Protein AF-A0A1V5LZ84-F1 (afdb_monomer_lite)

Sequence (493 aa):
MLTLSDETWRQLIFGDVQSHGALAVLPIMAELPTGPDYLTLSEALAAGTLVITEINEGGSVPELAVMNEGDLPVLLLDGEELAGAKQNRVVNTTILLKEHSKTVIPVSCVEQGRWHYASREFQDSGNVMAANLRARKGRAVSESLASNGRRASNQGDVWAGVEEMACSFQVTSDTGAMRDVYAHVEHDLTALLRAFTPVPGQRGIAVFIGGRVAGVEYLSQPRAFAKVFEKLLRSYALDALRLRKPGSGTADPEQARQFLATIATSAIKSYDALGYGREHRIAGAEAHGAALTVDDALVHLSLIGTAPIDGGDETTVPFPRSYWVRPGQLLAGCYPGAPGPREASRKLRGMLDAGIRAVVNLMEPEETDHQGRPFIPYEDHLYRLASERDIAVTCLRLPIPDQCVPTRDTMRQILDAIDAFLENGTPTFIHCWGGKGRTGTVVGCWLARHGLANGDDALRMVQHLRRNDPTAHQPSPENGIQCNMVRSWQPGE

Secondary structure (DSSP, 8-state):
---SSHHHHHTEEE---EEETTEEEEEEEE-S---S--EEHHHHHHTT-EEEEESSTT--SSEEEEEE-SSS-EEEPTTEEEEESSS-EEESS-EEEPTTEEEEEEEEESBSS--S-S-SSEEEEEEE--HHHHHHHHHHHHHHHHHHS-----HHHHHHHHHHHHHHTT---SS-BHHHHHHHTHHHHHHHHTT--PPTT--EEEEEETTEEEEEEEES-HHHHHHHHHHHHHHHHHHHHH-SS-------HHHHHHHHHHHHTSEEEEEE-SSSSEEEEEE-SSEEEEEEEETTEEEEEEEEESS-TTSS-SS--SSTTEEEEETTTEEEES-S--SSHHHHHHHHHHHHHTT--EEEE-S-TT-B-TTSPBP---HHHHHHHHHTTT---EEEE----TT----HHHHHHHHHHHHHHHHTT--EEEE-SSSSHHHHHHHHHHHHHTTS--HHHHHHHHHHHTTTSTTTTS-SS-SHHHHHHHHHPPTT-

pLDDT: mean 90.26, std 10.23, range [38.12, 98.75]

Radius of gyration: 24.98 Å; chains: 1; bounding box: 63×43×70 Å

Foldseek 3Di:
DADLALVQLVQWDWDDWFDDFQKIKTFTFGPFALFFDEAEQQRQVVVVQKWKAAPDPQRDPFKIKIFGQDPHWYWAAAQFWWDWAQAIWGFLHIARADHGDIFIGTIEGQFAQGGHGPDRTTHGLLAGAAQVLSQQSLVQQVVCCVPPNGSYGDNVSSLVVLVVLCVLQVHDDNRSHSSSSCVSCVVVLVVRCVSDAHDPNTFWMQMGGLAAGFKIKGASDPVNCNVCVSNVVSSHVSLNVSAPDRRGNDYDVVNVSVLSNQQNVWDWDWDQHSHAAIKIWTDGPFWGWIWGDHPNGGRITIIGTPDRSHLFDQPDDLDFQKFDLPTLAEIFGADLADPDPVSSLSSLVSCVSRQAAEEEEQADQCDDDPVSHGDDDCVVVSVVSCVVVVGHHYYDYLYDPPLAEDPPVSLVVSLVVSVVCRVVVHRYYYYYHGRAAHVLLSSLLNCQQQVNAEAVRSQVSSLVRCVRRPCSVAGGNHDDNSSVSSNPRHHND

Structure (mmCIF, N/CA/C/O backbone):
data_AF-A0A1V5LZ84-F1
#
_entry.id   AF-A0A1V5LZ84-F1
#
loop_
_atom_site.group_PDB
_atom_site.id
_atom_site.type_symbol
_atom_site.label_atom_id
_atom_site.label_alt_id
_atom_site.label_comp_id
_atom_site.label_asym_id
_atom_site.label_entity_id
_atom_site.label_seq_id
_atom_site.pdbx_PDB_ins_code
_atom_site.Cartn_x
_atom_site.Cartn_y
_atom_site.Cartn_z
_atom_site.occupancy
_atom_site.B_iso_or_equiv
_atom_site.auth_seq_id
_atom_site.auth_comp_id
_atom_site.auth_asym_id
_atom_site.auth_atom_id
_atom_site.pdbx_PDB_model_num
ATOM 1 N N . MET A 1 1 ? 4.032 2.555 31.183 1.00 54.12 1 MET A N 1
ATOM 2 C CA . MET A 1 1 ? 4.054 3.085 29.807 1.00 54.12 1 MET A CA 1
ATOM 3 C C . MET A 1 1 ? 4.667 2.079 28.859 1.00 54.12 1 MET A C 1
ATOM 5 O O . MET A 1 1 ? 5.876 1.870 28.899 1.00 54.12 1 MET A O 1
ATOM 9 N N . LEU A 1 2 ? 3.826 1.415 28.063 1.00 67.38 2 LEU A N 1
ATOM 10 C CA . LEU A 1 2 ? 4.268 0.457 27.047 1.00 67.38 2 LEU A CA 1
ATOM 11 C C . LEU A 1 2 ? 5.136 1.166 26.000 1.00 67.38 2 LEU A C 1
ATOM 13 O O . LEU A 1 2 ? 4.753 2.202 25.458 1.00 67.38 2 LEU A O 1
ATOM 17 N N . THR A 1 3 ? 6.320 0.617 25.736 1.00 71.50 3 THR A N 1
ATOM 18 C CA . THR A 1 3 ? 7.238 1.110 24.707 1.00 71.50 3 THR A CA 1
ATOM 19 C C . THR A 1 3 ? 7.182 0.184 23.498 1.00 71.50 3 THR A C 1
ATOM 21 O O . THR A 1 3 ? 7.142 -1.037 23.637 1.00 71.50 3 THR A O 1
ATOM 24 N N . LEU A 1 4 ? 7.172 0.750 22.291 1.00 81.44 4 LEU A N 1
ATOM 25 C CA . LEU A 1 4 ? 7.280 -0.011 21.042 1.00 81.44 4 LEU A CA 1
ATOM 26 C C . LEU A 1 4 ? 8.742 -0.458 20.871 1.00 81.44 4 LEU A C 1
ATOM 28 O O . LEU A 1 4 ? 9.513 0.166 20.148 1.00 81.44 4 LEU A O 1
ATOM 32 N N . SER A 1 5 ? 9.139 -1.471 21.638 1.00 80.81 5 SER A N 1
ATOM 33 C CA . SER A 1 5 ? 10.521 -1.920 21.817 1.00 80.81 5 SER A CA 1
ATOM 34 C C . SER A 1 5 ? 10.662 -3.418 21.560 1.00 80.81 5 SER A C 1
ATOM 36 O O . SER A 1 5 ? 9.672 -4.151 21.526 1.00 80.81 5 SER A O 1
ATOM 38 N N . ASP A 1 6 ? 11.905 -3.887 21.450 1.00 77.94 6 ASP A N 1
ATOM 39 C CA . ASP A 1 6 ? 12.216 -5.313 21.295 1.00 77.94 6 ASP A CA 1
ATOM 40 C C . ASP A 1 6 ? 11.597 -6.190 22.391 1.00 77.94 6 ASP A C 1
ATOM 42 O O . ASP A 1 6 ? 11.227 -7.335 22.136 1.00 77.94 6 ASP A O 1
ATOM 46 N N . GLU A 1 7 ? 11.456 -5.671 23.613 1.00 82.81 7 GLU A N 1
ATOM 47 C CA . GLU A 1 7 ? 10.825 -6.397 24.719 1.00 82.81 7 GLU A CA 1
ATOM 48 C C . GLU A 1 7 ? 9.335 -6.652 24.461 1.00 82.81 7 GLU A C 1
ATOM 50 O O . GLU A 1 7 ? 8.844 -7.754 24.709 1.00 82.81 7 GLU A O 1
ATOM 55 N N . THR A 1 8 ? 8.629 -5.673 23.893 1.00 85.50 8 THR A N 1
ATOM 56 C CA . THR A 1 8 ? 7.226 -5.820 23.479 1.00 85.50 8 THR A CA 1
ATOM 57 C C . THR A 1 8 ? 7.094 -6.856 22.364 1.00 85.50 8 THR A C 1
ATOM 59 O O . THR A 1 8 ? 6.203 -7.701 22.402 1.00 85.50 8 THR A O 1
ATOM 62 N N . TRP A 1 9 ? 8.012 -6.854 21.393 1.00 87.06 9 TRP A N 1
ATOM 63 C CA . TRP A 1 9 ? 7.963 -7.776 20.251 1.00 87.06 9 TRP A CA 1
ATOM 64 C C . TRP A 1 9 ? 8.293 -9.222 20.619 1.00 87.06 9 TRP A C 1
ATOM 66 O O . TRP A 1 9 ? 7.763 -10.145 20.005 1.00 87.06 9 TRP A O 1
ATOM 76 N N . ARG A 1 10 ? 9.098 -9.446 21.664 1.00 85.50 10 ARG A N 1
ATOM 77 C CA . ARG A 1 10 ? 9.362 -10.795 22.200 1.00 85.50 10 ARG A CA 1
ATOM 78 C C . ARG A 1 10 ? 8.136 -11.451 22.832 1.00 85.50 10 ARG A C 1
ATOM 80 O O . ARG A 1 10 ? 8.092 -12.675 22.894 1.00 85.50 10 ARG A O 1
ATOM 87 N N . GLN A 1 11 ? 7.148 -10.665 23.259 1.00 88.00 11 GLN A N 1
ATOM 88 C CA . GLN A 1 11 ? 5.881 -11.172 23.803 1.00 88.00 11 GLN A CA 1
ATOM 89 C C . GLN A 1 11 ? 4.894 -11.607 22.707 1.00 88.00 11 GLN A C 1
ATOM 91 O O . GLN A 1 11 ? 3.825 -12.137 23.015 1.00 88.00 11 GLN A O 1
ATOM 96 N N . LEU A 1 12 ? 5.239 -11.394 21.430 1.00 90.00 12 LEU A N 1
ATOM 97 C CA . LEU A 1 12 ? 4.488 -11.910 20.293 1.00 90.00 12 LEU A CA 1
ATOM 98 C C . LEU A 1 12 ? 4.944 -13.341 19.975 1.00 90.00 12 LEU A C 1
ATOM 100 O O . LEU A 1 12 ? 6.112 -13.618 19.666 1.00 90.00 12 LEU A O 1
ATOM 104 N N . ILE A 1 13 ? 3.989 -14.261 20.057 1.00 93.62 13 ILE A N 1
ATOM 105 C CA . ILE A 1 13 ? 4.170 -15.692 19.831 1.00 93.62 13 ILE A CA 1
ATOM 106 C C . ILE A 1 13 ? 3.517 -16.035 18.493 1.00 93.62 13 ILE A C 1
ATOM 108 O O . ILE A 1 13 ? 2.332 -15.778 18.292 1.00 93.62 13 ILE A O 1
ATOM 112 N N . PHE A 1 14 ? 4.287 -16.616 17.574 1.00 95.06 14 PHE A N 1
ATOM 113 C CA . PHE A 1 14 ? 3.777 -17.044 16.273 1.00 95.06 14 PHE A CA 1
ATOM 114 C C . PHE A 1 14 ? 3.188 -18.452 16.363 1.00 95.06 14 PHE A C 1
ATOM 116 O O . PHE A 1 14 ? 3.828 -19.352 16.907 1.00 95.06 14 PHE A O 1
ATOM 123 N N . GLY A 1 15 ? 1.973 -18.620 15.846 1.00 94.62 15 GLY A N 1
ATOM 124 C CA . GLY A 1 15 ? 1.336 -19.921 15.656 1.00 94.62 15 GLY A CA 1
ATOM 125 C C . GLY A 1 15 ? 1.781 -20.609 14.364 1.00 94.62 15 GLY A C 1
ATOM 126 O O . GLY A 1 15 ? 2.674 -20.133 13.661 1.00 94.62 15 GLY A O 1
ATOM 127 N N . ASP A 1 16 ? 1.119 -21.720 14.042 1.00 94.88 16 ASP A N 1
ATOM 128 C CA . ASP A 1 16 ? 1.414 -22.501 12.841 1.00 94.88 16 ASP A CA 1
ATOM 129 C C . ASP A 1 16 ? 1.095 -21.727 11.555 1.00 94.88 16 ASP A C 1
ATOM 131 O O . ASP A 1 16 ? 0.074 -21.038 11.451 1.00 94.88 16 ASP A O 1
ATOM 135 N N . VAL A 1 17 ? 1.975 -21.867 10.560 1.00 95.12 17 VAL A N 1
ATOM 136 C CA . VAL A 1 17 ? 1.809 -21.234 9.250 1.00 95.12 17 VAL A CA 1
ATOM 137 C C . VAL A 1 17 ? 0.583 -21.778 8.524 1.00 95.12 17 VAL A C 1
ATOM 139 O O . VAL A 1 17 ? 0.377 -22.987 8.426 1.00 95.12 17 VAL A O 1
ATOM 142 N N . GLN A 1 18 ? -0.199 -20.867 7.954 1.00 95.00 18 GLN A N 1
ATOM 143 C CA . GLN A 1 18 ? -1.234 -21.177 6.972 1.00 95.00 18 GLN A CA 1
ATOM 144 C C . GLN A 1 18 ? -0.797 -20.574 5.635 1.00 95.00 18 GLN A C 1
ATOM 146 O O . GLN A 1 18 ? -0.362 -19.422 5.604 1.00 95.00 18 GLN A O 1
ATOM 151 N N . SER A 1 19 ? -0.858 -21.329 4.537 1.00 93.00 19 SER A N 1
ATOM 152 C CA . SER A 1 19 ? -0.394 -20.858 3.227 1.00 93.00 19 SER A CA 1
ATOM 153 C C . SER A 1 19 ? -1.245 -21.367 2.071 1.00 93.00 19 SER A C 1
ATOM 155 O O . SER A 1 19 ? -1.751 -22.490 2.079 1.00 93.00 19 SER A O 1
ATOM 157 N N . HIS A 1 20 ? -1.392 -20.522 1.051 1.00 91.25 20 HIS A N 1
ATOM 158 C CA . HIS A 1 20 ? -2.051 -20.863 -0.201 1.00 91.25 20 HIS A CA 1
ATOM 159 C C . HIS A 1 20 ? -1.571 -19.949 -1.331 1.00 91.25 20 HIS A C 1
ATOM 161 O O . HIS A 1 20 ? -1.594 -18.723 -1.216 1.00 91.25 20 HIS A O 1
ATOM 167 N N . GLY A 1 21 ? -1.122 -20.545 -2.438 1.00 86.62 21 GLY A N 1
ATOM 168 C CA . GLY A 1 21 ? -0.502 -19.799 -3.533 1.00 86.62 21 GLY A CA 1
ATOM 169 C C . GLY A 1 21 ? 0.724 -19.011 -3.057 1.00 86.62 21 GLY A C 1
ATOM 170 O O . GLY A 1 21 ? 1.585 -19.554 -2.363 1.00 86.62 21 GLY A O 1
ATOM 171 N N . ALA A 1 22 ? 0.782 -17.729 -3.422 1.00 87.81 22 ALA A N 1
ATOM 172 C CA . ALA A 1 22 ? 1.848 -16.817 -3.013 1.00 87.81 22 ALA A CA 1
ATOM 173 C C . ALA A 1 22 ? 1.644 -16.212 -1.611 1.00 87.81 22 ALA A C 1
ATOM 175 O O . ALA A 1 22 ? 2.553 -15.545 -1.120 1.00 87.81 22 ALA A O 1
ATOM 176 N N . LEU A 1 23 ? 0.482 -16.421 -0.980 1.00 92.19 23 LEU A N 1
ATOM 177 C CA . LEU A 1 23 ? 0.122 -15.843 0.313 1.00 92.19 23 LEU A CA 1
ATOM 178 C C . LEU A 1 23 ? 0.384 -16.847 1.441 1.00 92.19 23 LEU A C 1
ATOM 180 O O . LEU A 1 23 ? -0.016 -18.011 1.366 1.00 92.19 23 LEU A O 1
ATOM 184 N N . ALA A 1 24 ? 1.016 -16.389 2.514 1.00 94.75 24 ALA A N 1
ATOM 185 C CA . ALA A 1 24 ? 1.120 -17.130 3.763 1.00 94.75 24 ALA A CA 1
ATOM 186 C C . ALA A 1 24 ? 0.914 -16.203 4.958 1.00 94.75 24 ALA A C 1
ATOM 188 O O . ALA A 1 24 ? 1.208 -15.012 4.890 1.00 94.75 24 ALA A O 1
ATOM 189 N N . VAL A 1 25 ? 0.403 -16.743 6.059 1.00 96.94 25 VAL A N 1
ATOM 190 C CA . VAL A 1 25 ? 0.203 -15.996 7.301 1.00 96.94 25 VAL A CA 1
ATOM 191 C C . VAL A 1 25 ? 0.720 -16.790 8.489 1.00 96.94 25 VAL A C 1
ATOM 193 O O . VAL A 1 25 ? 0.550 -18.007 8.570 1.00 96.94 25 VAL A O 1
ATOM 196 N N . LEU A 1 26 ? 1.319 -16.072 9.432 1.00 97.12 26 LEU A N 1
ATOM 197 C CA . LEU A 1 26 ? 1.612 -16.569 10.768 1.00 97.12 26 LEU A CA 1
ATOM 198 C C . LEU A 1 26 ? 0.639 -15.909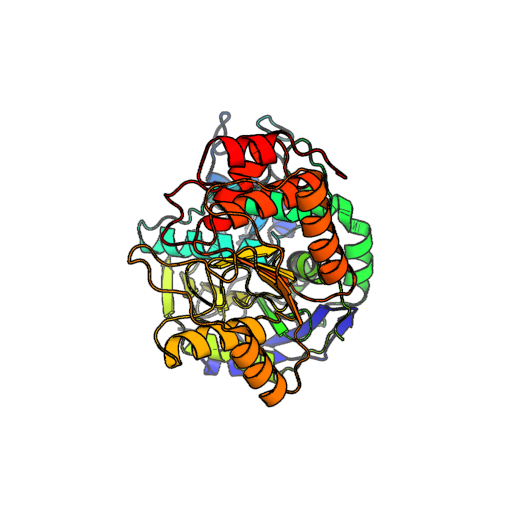 11.746 1.00 97.12 26 LEU A C 1
ATOM 200 O O . LEU A 1 26 ? 0.683 -14.682 11.903 1.00 97.12 26 LEU A O 1
ATOM 204 N N . PRO A 1 27 ? -0.236 -16.682 12.410 1.00 97.81 27 PRO A N 1
ATOM 205 C CA . PRO A 1 27 ? -1.049 -16.175 13.503 1.00 97.81 27 PRO A CA 1
ATOM 206 C C . PRO A 1 27 ? -0.170 -15.571 14.595 1.00 97.81 27 PRO A C 1
ATOM 208 O O . PRO A 1 27 ? 0.832 -16.168 14.980 1.00 97.81 27 PRO A O 1
ATOM 211 N N . ILE A 1 28 ? -0.553 -14.408 15.116 1.00 97.38 28 ILE A N 1
ATOM 212 C CA . ILE A 1 28 ? 0.111 -13.789 16.263 1.00 97.38 28 ILE A CA 1
ATOM 213 C C . ILE A 1 28 ? -0.777 -13.958 17.486 1.00 97.38 28 ILE A C 1
ATOM 215 O O . ILE A 1 28 ? -1.901 -13.451 17.549 1.00 97.38 28 ILE A O 1
ATOM 219 N N . MET A 1 29 ? -0.226 -14.650 18.470 1.00 95.38 29 MET A N 1
ATOM 220 C CA . MET A 1 29 ? -0.698 -14.711 19.843 1.00 95.38 29 MET A CA 1
ATOM 221 C C . MET A 1 29 ? 0.123 -13.712 20.661 1.00 95.38 29 MET A C 1
ATOM 223 O O . MET A 1 29 ? 1.275 -13.431 20.329 1.00 95.38 29 MET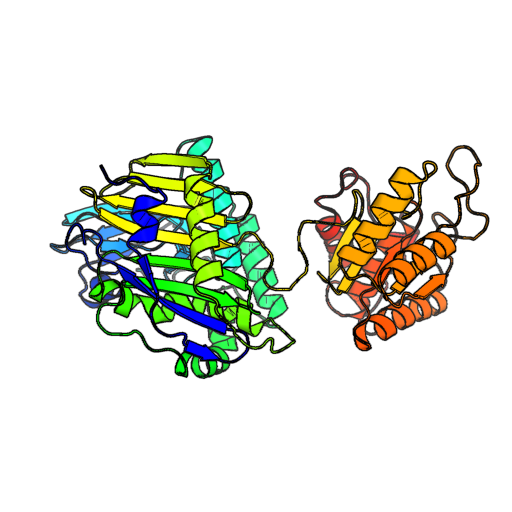 A O 1
ATOM 227 N N . ALA A 1 30 ? -0.449 -13.152 21.722 1.00 88.38 30 ALA A N 1
ATOM 228 C CA . ALA A 1 30 ? 0.282 -12.199 22.549 1.00 88.38 30 ALA A CA 1
ATOM 229 C C . ALA A 1 30 ? -0.177 -12.234 24.000 1.00 88.38 30 ALA A C 1
ATOM 231 O O . ALA A 1 30 ? -1.381 -12.265 24.268 1.00 88.38 30 ALA A O 1
ATOM 232 N N . GLU A 1 31 ? 0.784 -12.097 24.908 1.00 87.31 31 GLU A N 1
ATOM 233 C CA . GLU A 1 31 ? 0.573 -11.904 26.349 1.00 87.31 31 GLU A CA 1
ATOM 234 C C . GLU A 1 31 ? 0.582 -10.412 26.740 1.00 87.31 31 GLU A C 1
ATOM 236 O O . GLU A 1 31 ? 0.943 -10.035 27.847 1.00 87.31 31 GLU A O 1
ATOM 241 N N . LEU A 1 32 ? 0.177 -9.534 25.818 1.00 90.50 32 LEU A N 1
ATOM 242 C CA . LEU A 1 32 ? 0.111 -8.088 26.051 1.00 90.50 32 LEU A CA 1
ATOM 243 C C . LEU A 1 32 ? -1.214 -7.670 26.720 1.00 90.50 32 LEU A C 1
ATOM 245 O O . LEU A 1 32 ? -2.240 -8.323 26.499 1.00 90.50 32 LEU A O 1
ATOM 249 N N . PRO A 1 33 ? -1.270 -6.543 27.451 1.00 93.12 33 PRO A N 1
ATOM 250 C CA . PRO A 1 33 ? -2.531 -5.997 27.954 1.00 93.12 33 PRO A CA 1
ATOM 251 C C . PRO A 1 33 ? -3.574 -5.816 26.839 1.00 93.12 33 PRO A C 1
ATOM 253 O O . PRO A 1 33 ? -3.245 -5.425 25.717 1.00 93.12 33 PRO A O 1
ATOM 256 N N . THR A 1 34 ? -4.840 -6.127 27.121 1.00 92.38 34 THR A N 1
ATOM 257 C CA . THR A 1 34 ? -5.947 -5.977 26.155 1.00 92.38 34 THR A CA 1
ATOM 258 C C . THR A 1 34 ? -6.453 -4.539 26.051 1.00 92.38 34 THR A C 1
ATOM 260 O O . THR A 1 34 ? -7.031 -4.174 25.027 1.00 92.38 34 THR A O 1
ATOM 263 N N . GLY A 1 35 ? -6.196 -3.714 27.068 1.00 93.44 35 GLY A N 1
ATOM 264 C CA . GLY A 1 35 ? -6.692 -2.341 27.130 1.00 93.44 35 GLY A CA 1
ATOM 265 C C . GLY A 1 35 ? -8.205 -2.277 27.365 1.00 93.44 35 GLY A C 1
ATOM 266 O O . GLY A 1 35 ? -8.770 -3.246 27.883 1.00 93.44 35 GLY A O 1
ATOM 267 N N . PRO A 1 36 ? -8.853 -1.152 27.013 1.00 94.75 36 PRO A N 1
ATOM 268 C CA . PRO A 1 36 ? -10.287 -0.967 27.210 1.00 94.75 36 PRO A CA 1
ATOM 269 C C . PRO A 1 36 ? -11.125 -1.906 26.335 1.00 94.75 36 PRO A C 1
ATOM 271 O O . PRO A 1 36 ? -10.662 -2.419 25.309 1.00 94.75 36 PRO A O 1
ATOM 274 N N . ASP A 1 37 ? -12.388 -2.078 26.726 1.00 96.88 37 ASP A N 1
ATOM 275 C CA . ASP A 1 37 ? -13.394 -2.716 25.883 1.00 96.88 37 ASP A CA 1
ATOM 276 C C . ASP A 1 37 ? -13.841 -1.811 24.737 1.00 96.88 37 ASP A C 1
ATOM 278 O O . ASP A 1 37 ? -14.000 -0.606 24.916 1.00 96.88 37 ASP A O 1
ATOM 282 N N . TYR A 1 38 ? -14.008 -2.387 23.542 1.00 98.25 38 TYR A N 1
ATOM 283 C CA . TYR A 1 38 ? -14.449 -1.659 22.350 1.00 98.25 38 TYR A CA 1
ATOM 284 C C . TYR A 1 38 ? -15.148 -2.556 21.331 1.00 98.25 38 TYR A C 1
ATOM 286 O O . TYR A 1 38 ? -14.908 -3.761 21.264 1.00 98.25 38 TYR A O 1
ATOM 294 N N . LEU A 1 39 ? -15.990 -1.957 20.492 1.00 98.56 39 LEU A N 1
ATOM 295 C CA . LEU A 1 39 ? -16.570 -2.592 19.309 1.00 98.56 39 LEU A CA 1
ATOM 296 C C . LEU A 1 39 ? -15.733 -2.284 18.066 1.00 98.56 39 LEU A C 1
ATOM 298 O O . LEU A 1 39 ? -15.071 -1.252 17.981 1.00 98.56 39 LEU A O 1
ATOM 302 N N . THR A 1 40 ? -15.767 -3.174 17.081 1.00 98.50 40 THR A N 1
ATOM 303 C CA . THR A 1 40 ? -15.267 -2.852 15.733 1.00 98.50 40 THR A CA 1
ATOM 304 C C . THR A 1 40 ? -16.278 -1.982 14.976 1.00 98.50 40 THR A C 1
ATOM 306 O O . THR A 1 40 ? -17.458 -1.966 15.333 1.00 98.50 40 THR A O 1
ATOM 309 N N . LEU A 1 41 ? -15.846 -1.293 13.908 1.00 98.25 41 LEU A N 1
ATOM 310 C CA . LEU A 1 41 ? -16.740 -0.544 13.010 1.00 98.25 41 LEU A CA 1
ATOM 311 C C . LEU A 1 41 ? -17.986 -1.360 12.622 1.00 98.25 41 LEU A C 1
ATOM 313 O O . LEU A 1 41 ? -19.113 -0.889 12.770 1.00 98.25 41 LEU A O 1
ATOM 317 N N . SER A 1 42 ? -17.776 -2.587 12.141 1.00 97.19 42 SER A N 1
ATOM 318 C CA . SER A 1 42 ? -18.845 -3.445 11.625 1.00 97.19 42 SER A CA 1
ATOM 319 C C . SER A 1 42 ? -19.845 -3.845 12.708 1.00 97.19 42 SER A C 1
ATOM 321 O O . SER A 1 42 ? -21.047 -3.872 12.461 1.00 97.19 42 SER A O 1
ATOM 323 N N . GLU A 1 43 ? -19.372 -4.097 13.929 1.00 98.00 43 GLU A N 1
ATOM 324 C CA . GLU A 1 43 ? -20.233 -4.416 15.068 1.00 98.00 43 GLU A CA 1
ATOM 325 C C . GLU A 1 43 ? -21.077 -3.221 15.505 1.00 98.00 43 GLU A C 1
ATOM 327 O O . GLU A 1 43 ? -22.269 -3.383 15.752 1.00 98.00 43 GLU A O 1
ATOM 332 N N . ALA A 1 44 ? -20.485 -2.028 15.567 1.00 98.38 44 ALA A N 1
ATOM 333 C CA . ALA A 1 44 ? -21.193 -0.825 15.991 1.00 98.38 44 ALA A CA 1
ATOM 334 C C . ALA A 1 44 ? -22.227 -0.356 14.949 1.00 98.38 44 ALA A C 1
ATOM 336 O O . ALA A 1 44 ? -23.335 0.040 15.312 1.00 98.38 44 ALA A O 1
ATOM 337 N N . LEU A 1 45 ? -21.907 -0.470 13.652 1.00 97.62 45 LEU A N 1
ATOM 338 C CA . LEU A 1 45 ? -22.870 -0.236 12.570 1.00 97.62 45 LEU A CA 1
ATOM 339 C C . LEU A 1 45 ? -24.008 -1.266 12.597 1.00 97.62 45 LEU A C 1
ATOM 341 O O . LEU A 1 45 ? -25.172 -0.892 12.494 1.00 97.62 45 LEU A O 1
ATOM 345 N N . ALA A 1 46 ? -23.696 -2.555 12.781 1.00 97.00 46 ALA A N 1
ATOM 346 C CA . ALA A 1 46 ? -24.711 -3.608 12.859 1.00 97.00 46 ALA A CA 1
ATOM 347 C C . ALA A 1 46 ? -25.624 -3.468 14.089 1.00 97.00 46 ALA A C 1
ATOM 349 O O . ALA A 1 46 ? -26.799 -3.822 14.025 1.00 97.00 46 ALA A O 1
ATOM 350 N N . ALA A 1 47 ? -25.098 -2.941 15.198 1.00 97.25 47 ALA A N 1
ATOM 351 C CA . ALA A 1 47 ? -25.871 -2.625 16.395 1.00 97.25 47 ALA A CA 1
ATOM 352 C C . ALA A 1 47 ? -26.718 -1.345 16.257 1.00 97.25 47 ALA A C 1
ATOM 354 O O . ALA A 1 47 ? -27.557 -1.085 17.117 1.00 97.25 47 ALA A O 1
ATOM 355 N N . GLY A 1 48 ? -26.508 -0.544 15.205 1.00 97.44 48 GLY A N 1
ATOM 356 C CA . GLY A 1 48 ? -27.183 0.742 15.014 1.00 97.44 48 GLY A CA 1
ATOM 357 C C . GLY A 1 48 ? -26.745 1.825 16.003 1.00 97.44 48 GLY A C 1
ATOM 358 O O . GLY A 1 48 ? -27.465 2.799 16.184 1.00 97.44 48 GLY A O 1
ATOM 359 N N . THR A 1 49 ? -25.591 1.660 16.658 1.00 98.00 49 THR A N 1
ATOM 360 C CA . THR A 1 49 ? -25.059 2.616 17.648 1.00 98.00 49 THR A CA 1
ATOM 361 C C . THR A 1 49 ? -24.003 3.550 17.063 1.00 98.00 49 THR A C 1
ATOM 363 O O . THR A 1 49 ? -23.491 4.421 17.764 1.00 98.00 49 THR A O 1
ATOM 366 N N . LEU A 1 50 ? -23.633 3.355 15.796 1.00 98.38 50 LEU A N 1
ATOM 367 C CA . LEU A 1 50 ? -22.696 4.200 15.071 1.00 98.38 50 LEU A CA 1
ATOM 368 C C . LEU A 1 50 ? -23.373 4.761 13.825 1.00 98.38 50 LEU A C 1
ATOM 370 O O . LEU A 1 50 ? -23.900 4.007 13.013 1.00 98.38 50 LEU A O 1
ATOM 374 N N . VAL A 1 51 ? -23.298 6.077 13.650 1.00 98.06 51 VAL A N 1
ATOM 375 C CA . VAL A 1 51 ? -23.825 6.773 12.474 1.00 98.06 51 VAL A CA 1
ATOM 376 C C . VAL A 1 51 ? -22.701 7.571 11.832 1.00 98.06 51 VAL A C 1
ATOM 378 O O . VAL A 1 51 ? -22.021 8.358 12.492 1.00 98.06 51 VAL A O 1
ATOM 381 N N . ILE A 1 52 ? -22.496 7.374 10.531 1.00 97.62 52 ILE A N 1
ATOM 382 C CA . ILE A 1 52 ? -21.446 8.045 9.761 1.00 97.62 52 ILE A CA 1
ATOM 383 C C . ILE A 1 52 ? -22.097 8.808 8.613 1.00 97.62 52 ILE A C 1
ATOM 385 O O . ILE A 1 52 ? -22.783 8.217 7.778 1.00 97.62 52 ILE A O 1
ATOM 389 N N . THR A 1 53 ? -21.847 10.114 8.531 1.00 96.31 53 THR A N 1
ATOM 390 C CA . THR A 1 53 ? -22.415 10.988 7.499 1.00 96.31 53 THR A CA 1
ATOM 391 C C . THR A 1 53 ? -21.375 11.934 6.914 1.00 96.31 53 THR A C 1
ATOM 393 O O . THR A 1 53 ? -20.295 12.161 7.463 1.00 96.31 53 THR A O 1
ATOM 396 N N . GLU A 1 54 ? -21.744 12.570 5.805 1.00 94.50 54 GLU A N 1
ATOM 397 C CA . GLU A 1 54 ? -21.111 13.820 5.387 1.00 94.50 54 GLU A CA 1
ATOM 398 C C . GLU A 1 54 ? -21.227 14.880 6.500 1.00 94.50 54 GLU A C 1
ATOM 400 O O . GLU A 1 54 ? -22.184 14.873 7.281 1.00 94.50 54 GLU A O 1
ATOM 405 N N . ILE A 1 55 ? -20.285 15.827 6.565 1.00 91.12 55 ILE A N 1
ATOM 406 C CA . ILE A 1 55 ? -20.325 16.901 7.577 1.00 91.12 55 ILE A CA 1
ATOM 407 C C . ILE A 1 55 ? -21.476 17.903 7.353 1.00 91.12 55 ILE A C 1
ATOM 409 O O . ILE A 1 55 ? -21.868 18.611 8.279 1.00 91.12 55 ILE A O 1
ATOM 413 N N . ASN A 1 56 ? -21.998 17.986 6.124 1.00 86.19 56 ASN A N 1
ATOM 414 C CA . ASN A 1 56 ? -23.146 18.801 5.714 1.00 86.19 56 ASN A CA 1
ATOM 415 C C . ASN A 1 56 ? -23.737 18.270 4.385 1.00 86.19 56 ASN A C 1
ATOM 417 O O . ASN A 1 56 ? -23.181 17.355 3.778 1.00 86.19 56 ASN A O 1
ATOM 421 N N . GLU A 1 57 ? -24.839 18.858 3.898 1.00 77.56 57 GLU A N 1
ATOM 422 C CA . GLU A 1 57 ? -25.487 18.454 2.630 1.00 77.56 57 GLU A CA 1
ATOM 423 C C . GLU A 1 57 ? -24.591 18.615 1.386 1.00 77.56 57 GLU A C 1
ATOM 425 O O . GLU A 1 57 ? -24.749 17.916 0.379 1.00 77.56 57 GLU A O 1
ATOM 430 N N . GLY A 1 58 ? -23.633 19.543 1.441 1.00 67.44 58 GLY A N 1
ATOM 431 C CA . GLY A 1 58 ? -22.632 19.771 0.403 1.00 67.44 58 GLY A CA 1
ATOM 432 C C . GLY A 1 58 ? -21.594 18.651 0.316 1.00 67.44 58 GLY A C 1
ATOM 433 O O . GLY A 1 58 ? -21.086 18.392 -0.776 1.00 67.44 58 GLY A O 1
ATOM 434 N N . GLY A 1 59 ? -21.383 17.907 1.401 1.00 69.00 59 GLY A N 1
ATOM 435 C CA . GLY A 1 59 ? -20.279 16.962 1.534 1.00 69.00 59 GLY A CA 1
ATOM 436 C C . GLY A 1 59 ? -18.937 17.667 1.705 1.00 69.00 59 GLY A C 1
ATOM 437 O O . GLY A 1 59 ? -18.778 18.833 1.340 1.00 69.00 59 GLY A O 1
ATOM 438 N N . SER A 1 60 ? -17.960 16.964 2.270 1.00 74.56 60 SER A N 1
ATOM 439 C CA . SER A 1 60 ? -16.589 17.471 2.369 1.00 74.56 60 SER A CA 1
ATOM 440 C C . SER A 1 60 ? -15.585 16.357 2.145 1.00 74.56 60 SER A C 1
ATOM 442 O O . SER A 1 60 ? -15.677 15.276 2.717 1.00 74.56 60 SER A O 1
ATOM 444 N N . VAL A 1 61 ? -14.583 16.638 1.320 1.00 70.19 61 VAL A N 1
ATOM 445 C CA . VAL A 1 61 ? -13.319 15.903 1.332 1.00 70.19 61 VAL A CA 1
ATOM 446 C C . VAL A 1 61 ? -12.301 16.886 1.894 1.00 70.19 61 VAL A C 1
ATOM 448 O O . VAL A 1 61 ? -12.182 17.977 1.330 1.00 70.19 61 VAL A O 1
ATOM 451 N N . PRO A 1 62 ? -11.606 16.564 3.004 1.00 86.50 62 PRO A N 1
ATOM 452 C CA . PRO A 1 62 ? -11.230 15.218 3.469 1.00 86.50 62 PRO A CA 1
ATOM 453 C C . PRO A 1 62 ? -11.865 14.773 4.810 1.00 86.50 62 PRO A C 1
ATOM 455 O O . PRO A 1 62 ? -11.178 14.171 5.637 1.00 86.50 62 PRO A O 1
ATOM 458 N N . GLU A 1 63 ? -13.137 15.084 5.081 1.00 94.81 63 GLU A N 1
ATOM 459 C CA . GLU A 1 63 ? -13.716 14.949 6.432 1.00 94.81 63 GLU A CA 1
ATOM 460 C C . GLU A 1 63 ? -15.105 14.300 6.449 1.00 94.81 63 GLU A C 1
ATOM 462 O O . GLU A 1 63 ? -15.978 14.688 5.677 1.00 94.81 63 GLU A O 1
ATOM 467 N N . LEU A 1 64 ? -15.337 13.378 7.393 1.00 95.94 64 LEU A N 1
ATOM 468 C CA . LEU A 1 64 ? -16.666 12.832 7.714 1.00 95.94 64 LEU A CA 1
ATOM 469 C C . LEU A 1 64 ? -17.055 13.119 9.159 1.00 95.94 64 LEU A C 1
ATOM 471 O O . LEU A 1 64 ? -16.190 13.229 10.025 1.00 95.94 64 LEU A O 1
ATOM 475 N N . ALA A 1 65 ? -18.357 13.170 9.434 1.00 96.81 65 ALA A N 1
ATOM 476 C CA . ALA A 1 65 ? -18.881 13.197 10.793 1.00 96.81 65 ALA A CA 1
ATOM 477 C C . ALA A 1 65 ? -19.234 11.775 11.242 1.00 96.81 65 ALA A C 1
ATOM 479 O O . ALA A 1 65 ? -19.969 11.068 10.556 1.00 96.81 65 ALA A O 1
ATOM 480 N N . VAL A 1 66 ? -18.738 11.382 12.413 1.00 97.81 66 VAL A N 1
ATOM 481 C CA . VAL A 1 66 ? -19.064 10.105 13.051 1.00 97.81 66 VAL A CA 1
ATOM 482 C C . VAL A 1 66 ? -19.691 10.376 14.406 1.00 97.81 66 VAL A C 1
ATOM 484 O O . VAL A 1 66 ? -19.124 11.113 15.215 1.00 97.81 66 VAL A O 1
ATOM 487 N N . MET A 1 67 ? -20.852 9.779 14.643 1.00 98.06 67 MET A N 1
ATOM 488 C CA . MET A 1 67 ? -21.527 9.760 15.931 1.00 98.06 67 MET A CA 1
ATOM 489 C C . MET A 1 67 ? -21.484 8.343 16.492 1.00 98.06 67 MET A C 1
ATOM 491 O O . MET A 1 67 ? -21.971 7.418 15.847 1.00 98.06 67 MET A O 1
ATOM 495 N N . ASN A 1 68 ? -20.918 8.186 17.684 1.00 98.50 68 ASN A N 1
ATOM 496 C CA . ASN A 1 68 ? -21.064 6.979 18.485 1.00 98.50 68 ASN A CA 1
ATOM 497 C C . ASN A 1 68 ? -22.078 7.254 19.594 1.00 98.50 68 ASN A C 1
ATOM 499 O O . ASN A 1 68 ? -21.791 8.016 20.514 1.00 98.50 68 ASN A O 1
ATOM 503 N N . GLU A 1 69 ? -23.252 6.647 19.484 1.00 98.38 69 GLU A N 1
ATOM 504 C CA . GLU A 1 69 ? -24.346 6.728 20.460 1.00 98.38 69 GLU A CA 1
ATOM 505 C C . GLU A 1 69 ? -24.356 5.519 21.408 1.00 98.38 69 GLU A C 1
ATOM 507 O O . GLU A 1 69 ? -25.204 5.421 22.292 1.00 98.38 69 GLU A O 1
ATOM 512 N N . GLY A 1 70 ? -23.432 4.573 21.211 1.00 98.19 70 GLY A N 1
ATOM 513 C CA . GLY A 1 70 ? -23.287 3.394 22.053 1.00 98.19 70 GLY A CA 1
ATOM 514 C C . GLY A 1 70 ? -22.508 3.670 23.335 1.00 98.19 70 GLY A C 1
ATOM 515 O O . GLY A 1 70 ? -21.778 4.654 23.450 1.00 98.19 70 GLY A O 1
ATOM 516 N N . ASP A 1 71 ? -22.616 2.730 24.274 1.00 98.19 71 ASP A N 1
ATOM 517 C CA . ASP A 1 71 ? -21.951 2.776 25.584 1.00 98.19 71 ASP A CA 1
ATOM 518 C C . ASP A 1 71 ? -20.492 2.295 25.561 1.00 98.19 71 ASP A C 1
ATOM 520 O O . ASP A 1 71 ? -19.808 2.337 26.582 1.00 98.19 71 ASP A O 1
ATOM 524 N N . LEU A 1 72 ? -20.014 1.813 24.410 1.00 98.25 72 LEU A N 1
ATOM 525 C CA . LEU A 1 72 ? -18.643 1.348 24.228 1.00 98.25 72 LEU A CA 1
ATOM 526 C C . LEU A 1 72 ? -17.904 2.196 23.187 1.00 98.25 72 LEU A C 1
ATOM 528 O O . LEU A 1 72 ? -18.504 2.618 22.192 1.00 98.25 72 LEU A O 1
ATOM 532 N N . PRO A 1 73 ? -16.585 2.384 23.357 1.00 98.50 73 PRO A N 1
ATOM 533 C CA . PRO A 1 73 ? -15.729 2.903 22.306 1.00 98.50 73 PRO A CA 1
ATOM 534 C C . PRO A 1 73 ? -15.812 2.070 21.021 1.00 98.50 73 PRO A C 1
ATOM 536 O O . PRO A 1 73 ? -16.027 0.855 21.059 1.00 98.50 73 PRO A O 1
ATOM 539 N N . VAL A 1 74 ? -15.573 2.708 19.875 1.00 98.75 74 VAL A N 1
ATOM 540 C CA . VAL A 1 74 ? -15.579 2.054 18.557 1.00 98.75 74 VAL A CA 1
ATOM 541 C C . VAL A 1 74 ? -14.225 2.216 17.879 1.00 98.75 74 VAL A C 1
ATOM 543 O O . VAL A 1 74 ? -13.739 3.331 17.695 1.00 98.75 74 VAL A O 1
ATOM 546 N N . LEU A 1 75 ? -13.610 1.099 17.493 1.00 98.69 75 LEU A N 1
ATOM 547 C CA . LEU A 1 75 ? -12.348 1.075 16.766 1.00 98.69 75 LEU A CA 1
ATOM 548 C C . LEU A 1 75 ? -12.602 1.177 15.257 1.00 98.69 75 LEU A C 1
ATOM 550 O O . LEU A 1 75 ? -13.157 0.260 14.649 1.00 98.69 75 LEU A O 1
ATOM 554 N N . LEU A 1 76 ? -12.148 2.285 14.673 1.00 98.56 76 LEU A N 1
ATOM 555 C CA . LEU A 1 76 ? -12.076 2.522 13.232 1.00 98.56 76 LEU A CA 1
ATOM 556 C C . LEU A 1 76 ? -10.642 2.268 12.771 1.00 98.56 76 LEU A C 1
ATOM 558 O O . LEU A 1 76 ? -9.714 2.868 13.324 1.00 98.56 76 LEU A O 1
ATOM 562 N N . LEU A 1 77 ? -10.442 1.388 11.791 1.00 98.31 77 LEU A N 1
ATOM 563 C CA . LEU A 1 77 ? -9.101 1.002 11.346 1.00 98.31 77 LEU A CA 1
ATOM 564 C C . LEU A 1 77 ? -8.569 1.905 10.235 1.00 98.31 77 LEU A C 1
ATOM 566 O O . LEU A 1 77 ? -9.309 2.453 9.422 1.00 98.31 77 LEU A O 1
ATOM 570 N N . ASP A 1 78 ? -7.243 2.027 10.184 1.00 97.00 78 ASP A N 1
ATOM 571 C CA . ASP A 1 78 ? -6.583 2.759 9.109 1.00 97.00 78 ASP A CA 1
ATOM 572 C C . ASP A 1 78 ? -6.804 2.055 7.758 1.00 97.00 78 ASP A C 1
ATOM 574 O O . ASP A 1 78 ? -6.476 0.879 7.597 1.00 97.00 78 ASP A O 1
ATOM 578 N N . GLY A 1 79 ? -7.348 2.779 6.777 1.00 96.81 79 GLY A N 1
ATOM 579 C CA . GLY A 1 79 ? -7.649 2.254 5.446 1.00 96.81 79 GLY A CA 1
ATOM 580 C C . GLY A 1 79 ? -8.964 1.479 5.329 1.00 96.81 79 GLY A C 1
ATOM 581 O O . GLY A 1 79 ? -9.257 1.000 4.239 1.00 96.81 79 GLY A O 1
ATOM 582 N N . GLU A 1 80 ? -9.756 1.357 6.394 1.00 97.44 80 GLU A N 1
ATOM 583 C CA . GLU A 1 80 ? -11.089 0.741 6.344 1.00 97.44 80 GLU A CA 1
ATOM 584 C C . GLU A 1 80 ? -12.018 1.537 5.411 1.00 97.44 80 GLU A C 1
ATOM 586 O O . GLU A 1 80 ? -12.111 2.762 5.540 1.00 97.44 80 GLU A O 1
ATOM 591 N N . GLU A 1 81 ? -12.648 0.868 4.435 1.00 97.88 81 GLU A N 1
ATOM 592 C CA . GLU A 1 81 ? -13.510 1.524 3.444 1.00 97.88 81 GLU A CA 1
ATOM 593 C C . GLU A 1 81 ? -14.944 1.680 3.970 1.00 97.88 81 GLU A C 1
ATOM 595 O O . GLU A 1 81 ? -15.630 0.713 4.306 1.00 97.88 81 GLU A O 1
ATOM 600 N N . LEU A 1 82 ? -15.407 2.926 3.952 1.00 97.56 82 LEU A N 1
ATOM 601 C CA . LEU A 1 82 ? -16.758 3.380 4.227 1.00 97.56 82 LEU A CA 1
ATOM 602 C C . LEU A 1 82 ? -17.469 3.609 2.889 1.00 97.56 82 LEU A C 1
ATOM 604 O O . LEU A 1 82 ? -17.088 4.495 2.115 1.00 97.56 82 LEU A O 1
ATOM 608 N N . ALA A 1 83 ? -18.506 2.822 2.613 1.00 95.31 83 ALA A N 1
ATOM 609 C CA . ALA A 1 83 ? -19.237 2.868 1.350 1.00 95.31 83 ALA A CA 1
ATOM 610 C C . ALA A 1 83 ? -20.538 3.672 1.464 1.00 95.31 83 ALA A C 1
ATOM 612 O O . ALA A 1 83 ? -21.230 3.602 2.478 1.00 95.31 83 ALA A O 1
ATOM 613 N N . GLY A 1 84 ? -20.904 4.393 0.401 1.00 92.62 84 GLY A N 1
ATOM 614 C CA . GLY A 1 84 ? -22.168 5.134 0.326 1.00 92.62 84 GLY A CA 1
ATOM 615 C C . GLY A 1 84 ? -21.985 6.644 0.203 1.00 92.62 84 GLY A C 1
ATOM 616 O O . GLY A 1 84 ? -21.072 7.105 -0.486 1.00 92.62 84 GLY A O 1
ATOM 617 N N . ALA A 1 85 ? -22.910 7.406 0.797 1.00 91.88 85 ALA A N 1
ATOM 618 C CA . ALA A 1 85 ? -22.952 8.872 0.761 1.00 91.88 85 ALA A CA 1
ATOM 619 C C . ALA A 1 85 ? -22.695 9.430 -0.647 1.00 91.88 85 ALA A C 1
ATOM 621 O O . ALA A 1 85 ? -23.266 8.902 -1.601 1.00 91.88 85 ALA A O 1
ATOM 622 N N . LYS A 1 86 ? -21.874 10.478 -0.815 1.00 88.25 86 LYS A N 1
ATOM 623 C CA . LYS A 1 86 ? -21.562 11.025 -2.148 1.00 88.25 86 LYS A CA 1
ATOM 624 C C . LYS A 1 86 ? -20.501 10.242 -2.916 1.00 88.25 86 LYS A C 1
ATOM 626 O O . LYS A 1 86 ? -20.533 10.260 -4.142 1.00 88.25 86 LYS A O 1
ATOM 631 N N . GLN A 1 87 ? -19.597 9.579 -2.203 1.00 91.19 87 GLN A N 1
ATOM 632 C CA . GLN A 1 87 ? -18.454 8.819 -2.713 1.00 91.19 87 GLN A CA 1
ATOM 633 C C . GLN A 1 87 ? -17.934 7.906 -1.600 1.00 91.19 87 GLN A C 1
ATOM 635 O O . GLN A 1 87 ? -17.984 8.292 -0.430 1.00 91.19 87 GLN A O 1
ATOM 640 N N . ASN A 1 88 ? -17.333 6.771 -1.949 1.00 95.25 88 ASN A N 1
ATOM 641 C CA . ASN A 1 88 ? -16.651 5.935 -0.963 1.00 95.25 88 ASN A CA 1
ATOM 642 C C . ASN A 1 88 ? -15.417 6.637 -0.362 1.00 95.25 88 ASN A C 1
ATOM 644 O O . ASN A 1 88 ? -14.752 7.480 -0.989 1.00 95.25 88 ASN A O 1
ATOM 648 N N . ARG A 1 89 ? -15.117 6.298 0.892 1.00 96.56 89 ARG A N 1
ATOM 649 C CA . ARG A 1 89 ? -14.039 6.889 1.695 1.00 96.56 89 ARG A CA 1
ATOM 650 C C . ARG A 1 89 ? -13.228 5.804 2.378 1.00 96.56 89 ARG A C 1
ATOM 652 O O . ARG A 1 89 ? -13.780 4.782 2.746 1.00 96.56 89 ARG A O 1
ATOM 659 N N . VAL A 1 90 ? -11.952 6.062 2.624 1.00 97.69 90 VAL A N 1
ATOM 660 C CA . VAL A 1 90 ? -11.133 5.264 3.546 1.00 97.69 90 VAL A CA 1
ATOM 661 C C . VAL A 1 90 ? -10.679 6.121 4.715 1.00 97.69 90 VAL A C 1
ATOM 663 O O . VAL A 1 90 ? -10.375 7.303 4.534 1.00 97.69 90 VAL A O 1
ATOM 666 N N . VAL A 1 91 ? -10.624 5.544 5.914 1.00 98.12 91 VAL A N 1
ATOM 667 C CA . VAL A 1 91 ? -10.154 6.254 7.113 1.00 98.12 91 VAL A CA 1
ATOM 668 C C . VAL A 1 91 ? -8.638 6.498 7.026 1.00 98.12 91 VAL A C 1
ATOM 670 O O . VAL A 1 91 ? -7.872 5.631 6.596 1.00 98.12 91 VAL A O 1
ATOM 673 N N . ASN A 1 92 ? -8.172 7.690 7.415 1.00 97.56 92 ASN A N 1
ATOM 674 C CA . ASN A 1 92 ? -6.754 8.064 7.288 1.00 97.56 92 ASN A CA 1
ATOM 675 C C . ASN A 1 92 ? -5.857 7.618 8.447 1.00 97.56 92 ASN A C 1
ATOM 677 O O . ASN A 1 92 ? -4.632 7.664 8.324 1.00 97.56 92 ASN A O 1
ATOM 681 N N . THR A 1 93 ? -6.445 7.245 9.578 1.00 97.12 93 THR A N 1
ATOM 682 C CA . THR A 1 93 ? -5.724 6.781 10.761 1.00 97.12 93 THR A CA 1
ATOM 683 C C . THR A 1 93 ? -6.618 5.899 11.616 1.00 97.12 93 THR A C 1
ATOM 685 O O . THR A 1 93 ? -7.836 6.029 11.561 1.00 97.12 93 THR A O 1
ATOM 688 N N . THR A 1 94 ? -6.026 5.041 12.440 1.00 98.31 94 THR A N 1
ATOM 689 C CA . THR A 1 94 ? -6.785 4.286 13.436 1.00 98.31 94 THR A CA 1
ATOM 690 C C . THR A 1 94 ? -7.306 5.216 14.527 1.00 98.31 94 THR A C 1
ATOM 692 O O . THR A 1 94 ? -6.557 6.036 15.061 1.00 98.31 94 THR A O 1
ATOM 695 N N . ILE A 1 95 ? -8.585 5.085 14.873 1.00 98.56 95 ILE A N 1
ATOM 696 C CA . ILE A 1 95 ? -9.256 5.915 15.876 1.00 98.56 95 ILE A CA 1
ATOM 697 C C . ILE A 1 95 ? -10.023 4.994 16.819 1.00 98.56 95 ILE A C 1
ATOM 699 O O . ILE A 1 95 ? -10.874 4.234 16.369 1.00 98.56 95 ILE A O 1
ATOM 703 N N . LEU A 1 96 ? -9.756 5.093 18.124 1.00 98.56 96 LEU A N 1
ATOM 704 C CA . LEU A 1 96 ? -10.642 4.538 19.145 1.00 98.56 96 LEU A CA 1
ATOM 705 C C . LEU A 1 96 ? -11.635 5.624 19.563 1.00 98.56 96 LEU A C 1
ATOM 707 O O . LEU A 1 96 ? -11.353 6.435 20.446 1.00 98.56 96 LEU A O 1
ATOM 711 N N . LEU A 1 97 ? -12.750 5.692 18.843 1.00 98.44 97 LEU A N 1
ATOM 712 C CA . LEU A 1 97 ? -13.789 6.700 19.005 1.00 98.44 97 LEU A CA 1
ATOM 713 C C . LEU A 1 97 ? -14.494 6.513 20.347 1.00 98.44 97 LEU A C 1
ATOM 715 O O . LEU A 1 97 ? -14.883 5.398 20.680 1.00 98.44 97 LEU A O 1
ATOM 719 N N . LYS A 1 98 ? -14.677 7.597 21.100 1.00 98.38 98 LYS A N 1
ATOM 720 C CA . LYS A 1 98 ? -15.311 7.544 22.423 1.00 98.38 98 LYS A CA 1
ATOM 721 C C . LYS A 1 98 ? -16.794 7.205 22.306 1.00 98.38 98 LYS A C 1
ATOM 723 O O . LYS A 1 98 ? -17.441 7.580 21.327 1.00 98.38 98 LYS A O 1
ATOM 728 N N . GLU A 1 99 ? -17.321 6.518 23.301 1.00 98.38 99 GLU A N 1
ATOM 729 C CA . GLU A 1 99 ? -18.749 6.425 23.598 1.00 98.38 99 GLU A CA 1
ATOM 730 C C . GLU A 1 99 ? -19.392 7.817 23.668 1.00 98.38 99 GLU A C 1
ATOM 732 O O . GLU A 1 99 ? -18.726 8.801 24.010 1.00 98.38 99 GLU A O 1
ATOM 737 N N . HIS A 1 100 ? -20.677 7.905 23.317 1.00 98.06 100 HIS A N 1
ATOM 738 C CA . HIS A 1 100 ? -21.484 9.133 23.409 1.00 98.06 100 HIS A CA 1
ATOM 739 C C . HIS A 1 100 ? -20.802 10.381 22.829 1.00 98.06 100 HIS A C 1
ATOM 741 O O . HIS A 1 100 ? -20.787 11.454 23.440 1.00 98.06 100 HIS A O 1
ATOM 747 N N . SER A 1 101 ? -20.188 10.245 21.651 1.00 98.06 101 SER A N 1
ATOM 748 C CA . SER A 1 101 ? -19.351 11.295 21.072 1.00 98.06 101 SER A CA 1
ATOM 749 C C . SER A 1 101 ? -19.617 11.546 19.594 1.00 98.06 101 SER A C 1
ATOM 751 O O . SER A 1 101 ? -19.867 10.630 18.811 1.00 98.06 101 SER A O 1
ATOM 753 N N . LYS A 1 102 ? -19.489 12.820 19.206 1.00 97.25 102 LYS A N 1
ATOM 754 C CA . LYS A 1 102 ? -19.452 13.260 17.811 1.00 97.25 102 LYS A CA 1
ATOM 755 C C . LYS A 1 102 ? -18.039 13.697 17.456 1.00 97.25 102 LYS A C 1
ATOM 757 O O . LYS A 1 102 ? -17.525 14.641 18.052 1.00 97.25 102 LYS A O 1
ATOM 762 N N . THR A 1 103 ? -17.443 13.062 16.456 1.00 96.50 103 THR A N 1
ATOM 763 C CA . THR A 1 103 ? -16.075 13.353 16.013 1.00 96.50 103 THR A CA 1
ATOM 764 C C . THR A 1 103 ? -16.033 13.551 14.506 1.00 96.50 103 THR A C 1
ATOM 766 O O . THR A 1 103 ? -16.659 12.806 13.754 1.00 96.50 103 THR A O 1
ATOM 769 N N . VAL A 1 104 ? -15.284 14.558 14.056 1.00 96.75 104 VAL A N 1
ATOM 770 C CA . VAL A 1 104 ? -14.948 14.719 12.638 1.00 96.75 104 VAL A CA 1
ATOM 771 C C . VAL A 1 104 ? -13.678 13.924 12.361 1.00 96.75 104 VAL A C 1
ATOM 773 O O . VAL A 1 104 ? -12.645 14.177 12.983 1.00 96.75 104 VAL A O 1
ATOM 776 N N . ILE A 1 105 ? -13.761 12.944 11.463 1.00 97.19 105 ILE A N 1
ATOM 777 C CA . ILE A 1 105 ? -12.649 12.046 11.149 1.00 97.19 105 ILE A CA 1
ATOM 778 C C . ILE A 1 105 ? -12.017 12.385 9.791 1.00 97.19 105 ILE A C 1
ATOM 780 O O . ILE A 1 105 ? -12.727 12.750 8.851 1.00 97.19 105 ILE A O 1
ATOM 784 N N . PRO A 1 106 ? -10.689 12.235 9.666 1.00 97.25 106 PRO A N 1
ATOM 785 C CA . PRO A 1 106 ? -9.970 12.422 8.419 1.00 97.25 106 PRO A CA 1
ATOM 786 C C . PRO A 1 106 ? -10.146 11.197 7.518 1.00 97.25 106 PRO A C 1
ATOM 788 O O . PRO A 1 106 ? -9.911 10.057 7.933 1.00 97.25 106 PRO A O 1
ATOM 791 N N . VAL A 1 107 ? -10.497 11.443 6.264 1.00 97.31 107 VAL A N 1
ATOM 792 C CA . VAL A 1 107 ? -10.712 10.408 5.253 1.00 97.31 107 VAL A CA 1
ATOM 793 C C . VAL A 1 107 ? -10.084 10.788 3.919 1.00 97.31 107 VAL A C 1
ATOM 795 O O . VAL A 1 107 ? -9.819 11.962 3.653 1.00 97.31 107 VAL A O 1
ATOM 798 N N . SER A 1 108 ? -9.908 9.795 3.055 1.00 96.25 108 SER A N 1
ATOM 799 C CA . SER A 1 108 ? -9.546 9.996 1.652 1.00 96.25 108 SER A CA 1
ATOM 800 C C . SER A 1 108 ? -10.570 9.342 0.734 1.00 96.25 108 SER A C 1
ATOM 802 O O . SER A 1 108 ? -11.102 8.274 1.032 1.00 96.25 108 SER A O 1
ATOM 804 N N . CYS A 1 109 ? -10.878 9.999 -0.380 1.00 93.88 109 CYS A N 1
ATOM 805 C CA . CYS A 1 109 ? -11.794 9.487 -1.391 1.00 93.88 109 CYS A CA 1
ATOM 806 C C . CYS A 1 109 ? -11.164 8.332 -2.174 1.00 93.88 109 CYS A C 1
ATOM 808 O O . CYS A 1 109 ? -10.025 8.454 -2.618 1.00 93.88 109 CYS A O 1
ATOM 810 N N . VAL A 1 110 ? -11.922 7.255 -2.384 1.00 93.44 110 VAL A N 1
ATOM 811 C CA . VAL A 1 110 ? -11.520 6.087 -3.193 1.00 93.44 110 VAL A CA 1
ATOM 812 C C . VAL A 1 110 ? -12.490 5.811 -4.349 1.00 93.44 110 VAL A C 1
ATOM 814 O O . VAL A 1 110 ? -12.581 4.691 -4.837 1.00 93.44 110 VAL A O 1
ATOM 817 N N . GLU A 1 111 ? -13.234 6.840 -4.763 1.00 91.88 111 GLU A N 1
ATOM 818 C CA . GLU A 1 111 ? -14.192 6.815 -5.871 1.00 91.88 111 GLU A CA 1
ATOM 819 C C . GLU A 1 111 ? -14.289 8.214 -6.502 1.00 91.88 111 GLU A C 1
ATOM 821 O O . GLU A 1 111 ? -15.014 9.078 -6.012 1.00 91.88 111 GLU A O 1
ATOM 826 N N . GLN A 1 112 ? -13.517 8.478 -7.556 1.00 84.19 112 GLN A N 1
ATOM 827 C CA . GLN A 1 112 ? -13.334 9.831 -8.097 1.00 84.19 112 GLN A CA 1
ATOM 828 C C . GLN A 1 112 ? -14.545 10.356 -8.890 1.00 84.19 112 GLN A C 1
ATOM 830 O O . GLN A 1 112 ? -14.857 11.545 -8.824 1.00 84.19 112 GLN A O 1
ATOM 835 N N . GLY A 1 113 ? -15.217 9.490 -9.649 1.00 83.06 113 GLY A N 1
ATOM 836 C CA . GLY A 1 113 ? -16.202 9.852 -10.675 1.00 83.06 113 GLY A CA 1
ATOM 837 C C . GLY A 1 113 ? -17.638 10.044 -10.183 1.00 83.06 113 GLY A C 1
ATOM 838 O O . GLY A 1 113 ? -18.492 10.472 -10.957 1.00 83.06 113 GLY A O 1
ATOM 839 N N . ARG A 1 114 ? -17.931 9.770 -8.906 1.00 90.12 114 ARG A N 1
ATOM 840 C CA . ARG A 1 114 ? -19.263 9.987 -8.315 1.00 90.12 114 ARG A CA 1
ATOM 841 C C . ARG A 1 114 ? -19.278 11.274 -7.492 1.00 90.12 114 ARG A C 1
ATOM 843 O O . ARG A 1 114 ? -18.344 11.527 -6.755 1.00 90.12 114 ARG A O 1
ATOM 850 N N . TRP A 1 115 ? -20.317 12.105 -7.577 1.00 88.62 115 TRP A N 1
ATOM 851 C CA . TRP A 1 115 ? -20.538 13.205 -6.614 1.00 88.62 115 TRP A CA 1
ATOM 852 C C . TRP A 1 115 ? -22.033 13.453 -6.397 1.00 88.62 115 TRP A C 1
ATOM 854 O O . TRP A 1 115 ? -22.561 14.553 -6.559 1.00 88.62 115 TRP A O 1
ATOM 864 N N . HIS A 1 116 ? -22.740 12.383 -6.051 1.00 86.81 116 HIS A N 1
ATOM 865 C CA . HIS A 1 116 ? -24.156 12.409 -5.703 1.00 86.81 116 HIS A CA 1
ATOM 866 C C . HIS A 1 116 ? -24.449 11.326 -4.665 1.00 86.81 116 HIS A C 1
ATOM 868 O O . HIS A 1 116 ? -23.759 10.306 -4.601 1.00 86.81 116 HIS A O 1
ATOM 874 N N . TYR A 1 117 ? -25.484 11.541 -3.853 1.00 85.88 117 TYR A N 1
ATOM 875 C CA . TYR A 1 117 ? -25.856 10.593 -2.808 1.00 85.88 117 TYR A CA 1
ATOM 876 C C . TYR A 1 117 ? -26.270 9.237 -3.403 1.00 85.88 117 TYR A C 1
ATOM 878 O O . TYR A 1 117 ? -27.147 9.181 -4.262 1.00 85.88 117 TYR A O 1
ATOM 886 N N . ALA A 1 118 ? -25.647 8.162 -2.921 1.00 86.00 118 ALA A N 1
ATOM 887 C CA . ALA A 1 118 ? -26.119 6.780 -3.053 1.00 86.00 118 ALA A CA 1
ATOM 888 C C . ALA A 1 118 ? -26.912 6.337 -1.806 1.00 86.00 118 ALA A C 1
ATOM 890 O O . ALA A 1 118 ? -27.831 5.531 -1.896 1.00 86.00 118 ALA A O 1
ATOM 891 N N . SER A 1 119 ? -26.586 6.911 -0.647 1.00 92.50 119 SER A N 1
ATOM 892 C CA . SER A 1 119 ? -27.257 6.729 0.646 1.00 92.50 119 SER A CA 1
ATOM 893 C C . SER A 1 119 ? -27.084 7.998 1.487 1.00 92.50 119 SER A C 1
ATOM 895 O O . SER A 1 119 ? -26.265 8.850 1.148 1.00 92.50 119 SER A O 1
ATOM 897 N N . ARG A 1 120 ? -27.841 8.166 2.579 1.00 90.50 120 ARG A N 1
ATOM 898 C CA . ARG A 1 120 ? -27.625 9.288 3.520 1.00 90.50 120 ARG A CA 1
ATOM 899 C C . ARG A 1 120 ? -26.464 9.046 4.485 1.00 90.50 120 ARG A C 1
ATOM 901 O O . ARG A 1 120 ? -25.802 9.999 4.884 1.00 90.50 120 ARG A O 1
ATOM 908 N N . GLU A 1 121 ? -26.215 7.784 4.799 1.00 94.19 121 GLU A N 1
ATOM 909 C CA . GLU A 1 121 ? -25.213 7.327 5.758 1.00 94.19 121 GLU A CA 1
ATOM 910 C C . GLU A 1 121 ? -24.224 6.380 5.081 1.00 94.19 121 GLU A C 1
ATOM 912 O O . GLU A 1 121 ? -24.566 5.704 4.103 1.00 94.19 121 GLU A O 1
ATOM 917 N N . PHE A 1 122 ? -22.999 6.339 5.596 1.00 96.19 122 PHE A N 1
ATOM 918 C CA . PHE A 1 122 ? -22.004 5.359 5.180 1.00 96.19 122 PHE A CA 1
ATOM 919 C C . PHE A 1 122 ? -22.252 4.005 5.853 1.00 96.19 122 PHE A C 1
ATOM 921 O O . PHE A 1 122 ? -22.766 3.933 6.966 1.00 96.19 122 PHE A O 1
ATOM 928 N N . GLN A 1 123 ? -21.839 2.937 5.179 1.00 96.25 123 GLN A N 1
ATOM 929 C CA . GLN A 1 123 ? -21.912 1.557 5.654 1.00 96.25 123 GLN A CA 1
ATOM 930 C C . GLN A 1 123 ? -20.530 0.899 5.607 1.00 96.25 123 GLN A C 1
ATOM 932 O O . GLN A 1 123 ? -19.631 1.368 4.901 1.00 96.25 123 GLN A O 1
ATOM 937 N N . ASP A 1 124 ? -20.378 -0.213 6.329 1.00 95.69 124 ASP A N 1
ATOM 938 C CA . ASP A 1 124 ? -19.211 -1.083 6.197 1.00 95.69 124 ASP A CA 1
ATOM 939 C C . ASP A 1 124 ? -19.195 -1.696 4.792 1.00 95.69 124 ASP A C 1
ATOM 941 O O . ASP A 1 124 ? -20.171 -2.303 4.344 1.00 95.69 124 ASP A O 1
ATOM 945 N N . SER A 1 125 ? -18.089 -1.512 4.077 1.00 93.56 125 SER A N 1
ATOM 946 C CA . SER A 1 125 ? -17.888 -2.124 2.763 1.00 93.56 125 SER A CA 1
ATOM 947 C C . SER A 1 125 ? -17.469 -3.594 2.849 1.00 93.56 125 SER A C 1
ATOM 949 O O . SER A 1 125 ? -17.586 -4.307 1.853 1.00 93.56 125 SER A O 1
ATOM 951 N N . GLY A 1 126 ? -16.952 -4.032 4.005 1.00 93.75 126 GLY A N 1
ATOM 952 C CA . GLY A 1 126 ? -16.248 -5.303 4.170 1.00 93.75 126 GLY A CA 1
ATOM 953 C C . GLY A 1 126 ? -14.799 -5.284 3.664 1.00 93.75 126 GLY A C 1
ATOM 954 O O . GLY A 1 126 ? -14.102 -6.292 3.778 1.00 93.75 126 GLY A O 1
ATOM 955 N N . ASN A 1 127 ? -14.318 -4.155 3.132 1.00 95.12 127 ASN A N 1
ATOM 956 C CA . ASN A 1 127 ? -12.982 -4.025 2.562 1.00 95.12 127 ASN A CA 1
ATOM 957 C C . ASN A 1 127 ? -12.102 -3.062 3.365 1.00 95.12 127 ASN A C 1
ATOM 959 O O . ASN A 1 127 ? -12.538 -2.068 3.947 1.00 95.12 127 ASN A O 1
ATOM 963 N N . VAL A 1 128 ? -10.807 -3.347 3.324 1.00 96.81 128 VAL A N 1
ATOM 964 C CA . VAL A 1 128 ? -9.738 -2.431 3.718 1.00 96.81 128 VAL A CA 1
ATOM 965 C C . VAL A 1 128 ? -8.945 -2.111 2.456 1.00 96.81 128 VAL A C 1
ATOM 967 O O . VAL A 1 128 ? -8.785 -2.966 1.590 1.00 96.81 128 VAL A O 1
ATOM 970 N N . MET A 1 129 ? -8.459 -0.884 2.314 1.00 94.88 129 MET A N 1
ATOM 971 C CA . MET A 1 129 ? -7.614 -0.484 1.190 1.00 94.88 129 MET A CA 1
ATOM 972 C C . MET A 1 129 ? -6.419 -1.439 1.014 1.00 94.88 129 MET A C 1
ATOM 974 O O . MET A 1 129 ? -5.842 -1.886 2.006 1.00 94.88 129 MET A O 1
ATOM 978 N N . ALA A 1 130 ? -6.041 -1.729 -0.237 1.00 92.19 130 ALA A N 1
ATOM 979 C CA . ALA A 1 130 ? -4.901 -2.593 -0.558 1.00 92.19 130 ALA A CA 1
ATOM 980 C C . ALA A 1 130 ? -3.635 -2.180 0.218 1.00 92.19 130 ALA A C 1
ATOM 982 O O . ALA A 1 130 ? -3.377 -0.984 0.393 1.00 92.19 130 ALA A O 1
ATOM 983 N N . ALA A 1 131 ? -2.861 -3.151 0.709 1.00 91.94 131 ALA A N 1
ATOM 984 C CA . ALA A 1 131 ? -1.760 -2.913 1.645 1.00 91.94 131 ALA A CA 1
ATOM 985 C C . ALA A 1 131 ? -0.713 -1.920 1.103 1.00 91.94 131 ALA A C 1
ATOM 987 O O . ALA A 1 131 ? -0.351 -0.958 1.787 1.00 91.94 131 ALA A O 1
ATOM 988 N N . ASN A 1 132 ? -0.284 -2.073 -0.151 1.00 85.25 132 ASN A N 1
ATOM 989 C CA . ASN A 1 132 ? 0.607 -1.117 -0.821 1.00 85.25 132 ASN A CA 1
ATOM 990 C C . ASN A 1 132 ? 0.061 0.329 -0.849 1.00 85.25 132 ASN A C 1
ATOM 992 O O . ASN A 1 132 ? 0.798 1.288 -0.584 1.00 85.25 132 ASN A O 1
ATOM 996 N N . LEU A 1 133 ? -1.233 0.509 -1.118 1.00 89.00 133 LEU A N 1
ATOM 997 C CA . LEU A 1 133 ? -1.885 1.816 -1.130 1.00 89.00 133 LEU A CA 1
ATOM 998 C C . LEU A 1 133 ? -2.068 2.372 0.287 1.00 89.00 133 LEU A C 1
ATOM 1000 O O . LEU A 1 133 ? -1.873 3.573 0.495 1.00 89.00 133 LEU A O 1
ATOM 1004 N N . ARG A 1 134 ? -2.346 1.518 1.284 1.00 92.62 134 ARG A N 1
ATOM 1005 C CA . ARG A 1 134 ? -2.337 1.911 2.704 1.00 92.62 134 ARG A CA 1
ATOM 1006 C C . ARG A 1 134 ? -0.977 2.444 3.124 1.00 92.62 134 ARG A C 1
ATOM 1008 O O . ARG A 1 134 ? -0.932 3.481 3.778 1.00 92.62 134 ARG A O 1
ATOM 1015 N N . ALA A 1 135 ? 0.119 1.818 2.693 1.00 89.44 135 ALA A N 1
ATOM 1016 C CA . ALA A 1 135 ? 1.469 2.301 2.977 1.00 89.44 135 ALA A CA 1
ATOM 1017 C C . ALA A 1 135 ? 1.743 3.680 2.344 1.00 89.44 135 ALA A C 1
ATOM 1019 O O . ALA A 1 135 ? 2.257 4.576 3.017 1.00 89.44 135 ALA A O 1
ATOM 1020 N N . ARG A 1 136 ? 1.366 3.895 1.072 1.00 86.88 136 ARG A N 1
ATOM 1021 C CA . ARG A 1 136 ? 1.476 5.211 0.398 1.00 86.88 136 ARG A CA 1
ATOM 1022 C C . ARG A 1 136 ? 0.678 6.291 1.127 1.00 86.88 136 ARG A C 1
ATOM 1024 O O . ARG A 1 136 ? 1.229 7.327 1.504 1.00 86.88 136 ARG A O 1
ATOM 1031 N N . LYS A 1 137 ? -0.599 6.012 1.401 1.00 93.44 137 LYS A N 1
ATOM 1032 C CA . LYS A 1 137 ? -1.503 6.899 2.143 1.00 93.44 137 LYS A CA 1
ATOM 1033 C C . LYS A 1 137 ? -0.960 7.201 3.540 1.00 93.44 137 LYS A C 1
ATOM 1035 O O . LYS A 1 137 ? -0.933 8.359 3.950 1.00 93.44 137 LYS A O 1
ATOM 1040 N N . GLY A 1 138 ? -0.496 6.176 4.251 1.00 93.19 138 GLY A N 1
ATOM 1041 C CA . GLY A 1 138 ? 0.085 6.282 5.584 1.00 93.19 138 GLY A CA 1
ATOM 1042 C C . GLY A 1 138 ? 1.319 7.183 5.615 1.00 93.19 138 GLY A C 1
ATOM 1043 O O . GLY A 1 138 ? 1.452 7.981 6.542 1.00 93.19 138 GLY A O 1
ATOM 1044 N N . ARG A 1 139 ? 2.202 7.111 4.607 1.00 90.50 139 ARG A N 1
ATOM 1045 C CA . ARG A 1 139 ? 3.360 8.017 4.487 1.00 90.50 139 ARG A CA 1
ATOM 1046 C C . ARG A 1 139 ? 2.927 9.473 4.373 1.00 90.50 139 ARG A C 1
ATOM 1048 O O . ARG A 1 139 ? 3.377 10.291 5.173 1.00 90.50 139 ARG A O 1
ATOM 1055 N N . ALA A 1 140 ? 1.989 9.765 3.472 1.00 88.62 140 ALA A N 1
ATOM 1056 C CA . ALA A 1 140 ? 1.447 11.114 3.312 1.00 88.62 140 ALA A CA 1
ATOM 1057 C C . ALA A 1 140 ? 0.792 11.632 4.609 1.00 88.62 140 ALA A C 1
ATOM 1059 O O . ALA A 1 140 ? 0.999 12.781 4.997 1.00 88.62 140 ALA A O 1
ATOM 1060 N N . VAL A 1 141 ? 0.065 10.770 5.331 1.00 95.00 141 VAL A N 1
ATOM 1061 C CA . VAL A 1 141 ? -0.524 11.111 6.636 1.00 95.00 141 VAL A CA 1
ATOM 1062 C C . VAL A 1 141 ? 0.556 11.409 7.680 1.00 95.00 141 VAL A C 1
ATOM 1064 O O . VAL A 1 141 ? 0.443 12.406 8.392 1.00 95.00 141 VAL A O 1
ATOM 1067 N N . SER A 1 142 ? 1.618 10.601 7.765 1.00 92.94 142 SER A N 1
ATOM 1068 C CA . SER A 1 142 ? 2.749 10.853 8.670 1.00 92.94 142 SER A CA 1
ATOM 1069 C C . SER A 1 142 ? 3.457 12.178 8.365 1.00 92.94 142 SER A C 1
ATOM 1071 O O . SER A 1 142 ? 3.816 12.910 9.290 1.00 92.94 142 SER A O 1
ATOM 1073 N N . GLU A 1 143 ? 3.639 12.513 7.087 1.00 89.81 143 GLU A N 1
ATOM 1074 C CA . GLU A 1 143 ? 4.228 13.782 6.639 1.00 89.81 143 GLU A CA 1
ATOM 1075 C C . GLU A 1 143 ? 3.330 14.983 6.968 1.00 89.81 143 GLU A C 1
ATOM 1077 O O . GLU A 1 143 ? 3.804 15.996 7.494 1.00 89.81 143 GLU A O 1
ATOM 1082 N N . SER A 1 144 ? 2.021 14.869 6.725 1.00 92.38 144 SER A N 1
ATOM 1083 C CA . SER A 1 144 ? 1.049 15.909 7.076 1.00 92.38 144 SER A CA 1
ATOM 1084 C C . SER A 1 144 ? 1.016 16.140 8.588 1.00 92.38 144 SER A C 1
ATOM 1086 O O . SER A 1 144 ? 1.074 17.279 9.054 1.00 92.38 144 SER A O 1
ATOM 1088 N N . LEU A 1 145 ? 1.004 15.065 9.373 1.00 94.31 145 LEU A N 1
ATOM 1089 C CA . LEU A 1 145 ? 0.955 15.148 10.827 1.00 94.31 145 LEU A CA 1
ATOM 1090 C C . LEU A 1 145 ? 2.228 15.795 11.391 1.00 94.31 145 LEU A C 1
ATOM 1092 O O . LEU A 1 145 ? 2.152 16.626 12.294 1.00 94.31 145 LEU A O 1
ATOM 1096 N N . ALA A 1 146 ? 3.393 15.477 10.818 1.00 91.69 146 ALA A N 1
ATOM 1097 C CA . ALA A 1 146 ? 4.665 16.081 11.200 1.00 91.69 146 ALA A CA 1
ATOM 1098 C C . ALA A 1 146 ? 4.802 17.556 10.789 1.00 91.69 146 ALA A C 1
ATOM 1100 O O . ALA A 1 146 ? 5.465 18.310 11.498 1.00 91.69 146 ALA A O 1
ATOM 1101 N N . SER A 1 147 ? 4.216 17.962 9.660 1.00 92.00 147 SER A N 1
ATOM 1102 C CA . SER A 1 147 ? 4.363 19.319 9.111 1.00 92.00 147 SER A CA 1
ATOM 1103 C C . SER A 1 147 ? 3.319 20.312 9.623 1.00 92.00 147 SER A C 1
ATOM 1105 O O . SER A 1 147 ? 3.640 21.480 9.822 1.00 92.00 147 SER A O 1
ATOM 1107 N N . ASN A 1 148 ? 2.073 19.876 9.821 1.00 93.31 148 ASN A N 1
ATOM 1108 C CA . ASN A 1 148 ? 0.950 20.771 10.117 1.00 93.31 148 ASN A CA 1
ATOM 1109 C C . ASN A 1 148 ? -0.071 20.200 11.120 1.00 93.31 148 ASN A C 1
ATOM 1111 O O . ASN A 1 148 ? -1.110 20.820 11.349 1.00 93.31 148 ASN A O 1
ATOM 1115 N N . GLY A 1 149 ? 0.194 19.032 11.716 1.00 93.56 149 GLY A N 1
ATOM 1116 C CA . GLY A 1 149 ? -0.676 18.430 12.730 1.00 93.56 149 GLY A CA 1
ATOM 1117 C C . GLY A 1 149 ? -1.980 17.824 12.195 1.00 93.56 149 GLY A C 1
ATOM 1118 O O . GLY A 1 149 ? -2.816 17.391 12.989 1.00 93.56 149 GLY A O 1
ATOM 1119 N N . ARG A 1 150 ? -2.184 17.767 10.872 1.00 93.38 150 ARG A N 1
ATOM 1120 C CA . ARG A 1 150 ? -3.373 17.156 10.252 1.00 93.38 150 ARG A CA 1
ATOM 1121 C C . ARG A 1 150 ? -3.084 15.735 9.789 1.00 93.38 150 ARG A C 1
ATOM 1123 O O . ARG A 1 150 ? -1.982 15.438 9.343 1.00 93.38 150 ARG A O 1
ATOM 1130 N N . ARG A 1 151 ? -4.107 14.877 9.791 1.00 96.19 151 ARG A N 1
ATOM 1131 C CA . ARG A 1 151 ? -4.054 13.510 9.235 1.00 96.19 151 ARG A CA 1
ATOM 1132 C C . ARG A 1 151 ? -4.524 13.464 7.776 1.00 96.19 151 ARG A C 1
ATOM 1134 O O . ARG A 1 151 ? -5.351 12.634 7.405 1.00 96.19 151 ARG A O 1
ATOM 1141 N N . ALA A 1 152 ? -4.061 14.407 6.962 1.00 91.62 152 ALA A N 1
ATOM 1142 C CA . ALA A 1 152 ? -4.414 14.459 5.547 1.00 91.62 152 ALA A CA 1
ATOM 1143 C C . ALA A 1 152 ? -3.509 13.516 4.741 1.00 91.62 152 ALA A C 1
ATOM 1145 O O . ALA A 1 152 ? -2.300 13.499 4.961 1.00 91.62 152 ALA A O 1
ATOM 1146 N N . SER A 1 153 ? -4.078 12.750 3.807 1.00 91.12 153 SER A N 1
ATOM 1147 C CA . SER A 1 153 ? -3.289 12.063 2.775 1.00 91.12 153 SER A CA 1
ATOM 1148 C C . SER A 1 153 ? -3.167 12.932 1.518 1.00 91.12 153 SER A C 1
ATOM 1150 O O . SER A 1 153 ? -3.743 14.018 1.429 1.00 91.12 153 SER A O 1
ATOM 1152 N N . ASN A 1 154 ? -2.434 12.442 0.516 1.00 86.44 154 ASN A N 1
ATOM 1153 C CA . ASN A 1 154 ? -2.469 12.995 -0.833 1.00 86.44 154 ASN A CA 1
ATOM 1154 C C . ASN A 1 154 ? -3.628 12.366 -1.629 1.00 86.44 154 ASN A C 1
ATOM 1156 O O . ASN A 1 154 ? -3.568 11.194 -1.992 1.00 86.44 154 ASN A O 1
ATOM 1160 N N . GLN A 1 155 ? -4.684 13.141 -1.890 1.00 87.94 155 GLN A N 1
ATOM 1161 C CA . GLN A 1 155 ? -5.880 12.657 -2.590 1.00 87.94 155 GLN A CA 1
ATOM 1162 C C . GLN A 1 155 ? -5.596 12.219 -4.036 1.00 87.94 155 GLN A C 1
ATOM 1164 O O . GLN A 1 155 ? -6.158 11.225 -4.490 1.00 87.94 155 GLN A O 1
ATOM 1169 N N . GLY A 1 156 ? -4.717 12.934 -4.747 1.00 72.69 156 GLY A N 1
ATOM 1170 C CA . GLY A 1 156 ? -4.338 12.577 -6.115 1.00 72.69 156 GLY A CA 1
ATOM 1171 C C . GLY A 1 156 ? -3.539 11.276 -6.169 1.00 72.69 156 GLY A C 1
ATOM 1172 O O . GLY A 1 156 ? -3.779 10.454 -7.044 1.00 72.69 156 GLY A O 1
ATOM 1173 N N . ASP A 1 157 ? -2.649 11.054 -5.197 1.00 72.94 157 ASP A N 1
ATOM 1174 C CA . ASP A 1 157 ? -1.887 9.801 -5.081 1.00 72.94 157 ASP A CA 1
ATOM 1175 C C . ASP A 1 157 ? -2.789 8.601 -4.758 1.00 72.94 157 ASP A C 1
ATOM 1177 O O . ASP A 1 157 ? -2.586 7.512 -5.288 1.00 72.94 157 ASP A O 1
ATOM 1181 N N . VAL A 1 158 ? -3.823 8.806 -3.931 1.00 81.00 158 VAL A N 1
ATOM 1182 C CA . VAL A 1 158 ? -4.832 7.775 -3.645 1.00 81.00 158 VAL A CA 1
ATOM 1183 C C . VAL A 1 158 ? -5.600 7.393 -4.911 1.00 81.00 158 VAL A C 1
ATOM 1185 O O . VAL A 1 158 ? -5.741 6.204 -5.183 1.00 81.00 158 VAL A O 1
ATOM 1188 N N . TRP A 1 159 ? -6.067 8.367 -5.701 1.00 82.50 159 TRP A N 1
ATOM 1189 C CA . TRP A 1 159 ? -6.770 8.078 -6.956 1.00 82.50 159 TRP A CA 1
ATOM 1190 C C . TRP A 1 159 ? -5.873 7.398 -7.986 1.00 82.50 159 TRP A C 1
ATOM 1192 O O . TRP A 1 159 ? -6.276 6.377 -8.534 1.00 82.50 159 TRP A O 1
ATOM 1202 N N . ALA A 1 160 ? -4.642 7.884 -8.169 1.00 70.50 160 ALA A N 1
ATOM 1203 C CA . ALA A 1 160 ? -3.668 7.238 -9.046 1.00 70.50 160 ALA A CA 1
ATOM 1204 C C . ALA A 1 160 ? -3.416 5.781 -8.628 1.00 70.50 160 ALA A C 1
ATOM 1206 O O . ALA A 1 160 ? -3.411 4.889 -9.465 1.00 70.50 160 ALA A O 1
ATOM 1207 N N . GLY A 1 161 ? -3.291 5.511 -7.326 1.00 75.44 161 GLY A N 1
ATOM 1208 C CA . GLY A 1 161 ? -3.135 4.150 -6.817 1.00 75.44 161 GLY A CA 1
ATOM 1209 C C . GLY A 1 161 ? -4.347 3.241 -7.062 1.00 75.44 161 GLY A C 1
ATOM 1210 O O . GLY A 1 161 ? -4.181 2.060 -7.369 1.00 75.44 161 GLY A O 1
ATOM 1211 N N . VAL A 1 162 ? -5.571 3.770 -6.945 1.00 81.69 162 VAL A N 1
ATOM 1212 C CA . VAL A 1 162 ? -6.801 3.024 -7.273 1.00 81.69 162 VAL A CA 1
ATOM 1213 C C . VAL A 1 162 ? -6.883 2.738 -8.776 1.00 81.69 162 VAL A C 1
ATOM 1215 O O . VAL A 1 162 ? -7.241 1.626 -9.159 1.00 81.69 162 VAL A O 1
ATOM 1218 N N . GLU A 1 163 ? -6.502 3.694 -9.622 1.00 75.75 163 GLU A N 1
ATOM 1219 C CA . GLU A 1 163 ? -6.445 3.526 -11.078 1.00 75.75 163 GLU A CA 1
ATOM 1220 C C . GLU A 1 163 ? -5.377 2.502 -11.497 1.00 75.75 163 GLU A C 1
ATOM 1222 O O . GLU A 1 163 ? -5.672 1.582 -12.257 1.00 75.75 163 GLU A O 1
ATOM 1227 N N . GLU A 1 164 ? -4.163 2.587 -10.945 1.00 73.44 164 GLU A N 1
ATOM 1228 C CA . GLU A 1 164 ? -3.091 1.596 -11.132 1.00 73.44 164 GLU A CA 1
ATOM 1229 C C . GLU A 1 164 ? -3.578 0.187 -10.764 1.00 73.44 164 GLU A C 1
ATOM 1231 O O . GLU A 1 164 ? -3.338 -0.786 -11.485 1.00 73.44 164 GLU A O 1
ATOM 1236 N N . MET A 1 165 ? -4.316 0.079 -9.657 1.00 80.38 165 MET A N 1
ATOM 1237 C CA . MET A 1 165 ? -4.916 -1.170 -9.222 1.00 80.38 165 MET A CA 1
ATOM 1238 C C . MET A 1 165 ? -5.977 -1.682 -10.199 1.00 80.38 165 MET A C 1
ATOM 1240 O O . MET A 1 165 ? -5.918 -2.854 -10.576 1.00 80.38 165 MET A O 1
ATOM 1244 N N . ALA A 1 166 ? -6.905 -0.834 -10.639 1.00 78.25 166 ALA A N 1
ATOM 1245 C CA . ALA A 1 166 ? -7.911 -1.207 -11.629 1.00 78.25 166 ALA A CA 1
ATOM 1246 C C . ALA A 1 166 ? -7.258 -1.684 -12.937 1.00 78.25 166 ALA A C 1
ATOM 1248 O O . ALA A 1 166 ? -7.595 -2.759 -13.429 1.00 78.25 166 ALA A O 1
ATOM 1249 N N . CYS A 1 167 ? -6.239 -0.972 -13.427 1.00 73.56 167 CYS A N 1
ATOM 1250 C CA . CYS A 1 167 ? -5.444 -1.366 -14.590 1.00 73.56 167 CYS A CA 1
ATOM 1251 C C . CYS A 1 167 ? -4.760 -2.729 -14.403 1.00 73.56 167 CYS A C 1
ATOM 1253 O O . CYS A 1 167 ? -4.793 -3.560 -15.310 1.00 73.56 167 CYS A O 1
ATOM 1255 N N . SER A 1 168 ? -4.175 -2.993 -13.227 1.00 71.94 168 SER A N 1
ATOM 1256 C CA . SER A 1 168 ? -3.484 -4.264 -12.946 1.00 71.94 168 SER A CA 1
ATOM 1257 C C . SER A 1 168 ? -4.406 -5.487 -13.016 1.00 71.94 168 SER A C 1
ATOM 1259 O O . SER A 1 168 ? -3.964 -6.564 -13.415 1.00 71.94 168 SER A O 1
ATOM 1261 N N . PHE A 1 169 ? -5.686 -5.295 -12.688 1.00 76.44 169 PHE A N 1
ATOM 1262 C CA . PHE A 1 169 ? -6.734 -6.312 -12.751 1.00 76.44 169 PHE A CA 1
ATOM 1263 C C . PHE A 1 169 ? -7.631 -6.178 -13.988 1.00 76.44 169 PHE A C 1
ATOM 1265 O O . PHE A 1 169 ? -8.618 -6.894 -14.099 1.00 76.44 169 PHE A O 1
ATOM 1272 N N . GLN A 1 170 ? -7.296 -5.283 -14.925 1.00 78.00 170 GLN A N 1
ATOM 1273 C CA . GLN A 1 170 ? -8.063 -5.038 -16.154 1.00 78.00 170 GLN A CA 1
ATOM 1274 C C . GLN A 1 170 ? -9.540 -4.675 -15.897 1.00 78.00 170 GLN A C 1
ATOM 1276 O O . GLN A 1 170 ? -10.431 -5.018 -16.674 1.00 78.00 170 GLN A O 1
ATOM 1281 N N . VAL A 1 171 ? -9.800 -3.952 -14.807 1.00 79.56 171 VAL A N 1
ATOM 1282 C CA . VAL A 1 171 ? -11.137 -3.504 -14.406 1.00 79.56 171 VAL A CA 1
ATOM 1283 C C . VAL A 1 171 ? -11.437 -2.150 -15.031 1.00 79.56 171 VAL A C 1
ATOM 1285 O O . VAL A 1 171 ? -10.687 -1.193 -14.858 1.00 79.56 171 VAL A O 1
ATOM 1288 N N . THR A 1 172 ? -12.574 -2.052 -15.718 1.00 78.88 172 THR A N 1
ATOM 1289 C CA . THR A 1 172 ? -13.161 -0.764 -16.112 1.00 78.88 172 THR A CA 1
ATOM 1290 C C . THR A 1 172 ? -14.201 -0.371 -15.067 1.00 78.88 172 THR A C 1
ATOM 1292 O O . THR A 1 172 ? -15.120 -1.145 -14.809 1.00 78.88 172 THR A O 1
ATOM 1295 N N . SER A 1 173 ? -14.049 0.804 -14.456 1.00 84.44 173 SER A N 1
ATOM 1296 C CA . SER A 1 173 ? -14.971 1.341 -13.448 1.00 84.44 173 SER A CA 1
ATOM 1297 C C . SER A 1 173 ? -15.506 2.694 -13.907 1.00 84.44 173 SER A C 1
ATOM 1299 O O . SER A 1 173 ? -14.723 3.601 -14.190 1.00 84.44 173 SER A O 1
ATOM 1301 N N . ASP A 1 174 ? -16.831 2.843 -13.940 1.00 83.81 174 ASP A N 1
ATOM 1302 C CA . ASP A 1 174 ? -17.497 4.082 -14.369 1.00 83.81 174 ASP A CA 1
ATOM 1303 C C . ASP A 1 174 ? -17.188 5.261 -13.434 1.00 83.81 174 ASP A C 1
ATOM 1305 O O . ASP A 1 174 ? -17.131 6.414 -13.864 1.00 83.81 174 ASP A O 1
ATOM 1309 N N . THR A 1 175 ? -16.984 4.980 -12.143 1.00 86.56 175 THR A N 1
ATOM 1310 C CA . THR A 1 175 ? -16.721 5.996 -11.114 1.00 86.56 175 THR A CA 1
ATOM 1311 C C . THR A 1 175 ? -15.292 5.948 -10.576 1.00 86.56 175 THR A C 1
ATOM 1313 O O . THR A 1 175 ? -14.941 6.743 -9.701 1.00 86.56 175 THR A O 1
ATOM 1316 N N . GLY A 1 176 ? -14.443 5.051 -11.081 1.00 86.38 176 GLY A N 1
ATOM 1317 C CA . GLY A 1 176 ? -13.104 4.818 -10.537 1.00 86.38 176 GLY A CA 1
ATOM 1318 C C . GLY A 1 176 ? -13.140 4.372 -9.071 1.00 86.38 176 GLY A C 1
ATOM 1319 O O . GLY A 1 176 ? -12.333 4.846 -8.270 1.00 86.38 176 GLY A O 1
ATOM 1320 N N . ALA A 1 177 ? -14.116 3.542 -8.689 1.00 92.19 177 ALA A N 1
ATOM 1321 C CA . ALA A 1 177 ? -14.282 3.065 -7.321 1.00 92.19 177 ALA A CA 1
ATOM 1322 C C . ALA A 1 177 ? -13.340 1.896 -7.008 1.00 92.19 177 ALA A C 1
ATOM 1324 O O . ALA A 1 177 ? -13.319 0.882 -7.704 1.00 92.19 177 ALA A O 1
ATOM 1325 N N . MET A 1 178 ? -12.633 1.979 -5.879 1.00 94.00 178 MET A N 1
ATOM 1326 C CA . MET A 1 178 ? -11.808 0.877 -5.366 1.00 94.00 178 MET A CA 1
ATOM 1327 C C . MET A 1 178 ? -12.613 -0.416 -5.176 1.00 94.00 178 MET A C 1
ATOM 1329 O O . MET A 1 178 ? -12.124 -1.510 -5.464 1.00 94.00 178 MET A O 1
ATOM 1333 N N . ARG A 1 179 ? -13.861 -0.289 -4.713 1.00 93.69 179 ARG A N 1
ATOM 1334 C CA . ARG A 1 179 ? -14.779 -1.411 -4.503 1.00 93.69 179 ARG A CA 1
ATOM 1335 C C . ARG A 1 179 ? -15.045 -2.217 -5.776 1.00 93.69 179 ARG A C 1
ATOM 1337 O O . ARG A 1 179 ? -15.256 -3.421 -5.667 1.00 93.69 179 ARG A O 1
ATOM 1344 N N . ASP A 1 180 ? -15.000 -1.598 -6.954 1.00 92.81 180 ASP A N 1
ATOM 1345 C CA . ASP A 1 180 ? -15.246 -2.300 -8.218 1.00 92.81 180 ASP A CA 1
ATOM 1346 C C . ASP A 1 180 ? -14.130 -3.298 -8.526 1.00 92.81 180 ASP A C 1
ATOM 1348 O O . ASP A 1 180 ? -14.394 -4.379 -9.050 1.00 92.81 180 ASP A O 1
ATOM 1352 N N . VAL A 1 181 ? -12.892 -2.992 -8.119 1.00 90.88 181 VAL A N 1
ATOM 1353 C CA . VAL A 1 181 ? -11.781 -3.946 -8.215 1.00 90.88 181 VAL A CA 1
ATOM 1354 C C . VAL A 1 181 ? -12.032 -5.142 -7.307 1.00 90.88 181 VAL A C 1
ATOM 1356 O O . VAL A 1 181 ? -11.953 -6.278 -7.765 1.00 90.88 181 VAL A O 1
ATOM 1359 N N . TYR A 1 182 ? -12.395 -4.900 -6.043 1.00 94.56 182 TYR A N 1
ATOM 1360 C CA . TYR A 1 182 ? -12.742 -5.971 -5.105 1.00 94.56 182 TYR A CA 1
ATOM 1361 C C . TYR A 1 182 ? -13.891 -6.841 -5.621 1.00 94.56 182 TYR A C 1
ATOM 1363 O O . TYR A 1 182 ? -13.797 -8.062 -5.570 1.00 94.56 182 TYR A O 1
ATOM 1371 N N . ALA A 1 183 ? -14.944 -6.221 -6.158 1.00 95.00 183 ALA A N 1
ATOM 1372 C CA . ALA A 1 183 ? -16.081 -6.934 -6.726 1.00 95.00 183 ALA A CA 1
ATOM 1373 C C . ALA A 1 183 ? -15.683 -7.784 -7.944 1.00 95.00 183 ALA A C 1
ATOM 1375 O O . ALA A 1 183 ? -16.173 -8.902 -8.090 1.00 95.00 183 ALA A O 1
ATOM 1376 N N . HIS A 1 184 ? -14.780 -7.282 -8.793 1.00 93.50 184 HIS A N 1
ATOM 1377 C CA . HIS A 1 184 ? -14.275 -8.016 -9.951 1.00 93.50 184 HIS A CA 1
ATOM 1378 C C . HIS A 1 184 ? -13.507 -9.283 -9.550 1.00 93.50 184 HIS A C 1
ATOM 1380 O O . HIS A 1 184 ? -13.725 -10.339 -10.138 1.00 93.50 184 HIS A O 1
ATOM 1386 N N . VAL A 1 185 ? -12.649 -9.195 -8.527 1.00 91.38 185 VAL A N 1
ATOM 1387 C CA . VAL A 1 185 ? -11.815 -10.323 -8.071 1.00 91.38 185 VAL A CA 1
ATOM 1388 C C . VAL A 1 185 ? -12.429 -11.126 -6.919 1.00 91.38 185 VAL A C 1
ATOM 1390 O O . VAL A 1 185 ? -11.753 -11.955 -6.314 1.00 91.38 185 VAL A O 1
ATOM 1393 N N . GLU A 1 186 ? -13.703 -10.907 -6.588 1.00 95.12 186 GLU A N 1
ATOM 1394 C CA . GLU A 1 186 ? -14.350 -11.496 -5.405 1.00 95.12 186 GLU A CA 1
ATOM 1395 C C . GLU A 1 186 ? -14.272 -13.028 -5.388 1.00 95.12 186 GLU A C 1
ATOM 1397 O O . GLU A 1 186 ? -14.068 -13.642 -4.337 1.00 95.12 186 GLU A O 1
ATOM 1402 N N . HIS A 1 187 ? -14.411 -13.650 -6.561 1.00 94.38 187 HIS A N 1
ATOM 1403 C CA . HIS A 1 187 ? -14.314 -15.098 -6.702 1.00 94.38 187 HIS A CA 1
ATOM 1404 C C . HIS A 1 187 ? -12.919 -15.613 -6.327 1.00 94.38 187 HIS A C 1
ATOM 1406 O O . HIS A 1 187 ? -12.806 -16.536 -5.516 1.00 94.38 187 HIS A O 1
ATOM 1412 N N . ASP A 1 188 ? -11.874 -14.985 -6.868 1.00 91.38 188 ASP A N 1
ATOM 1413 C CA . ASP A 1 188 ? -10.480 -15.365 -6.635 1.00 91.38 188 ASP A CA 1
ATOM 1414 C C . ASP A 1 188 ? -10.054 -15.064 -5.196 1.00 91.38 188 ASP A C 1
ATOM 1416 O O . ASP A 1 188 ? -9.399 -15.891 -4.560 1.00 91.38 188 ASP A O 1
ATOM 1420 N N . LEU A 1 189 ? -10.494 -13.927 -4.643 1.00 93.31 189 LEU A N 1
ATOM 1421 C CA . LEU A 1 189 ? -10.319 -13.598 -3.229 1.00 93.31 189 LEU A CA 1
ATOM 1422 C C . LEU A 1 189 ? -10.967 -14.662 -2.346 1.00 93.31 189 LEU A C 1
ATOM 1424 O O . LEU A 1 189 ? -10.302 -15.232 -1.488 1.00 93.31 189 LEU A O 1
ATOM 1428 N N . THR A 1 190 ? -12.238 -14.990 -2.574 1.00 94.06 190 THR A N 1
ATOM 1429 C CA . THR A 1 190 ? -12.936 -16.017 -1.789 1.00 94.06 190 THR A CA 1
ATOM 1430 C C . THR A 1 190 ? -12.232 -17.370 -1.891 1.00 94.06 190 THR A C 1
ATOM 1432 O O . THR A 1 190 ? -12.092 -18.072 -0.889 1.00 94.06 190 THR A O 1
ATOM 1435 N N . ALA A 1 191 ? -11.775 -17.757 -3.085 1.00 93.00 191 ALA A N 1
ATOM 1436 C CA . ALA A 1 191 ? -11.042 -19.001 -3.290 1.00 93.00 191 ALA A CA 1
ATOM 1437 C C . ALA A 1 191 ? -9.714 -19.017 -2.516 1.00 93.00 191 ALA A C 1
ATOM 1439 O O . ALA A 1 191 ? -9.441 -19.990 -1.813 1.00 93.00 191 ALA A O 1
ATOM 1440 N N . LEU A 1 192 ? -8.939 -17.929 -2.584 1.00 92.19 192 LEU A N 1
ATOM 1441 C CA . LEU A 1 192 ? -7.671 -17.777 -1.871 1.00 92.19 192 LEU A CA 1
ATOM 1442 C C . LEU A 1 192 ? -7.870 -17.814 -0.350 1.00 92.19 192 LEU A C 1
ATOM 1444 O O . LEU A 1 192 ? -7.154 -18.519 0.358 1.00 92.19 192 LEU A O 1
ATOM 1448 N N . LEU A 1 193 ? -8.859 -17.071 0.152 1.00 94.81 193 LEU A N 1
ATOM 1449 C CA . LEU A 1 193 ? -9.059 -16.832 1.581 1.00 94.81 193 LEU A CA 1
ATOM 1450 C C . LEU A 1 193 ? -9.597 -18.052 2.342 1.00 94.81 193 LEU A C 1
ATOM 1452 O O . LEU A 1 193 ? -9.369 -18.161 3.543 1.00 94.81 193 LEU A O 1
ATOM 1456 N N . ARG A 1 194 ? -10.228 -19.020 1.660 1.00 95.06 194 ARG A N 1
ATOM 1457 C CA . ARG A 1 194 ? -10.712 -20.280 2.268 1.00 95.06 194 ARG A CA 1
ATOM 1458 C C . ARG A 1 194 ? -9.625 -21.101 2.957 1.00 95.06 194 ARG A C 1
ATOM 1460 O O . ARG A 1 194 ? -9.944 -21.911 3.823 1.00 95.06 194 ARG A O 1
ATOM 1467 N N . ALA A 1 195 ? -8.367 -20.926 2.562 1.00 93.88 195 ALA A N 1
ATOM 1468 C CA . ALA A 1 195 ? -7.237 -21.620 3.168 1.00 93.88 195 ALA A CA 1
ATOM 1469 C C . ALA A 1 195 ? -6.805 -21.029 4.522 1.00 93.88 195 ALA A C 1
ATOM 1471 O O . ALA A 1 195 ? -5.916 -21.582 5.166 1.00 93.88 195 ALA A O 1
ATOM 1472 N N . PHE A 1 196 ? -7.412 -19.917 4.947 1.00 96.88 196 PHE A N 1
ATOM 1473 C CA . PHE A 1 196 ? -7.000 -19.162 6.119 1.00 96.88 196 PHE A CA 1
ATOM 1474 C C . PHE A 1 196 ? -8.1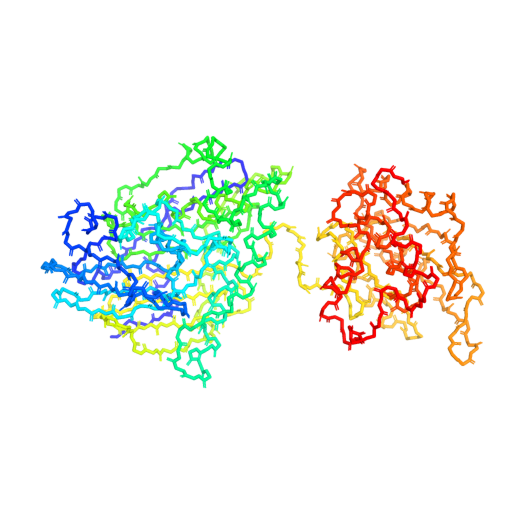47 -19.057 7.121 1.00 96.88 196 PHE A C 1
ATOM 1476 O O . PHE A 1 196 ? -9.240 -18.601 6.799 1.00 96.88 196 PHE A O 1
ATOM 1483 N N . THR A 1 197 ? -7.910 -19.474 8.359 1.00 96.25 197 THR A N 1
ATOM 1484 C CA . THR A 1 197 ? -8.892 -19.417 9.448 1.00 96.25 197 THR A CA 1
ATOM 1485 C C . THR A 1 197 ? -8.232 -18.846 10.702 1.00 96.25 197 THR A C 1
ATOM 1487 O O . THR A 1 197 ? -7.115 -19.256 11.039 1.00 96.25 197 THR A O 1
ATOM 1490 N N . PRO A 1 198 ? -8.886 -17.913 11.420 1.00 95.88 198 PRO A N 1
ATOM 1491 C CA . PRO A 1 198 ? -8.348 -17.413 12.674 1.00 95.88 198 PRO A CA 1
ATOM 1492 C C . PRO A 1 198 ? -8.310 -18.527 13.728 1.00 95.88 198 PRO A C 1
ATOM 1494 O O . PRO A 1 198 ? -9.253 -19.309 13.858 1.00 95.88 198 PRO A O 1
ATOM 1497 N N . VAL A 1 199 ? -7.231 -18.587 14.507 1.00 96.00 199 VAL A N 1
ATOM 1498 C CA . VAL A 1 199 ? -7.083 -19.558 15.602 1.00 96.00 199 VAL A CA 1
ATOM 1499 C C . VAL A 1 199 ? -7.616 -18.989 16.929 1.00 96.00 199 VAL A C 1
ATOM 1501 O O . VAL A 1 199 ? -7.645 -17.766 17.112 1.00 96.00 199 VAL A O 1
ATOM 1504 N N . PRO A 1 200 ? -8.053 -19.832 17.887 1.00 95.12 200 PRO A N 1
ATOM 1505 C CA . PRO A 1 200 ? -8.566 -19.357 19.171 1.00 95.12 200 PRO A CA 1
ATOM 1506 C C . PRO A 1 200 ? -7.555 -18.480 19.916 1.00 95.12 200 PRO A C 1
ATOM 1508 O O . PRO A 1 200 ? -6.423 -18.893 20.141 1.00 95.12 200 PRO A O 1
ATOM 1511 N N . GLY A 1 201 ? -7.978 -17.280 20.325 1.00 95.12 201 GLY A N 1
ATOM 1512 C CA . GLY A 1 201 ? -7.139 -16.325 21.059 1.00 95.12 201 GLY A CA 1
ATOM 1513 C C . GLY A 1 201 ? -6.195 -15.484 20.190 1.00 95.12 201 GLY A C 1
ATOM 1514 O O . GLY A 1 201 ? -5.419 -14.708 20.744 1.00 95.12 201 GLY A O 1
ATOM 1515 N N . GLN A 1 202 ? -6.246 -15.620 18.861 1.00 97.44 202 GLN A N 1
ATOM 1516 C CA . GLN A 1 202 ? -5.408 -14.856 17.939 1.00 97.44 202 GLN A CA 1
ATOM 1517 C C . GLN A 1 202 ? -5.657 -13.353 18.048 1.00 97.44 202 GLN A C 1
ATOM 1519 O O . GLN A 1 202 ? -6.799 -12.902 18.116 1.00 97.44 202 GLN A O 1
ATOM 1524 N N . ARG A 1 203 ? -4.570 -12.579 18.039 1.00 97.31 203 ARG A N 1
ATOM 1525 C CA . ARG A 1 203 ? -4.571 -11.117 18.190 1.00 97.31 203 ARG A CA 1
ATOM 1526 C C . ARG A 1 203 ? -3.917 -10.393 17.019 1.00 97.31 203 ARG A C 1
ATOM 1528 O O . ARG A 1 203 ? -4.030 -9.181 16.924 1.00 97.31 203 ARG A O 1
ATOM 1535 N N . GLY A 1 204 ? -3.247 -11.105 16.122 1.00 97.69 204 GLY A N 1
ATOM 1536 C CA . GLY A 1 204 ? -2.614 -10.503 14.955 1.00 97.69 204 GLY A CA 1
ATOM 1537 C C . GLY A 1 204 ? -2.289 -11.504 13.854 1.00 97.69 204 GLY A C 1
ATOM 1538 O O . GLY A 1 204 ? -2.541 -12.706 13.986 1.00 97.69 204 GLY A O 1
ATOM 1539 N N . ILE A 1 205 ? -1.691 -11.003 12.780 1.00 97.88 205 ILE A N 1
ATOM 1540 C CA . ILE A 1 205 ? -1.116 -11.777 11.678 1.00 97.88 205 ILE A CA 1
ATOM 1541 C C . ILE A 1 205 ? 0.181 -11.131 11.209 1.00 97.88 205 ILE A C 1
ATOM 1543 O O . ILE A 1 205 ? 0.234 -9.922 11.011 1.00 97.88 205 ILE A O 1
ATOM 1547 N N . ALA A 1 206 ? 1.207 -11.944 10.969 1.00 97.12 206 ALA A N 1
ATOM 1548 C CA . ALA A 1 206 ? 2.288 -11.574 10.064 1.00 97.12 206 ALA A CA 1
ATOM 1549 C C . ALA A 1 206 ? 1.974 -12.163 8.689 1.00 97.12 206 ALA A C 1
ATOM 1551 O O . ALA A 1 206 ? 1.760 -13.369 8.565 1.00 97.12 206 ALA A O 1
ATOM 1552 N N . VAL A 1 207 ? 1.910 -11.309 7.674 1.00 96.75 207 VAL A N 1
ATOM 1553 C CA . VAL A 1 207 ? 1.524 -11.671 6.312 1.00 96.75 207 VAL A CA 1
ATOM 1554 C C . VAL A 1 207 ? 2.764 -11.735 5.440 1.00 96.75 207 VAL A C 1
ATOM 1556 O O . VAL A 1 207 ? 3.591 -10.824 5.448 1.00 96.75 207 VAL A O 1
ATOM 1559 N N . PHE A 1 208 ? 2.870 -12.808 4.669 1.00 93.25 208 PHE A N 1
ATOM 1560 C CA . PHE A 1 208 ? 3.943 -13.064 3.728 1.00 93.25 208 PHE A CA 1
ATOM 1561 C C . PHE A 1 208 ? 3.373 -13.163 2.326 1.00 93.25 208 PHE A C 1
ATOM 1563 O O . PHE A 1 208 ? 2.386 -13.864 2.102 1.00 93.25 208 PHE A O 1
ATOM 1570 N N . ILE A 1 209 ? 4.026 -12.501 1.377 1.00 89.00 209 ILE A N 1
ATOM 1571 C CA . ILE A 1 209 ? 3.688 -12.610 -0.036 1.00 89.00 209 ILE A CA 1
ATOM 1572 C C . ILE A 1 209 ? 4.969 -12.926 -0.810 1.00 89.00 209 ILE A C 1
ATOM 1574 O O . ILE A 1 209 ? 5.992 -12.266 -0.635 1.00 89.00 209 ILE A O 1
ATOM 1578 N N . GLY A 1 210 ? 4.949 -14.001 -1.603 1.00 82.56 210 GLY A N 1
ATOM 1579 C CA . GLY A 1 210 ? 6.125 -14.459 -2.352 1.00 82.56 210 GLY A CA 1
ATOM 1580 C C . GLY A 1 210 ? 7.315 -14.840 -1.459 1.00 82.56 210 GLY A C 1
ATOM 1581 O O . GLY A 1 210 ? 8.464 -14.711 -1.874 1.00 82.56 210 GLY A O 1
ATOM 1582 N N . GLY A 1 211 ? 7.052 -15.263 -0.218 1.00 84.06 211 GLY A N 1
ATOM 1583 C CA . GLY A 1 211 ? 8.082 -15.632 0.756 1.00 84.06 211 GLY A CA 1
ATOM 1584 C C . GLY A 1 211 ? 8.724 -14.464 1.512 1.00 84.06 211 GLY A C 1
ATOM 1585 O O . GLY A 1 211 ? 9.668 -14.691 2.261 1.00 84.06 211 GLY A O 1
ATOM 1586 N N . ARG A 1 212 ? 8.232 -13.229 1.337 1.00 85.69 212 ARG A N 1
ATOM 1587 C CA . ARG A 1 212 ? 8.713 -12.023 2.034 1.00 85.69 212 ARG A CA 1
ATOM 1588 C C . ARG A 1 212 ? 7.639 -11.479 2.967 1.00 85.69 212 ARG A C 1
ATOM 1590 O O . ARG A 1 212 ? 6.462 -11.543 2.622 1.00 85.69 212 ARG A O 1
ATOM 1597 N N . VAL A 1 213 ? 8.031 -10.891 4.098 1.00 90.62 213 VAL A N 1
ATOM 1598 C CA . VAL A 1 213 ? 7.092 -10.207 5.005 1.00 90.62 213 VAL A CA 1
ATOM 1599 C C . VAL A 1 213 ? 6.483 -8.997 4.289 1.00 90.62 213 VAL A C 1
ATOM 1601 O O . VAL A 1 213 ? 7.175 -8.027 3.990 1.00 90.62 213 VAL A O 1
ATOM 1604 N N . ALA A 1 214 ? 5.184 -9.065 4.011 1.00 92.62 214 ALA A N 1
ATOM 1605 C CA . ALA A 1 214 ? 4.404 -7.981 3.424 1.00 92.62 214 ALA A CA 1
ATOM 1606 C C . ALA A 1 214 ? 3.876 -7.019 4.497 1.00 92.62 214 ALA A C 1
ATOM 1608 O O . ALA A 1 214 ? 3.734 -5.821 4.255 1.00 92.62 214 ALA A O 1
ATOM 1609 N N . GLY A 1 215 ? 3.601 -7.522 5.701 1.00 95.12 215 GLY A N 1
ATOM 1610 C CA . GLY A 1 215 ? 3.189 -6.684 6.816 1.00 95.12 215 GLY A CA 1
ATOM 1611 C C . GLY A 1 215 ? 2.871 -7.456 8.086 1.00 95.12 215 GLY A C 1
ATOM 1612 O O . GLY A 1 215 ? 2.842 -8.686 8.100 1.00 95.12 215 GLY A O 1
ATOM 1613 N N . VAL A 1 216 ? 2.634 -6.710 9.159 1.00 96.12 216 VAL A N 1
ATOM 1614 C CA . VAL A 1 216 ? 2.184 -7.225 10.449 1.00 96.12 216 VAL A CA 1
ATOM 1615 C C . VAL A 1 216 ? 1.001 -6.394 10.923 1.00 96.12 216 VAL A C 1
ATOM 1617 O O . VAL A 1 216 ? 1.099 -5.173 11.020 1.00 96.12 216 VAL A O 1
ATOM 1620 N N . GLU A 1 217 ? -0.091 -7.074 11.249 1.00 97.31 217 GLU A N 1
ATOM 1621 C CA . GLU A 1 217 ? -1.309 -6.492 11.806 1.00 97.31 217 GLU A CA 1
ATOM 1622 C C . GLU A 1 217 ? -1.545 -7.066 13.202 1.00 97.31 217 GLU A C 1
ATOM 1624 O O . GLU A 1 217 ? -1.374 -8.267 13.426 1.00 97.31 217 GLU A O 1
ATOM 1629 N N . TYR A 1 218 ? -1.965 -6.234 14.148 1.00 97.62 218 TYR A N 1
ATOM 1630 C CA . TYR A 1 218 ? -2.268 -6.658 15.510 1.00 97.62 218 TYR A CA 1
ATOM 1631 C C . TYR A 1 218 ? -3.351 -5.782 16.140 1.00 97.62 218 TYR A C 1
ATOM 1633 O O . TYR A 1 218 ? -3.329 -4.559 16.018 1.00 97.62 218 TYR A O 1
ATOM 1641 N N . LEU A 1 219 ? -4.289 -6.418 16.841 1.00 97.94 219 LEU A N 1
ATOM 1642 C CA . LEU A 1 219 ? -5.326 -5.798 17.655 1.00 97.94 219 LEU A CA 1
ATOM 1643 C C . LEU A 1 219 ? -5.276 -6.363 19.075 1.00 97.94 219 LEU A C 1
ATOM 1645 O O . LEU A 1 219 ? -5.085 -7.560 19.299 1.00 97.94 219 LEU A O 1
ATOM 1649 N N . SER A 1 220 ? -5.529 -5.511 20.063 1.00 96.75 220 SER A N 1
ATOM 1650 C CA . SER A 1 220 ? -5.462 -5.927 21.460 1.00 96.75 220 SER A CA 1
ATOM 1651 C C . SER A 1 220 ? -6.525 -6.950 21.857 1.00 96.75 220 SER A C 1
ATOM 1653 O O . SER A 1 220 ? -6.269 -7.729 22.771 1.00 96.75 220 SER A O 1
ATOM 1655 N N . GLN A 1 221 ? -7.693 -6.984 21.210 1.00 96.56 221 GLN A N 1
ATOM 1656 C CA . GLN A 1 221 ? -8.768 -7.907 21.569 1.00 96.56 221 GLN A CA 1
ATOM 1657 C C . GLN A 1 221 ? -8.881 -9.072 20.579 1.00 96.56 221 GLN A C 1
ATOM 1659 O O . GLN A 1 221 ? -9.166 -8.827 19.406 1.00 96.56 221 GLN A O 1
ATOM 1664 N N . PRO A 1 222 ? -8.794 -10.340 21.034 1.00 96.56 222 PRO A N 1
ATOM 1665 C CA . PRO A 1 222 ? -8.998 -11.496 20.160 1.00 96.56 222 PRO A CA 1
ATOM 1666 C C . PRO A 1 222 ? -10.362 -11.503 19.460 1.00 96.56 222 PRO A C 1
ATOM 1668 O O . PRO A 1 222 ? -10.463 -11.833 18.281 1.00 96.56 222 PRO A O 1
ATOM 1671 N N . ARG A 1 223 ? -11.421 -11.085 20.172 1.00 96.62 223 ARG A N 1
ATOM 1672 C CA . ARG A 1 223 ? -12.779 -10.972 19.615 1.00 96.62 223 ARG A CA 1
ATOM 1673 C C . ARG A 1 223 ? -12.820 -9.986 18.448 1.00 96.62 223 ARG A C 1
ATOM 1675 O O . ARG A 1 223 ? -13.352 -10.323 17.396 1.00 96.62 223 ARG A O 1
ATOM 1682 N N . ALA A 1 224 ? -12.242 -8.796 18.626 1.00 97.56 224 ALA A N 1
ATOM 1683 C CA . ALA A 1 224 ? -12.176 -7.785 17.576 1.00 97.56 224 ALA A CA 1
ATOM 1684 C C . ALA A 1 224 ? -11.296 -8.254 16.410 1.00 97.56 224 ALA A C 1
ATOM 1686 O O . ALA A 1 224 ? -11.702 -8.129 15.258 1.00 97.56 224 ALA A O 1
ATOM 1687 N N . PHE A 1 225 ? -10.139 -8.862 16.700 1.00 98.00 225 PHE A N 1
ATOM 1688 C CA . PHE A 1 225 ? -9.248 -9.405 15.678 1.00 98.00 225 PHE A CA 1
ATOM 1689 C C . PHE A 1 225 ? -9.962 -10.432 14.787 1.00 98.00 225 PHE A C 1
ATOM 1691 O O . PHE A 1 225 ? -9.928 -10.315 13.566 1.00 98.00 225 PHE A O 1
ATOM 1698 N N . ALA A 1 226 ? -10.696 -11.380 15.379 1.00 97.19 226 ALA A N 1
ATOM 1699 C CA . ALA A 1 226 ? -11.465 -12.374 14.630 1.00 97.19 226 ALA A CA 1
ATOM 1700 C C . ALA A 1 226 ? -12.512 -11.746 13.688 1.00 97.19 226 ALA A C 1
ATOM 1702 O O . ALA A 1 226 ? -12.746 -12.267 12.601 1.00 97.19 226 ALA A O 1
ATOM 1703 N N . LYS A 1 227 ? -13.118 -10.612 14.072 1.00 97.12 227 LYS A N 1
ATOM 1704 C CA . LYS A 1 227 ? -14.079 -9.872 13.234 1.00 97.12 227 LYS A CA 1
ATOM 1705 C C . LYS A 1 227 ? -13.427 -9.133 12.074 1.00 97.12 227 LYS A C 1
ATOM 1707 O O . LYS A 1 227 ? -14.087 -8.899 11.065 1.00 97.12 227 LYS A O 1
ATOM 1712 N N . VAL A 1 228 ? -12.162 -8.738 12.217 1.00 97.50 228 VAL A N 1
ATOM 1713 C CA . VAL A 1 228 ? -11.439 -7.978 11.190 1.00 97.50 228 VAL A CA 1
ATOM 1714 C C . VAL A 1 228 ? -10.456 -8.807 10.370 1.00 97.50 228 VAL A C 1
ATOM 1716 O O . VAL A 1 228 ? -9.945 -8.314 9.369 1.00 97.50 228 VAL A O 1
ATOM 1719 N N . PHE A 1 229 ? -10.226 -10.061 10.753 1.00 97.75 229 PHE A N 1
ATOM 1720 C CA . PHE A 1 229 ? -9.269 -10.963 10.118 1.00 97.75 229 PHE A CA 1
ATOM 1721 C C . PHE A 1 229 ? -9.442 -11.034 8.598 1.00 97.75 229 PHE A C 1
ATOM 1723 O O . PHE A 1 229 ? -8.493 -10.781 7.859 1.00 97.75 229 PHE A O 1
ATOM 1730 N N . GLU A 1 230 ? -10.660 -11.320 8.130 1.00 96.19 230 GLU A N 1
ATOM 1731 C CA . GLU A 1 230 ? -10.921 -11.493 6.701 1.00 96.19 230 GLU A CA 1
ATOM 1732 C C . GLU A 1 230 ? -10.686 -10.194 5.919 1.00 96.19 230 GLU A C 1
ATOM 1734 O O . GLU A 1 230 ? -9.980 -10.210 4.915 1.00 96.19 230 GLU A O 1
ATOM 1739 N N . LYS A 1 231 ? -11.185 -9.047 6.402 1.00 95.38 231 LYS A N 1
ATOM 1740 C CA . LYS A 1 231 ? -10.994 -7.755 5.716 1.00 95.38 231 LYS A CA 1
ATOM 1741 C C . LYS A 1 231 ? -9.538 -7.289 5.692 1.00 95.38 231 LYS A C 1
ATOM 1743 O O . LYS A 1 231 ? -9.101 -6.724 4.691 1.00 95.38 231 LYS A O 1
ATOM 1748 N N . LEU A 1 232 ? -8.767 -7.563 6.748 1.00 96.94 232 LEU A N 1
ATOM 1749 C CA . LEU A 1 232 ? -7.325 -7.308 6.750 1.00 96.94 232 LEU A CA 1
ATOM 1750 C C . LEU A 1 232 ? -6.626 -8.192 5.716 1.00 96.94 232 LEU A C 1
ATOM 1752 O O . LEU A 1 232 ? -5.831 -7.690 4.919 1.00 96.94 232 LEU A O 1
ATOM 1756 N N . LEU A 1 233 ? -6.965 -9.484 5.678 1.00 96.19 233 LEU A N 1
ATOM 1757 C CA . LEU A 1 233 ? -6.367 -10.430 4.743 1.00 96.19 233 LEU A CA 1
ATOM 1758 C C . LEU A 1 233 ? -6.722 -10.102 3.285 1.00 96.19 233 LEU A C 1
ATOM 1760 O O . LEU A 1 233 ? -5.837 -10.151 2.435 1.00 96.19 233 LEU A O 1
ATOM 1764 N N . ARG A 1 234 ? -7.958 -9.658 3.004 1.00 96.06 234 ARG A N 1
ATOM 1765 C CA . ARG A 1 234 ? -8.387 -9.125 1.693 1.00 96.06 234 ARG A CA 1
ATOM 1766 C C . ARG A 1 234 ? -7.485 -7.987 1.208 1.00 96.06 234 ARG A C 1
ATOM 1768 O O . ARG A 1 234 ? -7.117 -7.963 0.037 1.00 96.06 234 ARG A O 1
ATOM 1775 N N . SER A 1 235 ? -7.064 -7.101 2.114 1.00 95.62 235 SER A N 1
ATOM 1776 C CA . SER A 1 235 ? -6.169 -5.980 1.793 1.00 95.62 235 SER A CA 1
ATOM 1777 C C . SER A 1 235 ? -4.787 -6.432 1.288 1.00 95.62 235 SER A C 1
ATOM 1779 O O . SER A 1 235 ? -4.195 -5.763 0.444 1.00 95.62 235 SER A O 1
ATOM 1781 N N . TYR A 1 236 ? -4.276 -7.569 1.774 1.00 95.25 236 TYR A N 1
ATOM 1782 C CA . TYR A 1 236 ? -3.008 -8.159 1.316 1.00 95.25 236 TYR A CA 1
ATOM 1783 C C . TYR A 1 236 ? -3.192 -9.113 0.130 1.00 95.25 236 TYR A C 1
ATOM 1785 O O . TYR A 1 236 ? -2.314 -9.239 -0.721 1.00 95.25 236 TYR A O 1
ATOM 1793 N N . ALA A 1 237 ? -4.338 -9.789 0.063 1.00 93.19 237 ALA A N 1
ATOM 1794 C CA . ALA A 1 237 ? -4.655 -10.764 -0.968 1.00 93.19 237 ALA A CA 1
ATOM 1795 C C . ALA A 1 237 ? -4.635 -10.164 -2.379 1.00 93.19 237 ALA A C 1
ATOM 1797 O O . ALA A 1 237 ? -4.228 -10.851 -3.310 1.00 93.19 237 ALA A O 1
ATOM 1798 N N . LEU A 1 238 ? -5.003 -8.888 -2.544 1.00 88.44 238 LEU A N 1
ATOM 1799 C CA . LEU A 1 238 ? -4.894 -8.206 -3.837 1.00 88.44 238 LEU A CA 1
ATOM 1800 C C . LEU A 1 238 ? -3.454 -8.188 -4.364 1.00 88.44 238 LEU A C 1
ATOM 1802 O O . LEU A 1 238 ? -3.230 -8.516 -5.525 1.00 88.44 238 LEU A O 1
ATOM 1806 N N . ASP A 1 239 ? -2.472 -7.877 -3.520 1.00 84.31 239 ASP A N 1
ATOM 1807 C CA . ASP A 1 239 ? -1.066 -7.895 -3.933 1.00 84.31 239 ASP A CA 1
ATOM 1808 C C . ASP A 1 239 ? -0.598 -9.333 -4.230 1.00 84.31 239 ASP A C 1
ATOM 1810 O O . ASP A 1 239 ? 0.122 -9.571 -5.196 1.00 84.31 239 ASP A O 1
ATOM 1814 N N . ALA A 1 240 ? -1.082 -10.327 -3.476 1.00 86.06 240 ALA A N 1
ATOM 1815 C CA . ALA A 1 240 ? -0.785 -11.733 -3.751 1.00 86.06 240 ALA A CA 1
ATOM 1816 C C . ALA A 1 240 ? -1.386 -12.239 -5.078 1.00 86.06 240 ALA A C 1
ATOM 1818 O O . ALA A 1 240 ? -0.737 -13.019 -5.773 1.00 86.06 240 ALA A O 1
ATOM 1819 N N . LEU A 1 241 ? -2.592 -11.797 -5.450 1.00 85.06 241 LEU A N 1
ATOM 1820 C CA . LEU A 1 241 ? -3.246 -12.168 -6.712 1.00 85.06 241 LEU A CA 1
ATOM 1821 C C . LEU A 1 241 ? -2.556 -11.556 -7.942 1.00 85.06 241 LEU A C 1
ATOM 1823 O O . LEU A 1 241 ? -2.638 -12.122 -9.031 1.00 85.06 241 LEU A O 1
ATOM 1827 N N . ARG A 1 242 ? -1.843 -10.433 -7.786 1.00 77.19 242 ARG A N 1
ATOM 1828 C CA . ARG A 1 242 ? -1.055 -9.822 -8.872 1.00 77.19 242 ARG A CA 1
ATOM 1829 C C . ARG A 1 242 ? 0.188 -10.632 -9.243 1.00 77.19 242 ARG A C 1
ATOM 1831 O O . ARG A 1 242 ? 0.662 -10.539 -10.381 1.00 77.19 242 ARG A O 1
ATOM 1838 N N . LEU A 1 243 ? 0.717 -11.440 -8.321 1.00 67.88 243 LEU A N 1
ATOM 1839 C CA . LEU A 1 243 ? 1.932 -12.214 -8.552 1.00 67.88 243 LEU A CA 1
ATOM 1840 C C . LEU A 1 243 ? 1.717 -13.310 -9.603 1.00 67.88 243 LEU A C 1
ATOM 1842 O O . LEU A 1 243 ? 1.140 -14.365 -9.354 1.00 67.88 243 LEU A O 1
ATOM 1846 N N . ARG A 1 244 ? 2.279 -13.086 -10.795 1.00 50.53 244 ARG A N 1
ATOM 1847 C CA . ARG A 1 244 ? 2.191 -13.998 -11.952 1.00 50.53 244 ARG A CA 1
ATOM 1848 C C . ARG A 1 244 ? 2.931 -15.327 -11.778 1.00 50.53 244 ARG A C 1
ATOM 1850 O O . ARG A 1 244 ? 2.683 -16.257 -12.542 1.00 50.53 244 ARG A O 1
ATOM 1857 N N . LYS A 1 245 ? 3.869 -15.423 -10.829 1.00 50.34 245 LYS A N 1
ATOM 1858 C CA . LYS A 1 245 ? 4.554 -16.679 -10.493 1.00 50.34 245 LYS A CA 1
ATOM 1859 C C . LYS A 1 245 ? 4.107 -17.138 -9.108 1.00 50.34 245 LYS A C 1
ATOM 1861 O O . LYS A 1 245 ? 4.300 -16.383 -8.156 1.00 50.34 245 LYS A O 1
ATOM 1866 N N . PRO A 1 246 ? 3.595 -18.372 -8.968 1.00 46.69 246 PRO A N 1
ATOM 1867 C CA . PRO A 1 246 ? 3.365 -18.963 -7.664 1.00 46.69 246 PRO A CA 1
ATOM 1868 C C . PRO A 1 246 ? 4.731 -19.241 -7.030 1.00 46.69 246 PRO A C 1
ATOM 1870 O O . PRO A 1 246 ? 5.326 -20.300 -7.220 1.00 46.69 246 PRO A O 1
ATOM 1873 N N . GLY A 1 247 ? 5.275 -18.263 -6.306 1.00 52.34 247 GLY A N 1
ATOM 1874 C CA . GLY A 1 247 ? 6.231 -18.580 -5.256 1.00 52.34 247 GLY A CA 1
ATOM 1875 C C . GLY A 1 247 ? 5.523 -19.489 -4.256 1.00 52.34 247 GLY A C 1
ATOM 1876 O O . GLY A 1 247 ? 4.335 -19.298 -3.993 1.00 52.34 247 GLY A O 1
ATOM 1877 N N . SER A 1 248 ? 6.211 -20.489 -3.707 1.00 57.72 248 SER A N 1
ATOM 1878 C CA . SER A 1 248 ? 5.669 -21.188 -2.545 1.00 57.72 248 SER A CA 1
ATOM 1879 C C . SER A 1 248 ? 5.473 -20.148 -1.444 1.00 57.72 248 SER A C 1
ATOM 1881 O O . SER A 1 248 ? 6.455 -19.515 -1.054 1.00 57.72 248 SER A O 1
ATOM 1883 N N . GLY A 1 249 ? 4.240 -19.942 -0.976 1.00 59.75 249 GLY A N 1
ATOM 1884 C CA . GLY A 1 249 ? 3.929 -19.135 0.204 1.00 59.75 249 GLY A CA 1
ATOM 1885 C C . GLY A 1 249 ? 4.608 -19.707 1.451 1.00 59.75 249 GLY A C 1
ATOM 1886 O O . GLY A 1 249 ? 3.978 -20.372 2.267 1.00 59.75 249 GLY A O 1
ATOM 1887 N N . THR A 1 250 ? 5.917 -19.514 1.578 1.00 77.19 250 THR A N 1
ATOM 1888 C CA . THR A 1 250 ? 6.690 -19.878 2.760 1.00 77.19 250 THR A CA 1
ATOM 1889 C C . THR A 1 250 ? 6.638 -18.712 3.726 1.00 77.19 250 THR A C 1
ATOM 1891 O O . THR A 1 250 ? 6.934 -17.583 3.341 1.00 77.19 250 THR A O 1
ATOM 1894 N N . ALA A 1 251 ? 6.297 -18.981 4.980 1.00 85.31 251 ALA A N 1
ATOM 1895 C CA . ALA A 1 251 ? 6.462 -18.019 6.055 1.00 85.31 251 ALA A CA 1
ATOM 1896 C C . ALA A 1 251 ? 7.512 -18.550 7.021 1.00 85.31 251 ALA A C 1
ATOM 1898 O O . ALA A 1 251 ? 7.407 -19.678 7.502 1.00 85.31 251 ALA A O 1
ATOM 1899 N N . ASP A 1 252 ? 8.515 -17.726 7.289 1.00 87.62 252 ASP A N 1
ATOM 1900 C CA . ASP A 1 252 ? 9.529 -18.001 8.295 1.00 87.62 252 ASP A CA 1
ATOM 1901 C C . ASP A 1 252 ? 9.264 -17.099 9.510 1.00 87.62 252 ASP A C 1
ATOM 1903 O O . ASP A 1 252 ? 9.361 -15.871 9.387 1.00 87.62 252 ASP A O 1
ATOM 1907 N N . PRO A 1 253 ? 8.923 -17.666 10.683 1.00 90.19 253 PRO A N 1
ATOM 1908 C CA . PRO A 1 253 ? 8.744 -16.892 11.905 1.00 90.19 253 PRO A CA 1
ATOM 1909 C C . PRO A 1 253 ? 9.943 -16.011 12.250 1.00 90.19 253 PRO A C 1
ATOM 1911 O O . PRO A 1 253 ? 9.754 -14.933 12.812 1.00 90.19 253 PRO A O 1
ATOM 1914 N N . GLU A 1 254 ? 11.162 -16.419 11.895 1.00 88.94 254 GLU A N 1
ATOM 1915 C CA . GLU A 1 254 ? 12.357 -15.623 12.164 1.00 88.94 254 GLU A CA 1
ATOM 1916 C C . GLU A 1 254 ? 12.401 -14.35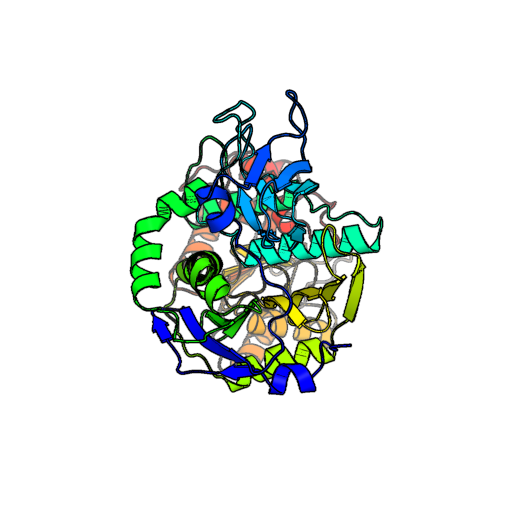3 11.304 1.00 88.94 254 GLU A C 1
ATOM 1918 O O . GLU A 1 254 ? 12.713 -13.279 11.816 1.00 88.94 254 GLU A O 1
ATOM 1923 N N . GLN A 1 255 ? 11.966 -14.416 10.041 1.00 89.88 255 GLN A N 1
ATOM 1924 C CA . GLN A 1 255 ? 11.811 -13.214 9.210 1.00 89.88 255 GLN A CA 1
ATOM 1925 C C . GLN A 1 255 ? 10.773 -12.250 9.796 1.00 89.88 255 GLN A C 1
ATOM 1927 O O . GLN A 1 255 ? 10.993 -11.040 9.797 1.00 89.88 255 GLN A O 1
ATOM 1932 N N . ALA A 1 256 ? 9.662 -12.761 10.341 1.00 91.12 256 ALA A N 1
ATOM 1933 C CA . ALA A 1 256 ? 8.674 -11.916 11.018 1.00 91.12 256 ALA A CA 1
ATOM 1934 C C . ALA A 1 256 ? 9.249 -11.266 12.290 1.00 91.12 256 ALA A C 1
ATOM 1936 O O . ALA A 1 256 ? 8.988 -10.089 12.548 1.00 91.12 256 ALA A O 1
ATOM 1937 N N . ARG A 1 257 ? 10.065 -11.995 13.068 1.00 90.06 257 ARG A N 1
ATOM 1938 C CA . ARG A 1 257 ? 10.769 -11.439 14.239 1.00 90.06 257 ARG A CA 1
ATOM 1939 C C . ARG A 1 257 ? 11.752 -10.346 13.842 1.00 90.06 257 ARG A C 1
ATOM 1941 O O . ARG A 1 257 ? 11.753 -9.291 14.469 1.00 90.06 257 ARG A O 1
ATOM 1948 N N . GLN A 1 258 ? 12.545 -10.574 12.799 1.00 87.44 258 GLN A N 1
ATOM 1949 C CA . GLN A 1 258 ? 13.494 -9.589 12.279 1.00 87.44 258 GLN A CA 1
ATOM 1950 C C . GLN A 1 258 ? 12.771 -8.341 11.775 1.00 87.44 258 GLN A C 1
ATOM 1952 O O . GLN A 1 258 ? 13.140 -7.232 12.152 1.00 87.44 258 GLN A O 1
ATOM 1957 N N . PHE A 1 259 ? 11.678 -8.516 11.027 1.00 88.25 259 PHE A N 1
ATOM 1958 C CA . PHE A 1 259 ? 10.845 -7.411 10.564 1.00 88.25 259 PHE A CA 1
ATOM 1959 C C . PHE A 1 259 ? 10.302 -6.576 11.732 1.00 88.25 259 PHE A C 1
ATOM 1961 O O . PHE A 1 259 ? 10.406 -5.353 11.711 1.00 88.25 259 PHE A O 1
ATOM 1968 N N . LEU A 1 260 ? 9.797 -7.207 12.797 1.00 88.56 260 LEU A N 1
ATOM 1969 C CA . LEU A 1 260 ? 9.364 -6.496 14.007 1.00 88.56 260 LEU A CA 1
ATOM 1970 C C . LEU A 1 260 ? 10.524 -5.791 14.732 1.00 88.56 260 LEU A C 1
ATOM 1972 O O . LEU A 1 260 ? 10.367 -4.661 15.192 1.00 88.56 260 LEU A O 1
ATOM 1976 N N . ALA A 1 261 ? 11.704 -6.407 14.807 1.00 83.44 261 ALA A N 1
ATOM 1977 C CA . ALA A 1 261 ? 12.880 -5.801 15.436 1.00 83.44 261 ALA A CA 1
ATOM 1978 C C . ALA A 1 261 ? 13.347 -4.522 14.709 1.00 83.44 261 ALA A C 1
ATOM 1980 O O . ALA A 1 261 ? 13.862 -3.597 15.342 1.00 83.44 261 ALA A O 1
ATOM 1981 N N . THR A 1 262 ? 13.094 -4.392 13.399 1.00 75.19 262 THR A N 1
ATOM 1982 C CA . THR A 1 262 ? 13.385 -3.144 12.665 1.00 75.19 262 THR A CA 1
ATOM 1983 C C . THR A 1 262 ? 12.609 -1.945 13.228 1.00 75.19 262 THR A C 1
ATOM 1985 O O . THR A 1 262 ? 13.097 -0.814 13.177 1.00 75.19 262 THR A O 1
ATOM 1988 N N . ILE A 1 263 ? 11.443 -2.163 13.854 1.00 77.06 263 ILE A N 1
ATOM 1989 C CA . ILE A 1 263 ? 10.646 -1.100 14.489 1.00 77.06 263 ILE A CA 1
ATOM 1990 C C . ILE A 1 263 ? 11.401 -0.474 15.656 1.00 77.06 263 ILE A C 1
ATOM 1992 O O . ILE A 1 263 ? 11.377 0.745 15.809 1.00 77.06 263 ILE A O 1
ATOM 1996 N N . ALA A 1 264 ? 12.076 -1.284 16.478 1.00 70.25 264 ALA A N 1
ATOM 1997 C CA . ALA A 1 264 ? 12.754 -0.796 17.679 1.00 70.25 264 ALA A CA 1
ATOM 1998 C C . ALA A 1 264 ? 13.885 0.191 17.351 1.00 70.25 264 ALA A C 1
ATOM 2000 O O . ALA A 1 264 ? 14.249 1.024 18.178 1.00 70.25 264 ALA A O 1
ATOM 2001 N N . THR A 1 265 ? 14.408 0.124 16.124 1.00 72.06 265 THR A N 1
ATOM 2002 C CA . THR A 1 265 ? 15.427 1.042 15.598 1.00 72.06 265 THR A CA 1
ATOM 2003 C C . THR A 1 265 ? 14.856 2.125 14.674 1.00 72.06 265 THR A C 1
ATOM 2005 O O . THR A 1 265 ? 15.593 3.001 14.222 1.00 72.06 265 THR A O 1
ATOM 2008 N N . SER A 1 266 ? 13.549 2.098 14.399 1.00 79.44 266 SER A N 1
ATOM 2009 C CA . SER A 1 266 ? 12.879 3.038 13.497 1.00 79.44 266 SER A CA 1
ATOM 2010 C C . SER A 1 266 ? 12.588 4.383 14.161 1.00 79.44 266 SER A C 1
ATOM 2012 O O . SER A 1 266 ? 12.470 4.504 15.381 1.00 79.44 266 SER A O 1
ATOM 2014 N N . ALA A 1 267 ? 12.406 5.422 13.342 1.00 81.50 267 ALA A N 1
ATOM 2015 C CA . ALA A 1 267 ? 11.959 6.714 13.840 1.00 81.50 267 ALA A CA 1
ATOM 2016 C C . ALA A 1 267 ? 10.471 6.636 14.219 1.00 81.50 267 ALA A C 1
ATOM 2018 O O . ALA A 1 267 ? 9.609 6.463 13.353 1.00 81.50 267 ALA A O 1
ATOM 2019 N N . ILE A 1 268 ? 10.173 6.795 15.512 1.00 91.06 268 ILE A N 1
ATOM 2020 C CA . ILE A 1 268 ? 8.808 6.796 16.048 1.00 91.06 268 ILE A CA 1
ATOM 2021 C C . ILE A 1 268 ? 8.442 8.209 16.503 1.00 91.06 268 ILE A C 1
ATOM 2023 O O . ILE A 1 268 ? 9.077 8.776 17.392 1.00 91.06 268 ILE A O 1
ATOM 2027 N N . LYS A 1 269 ? 7.386 8.779 15.918 1.00 93.00 269 LYS A N 1
ATOM 2028 C CA . LYS A 1 269 ? 6.802 10.059 16.352 1.00 93.00 269 LYS A CA 1
ATOM 2029 C C . LYS A 1 269 ? 5.428 9.823 16.959 1.00 93.00 269 LYS A C 1
ATOM 2031 O O . LYS A 1 269 ? 4.621 9.111 16.374 1.00 93.00 269 LYS A O 1
ATOM 2036 N N . SER A 1 270 ? 5.158 10.423 18.115 1.00 95.00 270 SER A N 1
ATOM 2037 C CA . SER A 1 270 ? 3.928 10.176 18.877 1.00 95.00 270 SER A CA 1
ATOM 2038 C C . SER A 1 270 ? 3.070 11.432 18.977 1.00 95.00 270 SER A C 1
ATOM 2040 O O . SER A 1 270 ? 3.591 12.497 19.304 1.00 95.00 270 SER A O 1
ATOM 2042 N N . TYR A 1 271 ? 1.765 11.289 18.778 1.00 96.12 271 TYR A N 1
ATOM 2043 C CA . TYR A 1 271 ? 0.779 12.370 18.770 1.00 96.12 271 TYR A CA 1
ATOM 2044 C C . TYR A 1 271 ? -0.455 11.959 19.577 1.00 96.12 271 TYR A C 1
ATOM 2046 O O . TYR A 1 271 ? -0.682 10.771 19.810 1.00 96.12 271 TYR A O 1
ATOM 2054 N N . ASP A 1 272 ? -1.262 12.927 19.998 1.00 97.06 272 ASP A N 1
ATOM 2055 C CA . ASP A 1 272 ? -2.547 12.625 20.631 1.00 97.06 272 ASP A CA 1
ATOM 2056 C C . ASP A 1 272 ? -3.515 12.078 19.577 1.00 97.06 272 ASP A C 1
ATOM 2058 O O . ASP A 1 272 ? -3.629 12.645 18.485 1.00 97.06 272 ASP A O 1
ATOM 2062 N N . ALA A 1 273 ? -4.188 10.966 19.875 1.00 96.88 273 ALA A N 1
ATOM 2063 C CA . ALA A 1 273 ? -5.174 10.392 18.967 1.00 96.88 273 ALA A CA 1
ATOM 2064 C C . ALA A 1 273 ? -6.447 11.262 18.908 1.00 96.88 273 ALA A C 1
ATOM 2066 O O . ALA A 1 273 ? -6.720 12.054 19.806 1.00 96.88 273 ALA A O 1
ATOM 2067 N N . LEU A 1 274 ? -7.256 11.105 17.852 1.00 95.75 274 LEU A N 1
ATOM 2068 C CA . LEU A 1 274 ? -8.543 11.817 17.723 1.00 95.75 274 LEU A CA 1
ATOM 2069 C C . LEU A 1 274 ? -9.614 11.326 18.713 1.00 95.75 274 LEU A C 1
ATOM 2071 O O . LEU A 1 274 ? -10.595 12.023 18.953 1.00 95.75 274 LEU A O 1
ATOM 2075 N N . GLY A 1 275 ? -9.426 10.129 19.268 1.00 96.62 275 GLY A N 1
ATOM 2076 C CA . GLY A 1 275 ? -10.279 9.528 20.287 1.00 96.62 275 GLY A CA 1
ATOM 2077 C C . GLY A 1 275 ? -9.498 9.257 21.572 1.00 96.62 275 GLY A C 1
ATOM 2078 O O . GLY A 1 275 ? -8.862 10.155 22.120 1.00 96.62 275 GLY A O 1
ATOM 2079 N N . TYR A 1 276 ? -9.549 8.030 22.080 1.00 97.75 276 TYR A N 1
ATOM 2080 C CA . TYR A 1 276 ? -8.694 7.623 23.194 1.00 97.75 276 TYR A CA 1
ATOM 2081 C C . TYR A 1 276 ? -7.253 7.353 22.743 1.00 97.75 276 TYR A C 1
ATOM 2083 O O . TYR A 1 276 ? -7.020 6.809 21.663 1.00 97.75 276 TYR A O 1
ATOM 2091 N N . GLY A 1 277 ? -6.293 7.676 23.614 1.00 96.75 277 GLY A N 1
ATOM 2092 C CA . GLY A 1 277 ? -4.913 7.214 23.491 1.00 96.75 277 GLY A CA 1
ATOM 2093 C C . GLY A 1 277 ? -3.953 8.106 22.710 1.00 96.75 277 GLY A C 1
ATOM 2094 O O . GLY A 1 277 ? -4.191 9.292 22.471 1.00 96.75 277 GLY A O 1
ATOM 2095 N N . ARG A 1 278 ? -2.825 7.506 22.327 1.00 96.94 278 ARG A N 1
ATOM 2096 C CA . ARG A 1 278 ? -1.761 8.128 21.534 1.00 96.94 278 ARG A CA 1
ATOM 2097 C C . ARG A 1 278 ? -1.560 7.358 20.238 1.00 96.94 278 ARG A C 1
ATOM 2099 O O . ARG A 1 278 ? -1.468 6.131 20.253 1.00 96.94 278 ARG A O 1
ATOM 2106 N N . GLU A 1 279 ? -1.455 8.079 19.127 1.00 96.31 279 GLU A N 1
ATOM 2107 C CA . GLU A 1 279 ? -1.038 7.494 17.854 1.00 96.31 279 GLU A CA 1
ATOM 2108 C C . GLU A 1 279 ? 0.481 7.615 17.694 1.00 96.31 279 GLU A C 1
ATOM 2110 O O . GLU A 1 279 ? 1.080 8.659 17.966 1.00 96.31 279 GLU A O 1
ATOM 2115 N N . HIS A 1 280 ? 1.113 6.547 17.227 1.00 95.31 280 HIS A N 1
ATOM 2116 C CA . HIS A 1 280 ? 2.543 6.477 16.966 1.00 95.31 280 HIS A CA 1
ATOM 2117 C C . HIS A 1 280 ? 2.755 6.233 15.478 1.00 95.31 280 HIS A C 1
ATOM 2119 O O . HIS A 1 280 ? 2.254 5.254 14.934 1.00 95.31 280 HIS A O 1
ATOM 2125 N N . ARG A 1 281 ? 3.490 7.121 14.811 1.00 95.00 281 ARG A N 1
ATOM 2126 C CA . ARG A 1 281 ? 3.885 6.994 13.406 1.00 95.00 281 ARG A CA 1
ATOM 2127 C C . ARG A 1 281 ? 5.277 6.408 13.327 1.00 95.00 281 ARG A C 1
ATOM 2129 O O . ARG A 1 281 ? 6.209 6.978 13.893 1.00 95.00 281 ARG A O 1
ATOM 2136 N N . ILE A 1 282 ? 5.389 5.292 12.620 1.00 91.31 282 ILE A N 1
ATOM 2137 C CA . ILE A 1 282 ? 6.606 4.500 12.501 1.00 91.31 282 ILE A CA 1
ATOM 2138 C C . ILE A 1 282 ? 7.110 4.653 11.068 1.00 91.31 282 ILE A C 1
ATOM 2140 O O . ILE A 1 282 ? 6.400 4.339 10.111 1.00 91.31 282 ILE A O 1
ATOM 2144 N N . ALA A 1 283 ? 8.329 5.166 10.927 1.00 84.00 283 ALA A N 1
ATOM 2145 C CA . ALA A 1 283 ? 9.016 5.269 9.649 1.00 84.00 283 ALA A CA 1
ATOM 2146 C C . ALA A 1 283 ? 10.396 4.613 9.766 1.00 84.00 283 ALA A C 1
ATOM 2148 O O . ALA A 1 283 ? 11.304 5.158 10.400 1.00 84.00 283 ALA A O 1
ATOM 2149 N N . GLY A 1 284 ? 10.525 3.433 9.167 1.00 72.12 284 GLY A N 1
ATOM 2150 C CA . GLY A 1 284 ? 11.766 2.682 9.034 1.00 72.12 284 GLY A CA 1
ATOM 2151 C C . GLY A 1 284 ? 12.152 2.497 7.568 1.00 72.12 284 GLY A C 1
ATOM 2152 O O . GLY A 1 284 ? 11.360 2.754 6.661 1.00 72.12 284 GLY A O 1
ATOM 2153 N N . ALA A 1 285 ? 13.382 2.041 7.331 1.00 69.94 285 ALA A N 1
ATOM 2154 C CA . ALA A 1 285 ? 13.850 1.722 5.982 1.00 69.94 285 ALA A CA 1
ATOM 2155 C C . ALA A 1 285 ? 13.072 0.544 5.367 1.00 69.94 285 ALA A C 1
ATOM 2157 O O . ALA A 1 285 ? 12.779 0.564 4.175 1.00 69.94 285 ALA A O 1
ATOM 2158 N N . GLU A 1 286 ? 12.709 -0.446 6.189 1.00 74.00 286 GLU A N 1
ATOM 2159 C CA . GLU A 1 286 ? 12.067 -1.699 5.758 1.00 74.00 286 GLU A CA 1
ATOM 2160 C C . GLU A 1 286 ? 10.550 -1.730 5.982 1.00 74.00 286 GLU A C 1
ATOM 2162 O O . GLU A 1 286 ? 9.847 -2.538 5.374 1.00 74.00 286 GLU A O 1
ATOM 2167 N N . ALA A 1 287 ? 10.032 -0.848 6.839 1.00 83.25 287 ALA A N 1
ATOM 2168 C CA . ALA A 1 287 ? 8.630 -0.833 7.225 1.00 83.25 287 ALA A CA 1
ATOM 2169 C C . ALA A 1 287 ? 8.119 0.592 7.442 1.00 83.25 287 ALA A C 1
ATOM 2171 O O . ALA A 1 287 ? 8.792 1.449 8.022 1.00 83.25 287 ALA A O 1
ATOM 2172 N N . HIS A 1 288 ? 6.879 0.826 7.029 1.00 86.50 288 HIS A N 1
ATOM 2173 C CA . HIS A 1 288 ? 6.104 2.002 7.406 1.00 86.50 288 HIS A CA 1
ATOM 2174 C C . HIS A 1 288 ? 4.837 1.547 8.124 1.00 86.50 288 HIS A C 1
ATOM 2176 O O . HIS A 1 288 ? 4.268 0.508 7.791 1.00 86.50 288 HIS A O 1
ATOM 2182 N N . GLY A 1 289 ? 4.388 2.305 9.119 1.00 92.62 289 GLY A N 1
ATOM 2183 C CA . GLY A 1 289 ? 3.140 1.969 9.781 1.00 92.62 289 GLY A CA 1
ATOM 2184 C C . GLY A 1 289 ? 2.728 2.910 10.895 1.00 92.62 289 GLY A C 1
ATOM 2185 O O . GLY A 1 289 ? 3.271 4.008 11.075 1.00 92.62 289 GLY A O 1
ATOM 2186 N N . ALA A 1 290 ? 1.733 2.462 11.650 1.00 95.25 290 ALA A N 1
ATOM 2187 C CA . ALA A 1 290 ? 1.214 3.183 12.794 1.00 95.25 290 ALA A CA 1
ATOM 2188 C C . ALA A 1 290 ? 0.763 2.236 13.909 1.00 95.25 290 ALA A C 1
ATOM 2190 O O . ALA A 1 290 ? 0.360 1.100 13.663 1.00 95.25 290 ALA A O 1
ATOM 2191 N N . ALA A 1 291 ? 0.801 2.743 15.136 1.00 96.38 291 ALA A N 1
ATOM 2192 C CA . ALA A 1 291 ? 0.269 2.073 16.312 1.00 96.38 291 ALA A CA 1
ATOM 2193 C C . ALA A 1 291 ? -0.644 3.010 17.108 1.00 96.38 291 ALA A C 1
ATOM 2195 O O . ALA A 1 291 ? -0.439 4.225 17.112 1.00 96.38 291 ALA A O 1
ATOM 2196 N N . LEU A 1 292 ? -1.617 2.441 17.812 1.00 97.88 292 LEU A N 1
ATOM 2197 C CA . LEU A 1 292 ? -2.481 3.138 18.762 1.00 97.88 292 LEU A CA 1
ATOM 2198 C C . LEU A 1 292 ? -2.287 2.525 20.148 1.00 97.88 292 LEU A C 1
ATOM 2200 O O . LEU A 1 292 ? -2.464 1.316 20.309 1.00 97.88 292 LEU A O 1
ATOM 2204 N N . THR A 1 293 ? -1.950 3.346 21.143 1.00 97.25 293 THR A N 1
ATOM 2205 C CA . THR A 1 293 ? -1.840 2.910 22.543 1.00 97.25 293 THR A CA 1
ATOM 2206 C C . THR A 1 293 ? -2.848 3.617 23.443 1.00 97.25 293 THR A C 1
ATOM 2208 O O . THR A 1 293 ? -3.080 4.816 23.295 1.00 97.25 293 THR A O 1
ATOM 2211 N N . VAL A 1 294 ? -3.454 2.879 24.376 1.00 96.38 294 VAL A N 1
ATOM 2212 C CA . VAL A 1 294 ? -4.411 3.382 25.379 1.00 96.38 294 VAL A CA 1
ATOM 2213 C C . VAL A 1 294 ? -4.130 2.665 26.695 1.00 96.38 294 VAL A C 1
ATOM 2215 O O . VAL A 1 294 ? -4.046 1.443 26.688 1.00 96.38 294 VAL A O 1
ATOM 2218 N N . ASP A 1 295 ? -3.966 3.399 27.798 1.00 89.62 295 ASP A N 1
ATOM 2219 C CA . ASP A 1 295 ? -3.748 2.843 29.147 1.00 89.62 295 ASP A CA 1
ATOM 2220 C C . ASP A 1 295 ? -2.701 1.713 29.195 1.00 89.62 295 ASP A C 1
ATOM 2222 O O . ASP A 1 295 ? -2.937 0.631 29.724 1.00 89.62 295 ASP A O 1
ATOM 2226 N N . ASP A 1 296 ? -1.535 1.955 28.587 1.00 85.50 296 ASP A N 1
ATOM 2227 C CA . ASP A 1 296 ? -0.425 0.997 28.459 1.00 85.50 296 ASP A CA 1
ATOM 2228 C C . ASP A 1 296 ? -0.719 -0.274 27.639 1.00 85.50 296 ASP A C 1
ATOM 2230 O O . ASP A 1 296 ? 0.126 -1.164 27.553 1.00 85.50 296 ASP A O 1
ATOM 2234 N N . ALA A 1 297 ? -1.861 -0.351 26.959 1.00 93.81 297 ALA A N 1
ATOM 2235 C CA . ALA A 1 297 ? -2.155 -1.392 25.986 1.00 93.81 297 ALA A CA 1
ATOM 2236 C C . ALA A 1 297 ? -1.855 -0.925 24.558 1.00 93.81 297 ALA A C 1
ATOM 2238 O O . ALA A 1 297 ? -2.237 0.173 24.147 1.00 93.81 297 ALA A O 1
ATOM 2239 N N . LEU A 1 298 ? -1.221 -1.794 23.769 1.00 96.12 298 LEU A N 1
ATOM 2240 C CA . LEU A 1 298 ? -1.145 -1.652 22.317 1.00 96.12 298 LEU A CA 1
ATOM 2241 C C . LEU A 1 298 ? -2.502 -2.051 21.728 1.00 96.12 298 LEU A C 1
ATOM 2243 O O . LEU A 1 298 ? -2.756 -3.233 21.543 1.00 96.12 298 LEU A O 1
ATOM 2247 N N . VAL A 1 299 ? -3.390 -1.087 21.478 1.00 97.69 299 VAL A N 1
ATOM 2248 C CA . VAL A 1 299 ? -4.748 -1.343 20.964 1.00 97.69 299 VAL A CA 1
ATOM 2249 C C . VAL A 1 299 ? -4.713 -1.822 19.518 1.00 97.69 299 VAL A C 1
ATOM 2251 O O . VAL A 1 299 ? -5.437 -2.749 19.160 1.00 97.69 299 VAL A O 1
ATOM 2254 N N . HIS A 1 300 ? -3.857 -1.210 18.701 1.00 97.81 300 HIS A N 1
ATOM 2255 C CA . HIS A 1 300 ? -3.694 -1.552 17.293 1.00 97.81 300 HIS A CA 1
ATOM 2256 C C . HIS A 1 300 ? -2.252 -1.317 16.837 1.00 97.81 300 HIS A C 1
ATOM 2258 O O . HIS A 1 300 ? -1.610 -0.361 17.277 1.00 97.81 300 HIS A O 1
ATOM 2264 N N . LEU A 1 301 ? -1.766 -2.157 15.929 1.00 96.50 301 LEU A N 1
ATOM 2265 C CA . LEU A 1 301 ? -0.515 -1.992 15.197 1.00 96.50 301 LEU A CA 1
ATOM 2266 C C . LEU A 1 301 ? -0.732 -2.467 13.761 1.00 96.50 301 LEU A C 1
ATOM 2268 O O . LEU A 1 301 ? -1.130 -3.607 13.556 1.00 96.50 301 LEU A O 1
ATOM 2272 N N . SER A 1 302 ? -0.404 -1.607 12.801 1.00 96.12 302 SER A N 1
ATOM 2273 C CA . SER A 1 302 ? -0.361 -1.931 11.375 1.00 96.12 302 SER A CA 1
ATOM 2274 C C . SER A 1 302 ? 1.006 -1.537 10.844 1.00 96.12 302 SER A C 1
ATOM 2276 O O . SER A 1 302 ? 1.376 -0.360 10.878 1.00 96.12 302 SER A O 1
ATOM 2278 N N . LEU A 1 303 ? 1.745 -2.509 10.326 1.00 94.38 303 LEU A N 1
ATOM 2279 C CA . LEU A 1 303 ? 3.049 -2.336 9.698 1.00 94.38 303 LEU A CA 1
ATOM 2280 C C . LEU A 1 303 ? 3.013 -2.944 8.312 1.00 94.38 303 LEU A C 1
ATOM 2282 O O . LEU A 1 303 ? 2.569 -4.075 8.134 1.00 94.38 303 LEU A O 1
ATOM 2286 N N . ILE A 1 304 ? 3.517 -2.208 7.337 1.00 92.50 304 ILE A N 1
ATOM 2287 C CA . ILE A 1 304 ? 3.544 -2.639 5.948 1.00 92.50 304 ILE A CA 1
ATOM 2288 C C . ILE A 1 304 ? 4.979 -2.518 5.453 1.00 92.50 304 ILE A C 1
ATOM 2290 O O . ILE A 1 304 ? 5.641 -1.498 5.671 1.00 92.50 304 ILE A O 1
ATOM 2294 N N . GLY A 1 305 ? 5.467 -3.588 4.828 1.00 86.88 305 GLY A N 1
ATOM 2295 C CA . GLY A 1 305 ? 6.797 -3.626 4.242 1.00 86.88 305 GLY A CA 1
ATOM 2296 C C . GLY A 1 305 ? 6.942 -2.553 3.166 1.00 86.88 305 GLY A C 1
ATOM 2297 O O . GLY A 1 305 ? 6.051 -2.353 2.343 1.00 86.88 305 GLY A O 1
ATOM 2298 N N . THR A 1 306 ? 8.064 -1.837 3.175 1.00 68.31 306 THR A N 1
ATOM 2299 C CA . THR A 1 306 ? 8.418 -0.879 2.113 1.00 68.31 306 THR A CA 1
ATOM 2300 C C . THR A 1 306 ? 9.013 -1.583 0.898 1.00 68.31 306 THR A C 1
ATOM 2302 O O . THR A 1 306 ? 9.046 -1.009 -0.188 1.00 68.31 306 THR A O 1
ATOM 2305 N N . ALA A 1 307 ? 9.469 -2.827 1.082 1.00 58.31 307 ALA A N 1
ATOM 2306 C CA . ALA A 1 307 ? 9.991 -3.649 0.013 1.00 58.31 307 ALA A CA 1
ATOM 2307 C C . ALA A 1 307 ? 8.853 -4.065 -0.944 1.00 58.31 307 ALA A C 1
ATOM 2309 O O . ALA A 1 307 ? 7.846 -4.614 -0.496 1.00 58.31 307 ALA A O 1
ATOM 2310 N N . PRO A 1 308 ? 9.022 -3.865 -2.254 1.00 50.72 308 PRO A N 1
ATOM 2311 C CA . PRO A 1 308 ? 8.059 -4.288 -3.261 1.00 50.72 308 PRO A CA 1
ATOM 2312 C C . PRO A 1 308 ? 7.867 -5.799 -3.218 1.00 50.72 308 PRO A C 1
ATOM 2314 O O . PRO A 1 308 ? 8.831 -6.570 -3.185 1.00 50.72 308 PRO A O 1
ATOM 2317 N N . ILE A 1 309 ? 6.604 -6.205 -3.240 1.00 52.31 309 ILE A N 1
ATOM 2318 C CA . ILE A 1 309 ? 6.181 -7.604 -3.179 1.00 52.31 309 ILE A CA 1
ATOM 2319 C C . ILE A 1 309 ? 6.510 -8.339 -4.497 1.00 52.31 309 ILE A C 1
ATOM 2321 O O . ILE A 1 309 ? 6.806 -9.533 -4.485 1.00 52.31 309 ILE A O 1
ATOM 2325 N N . ASP A 1 310 ? 6.628 -7.599 -5.603 1.00 45.66 310 ASP A N 1
ATOM 2326 C CA . ASP A 1 310 ? 6.892 -8.120 -6.948 1.00 45.66 310 ASP A CA 1
ATOM 2327 C C . ASP A 1 310 ? 8.383 -8.090 -7.329 1.00 45.66 310 ASP A C 1
ATOM 2329 O O . ASP A 1 310 ? 8.724 -7.778 -8.461 1.00 45.66 310 ASP A O 1
ATOM 2333 N N . GLY A 1 311 ? 9.315 -8.367 -6.409 1.00 40.19 311 GLY A N 1
ATOM 2334 C CA . GLY A 1 311 ? 10.739 -8.589 -6.746 1.00 40.19 311 GLY A CA 1
ATOM 2335 C C . GLY A 1 311 ? 11.458 -7.471 -7.534 1.00 40.19 311 GLY A C 1
ATOM 2336 O O . GLY A 1 311 ? 1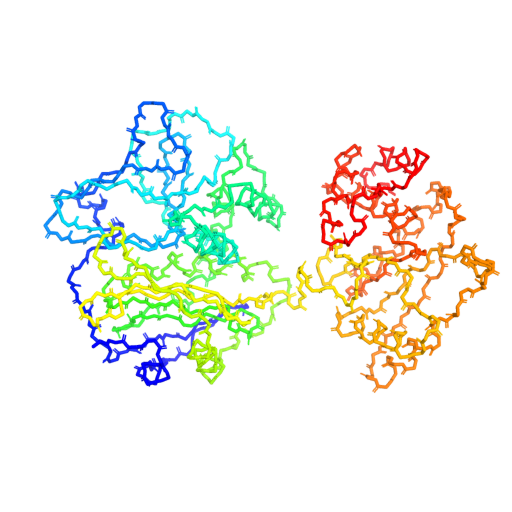2.571 -7.679 -8.012 1.00 40.19 311 GLY A O 1
ATOM 2337 N N . GLY A 1 312 ? 10.847 -6.296 -7.665 1.00 38.12 312 GLY A N 1
ATOM 2338 C CA . GLY A 1 312 ? 11.329 -5.159 -8.426 1.00 38.12 312 GLY A CA 1
ATOM 2339 C C . GLY A 1 312 ? 10.783 -3.896 -7.790 1.00 38.12 312 GLY A C 1
ATOM 2340 O O . GLY A 1 312 ? 9.576 -3.715 -7.665 1.00 38.12 312 GLY A O 1
ATOM 2341 N N . ASP A 1 313 ? 11.685 -3.036 -7.344 1.00 40.19 313 ASP A N 1
ATOM 2342 C CA . ASP A 1 313 ? 11.330 -1.740 -6.796 1.00 40.19 313 ASP A CA 1
ATOM 2343 C C . ASP A 1 313 ? 10.714 -0.849 -7.856 1.00 40.19 313 ASP A C 1
ATOM 2345 O O . ASP A 1 313 ? 11.396 -0.426 -8.786 1.00 40.19 313 ASP A O 1
ATOM 2349 N N . GLU A 1 314 ? 9.411 -0.570 -7.715 1.00 44.12 314 GLU A N 1
ATOM 2350 C CA . GLU A 1 314 ? 8.714 0.428 -8.529 1.00 44.12 314 GLU A CA 1
ATOM 2351 C C . GLU A 1 314 ? 9.381 1.812 -8.408 1.00 44.12 314 GLU A C 1
ATOM 2353 O O . GLU A 1 314 ? 9.176 2.668 -9.269 1.00 44.12 314 GLU A O 1
ATOM 2358 N N . THR A 1 315 ? 10.224 2.037 -7.389 1.00 47.88 315 THR A N 1
ATOM 2359 C CA . THR A 1 315 ? 10.914 3.309 -7.151 1.00 47.88 315 THR A CA 1
ATOM 2360 C C . THR A 1 315 ? 12.440 3.255 -7.196 1.00 47.88 315 THR A C 1
ATOM 2362 O O . THR A 1 315 ? 13.033 4.227 -7.676 1.00 47.88 315 THR A O 1
ATOM 2365 N N . THR A 1 316 ? 13.106 2.168 -6.778 1.00 64.06 316 THR A N 1
ATOM 2366 C CA . THR A 1 316 ? 14.569 2.079 -6.935 1.00 64.06 316 THR A CA 1
ATOM 2367 C C . THR A 1 316 ? 14.973 1.584 -8.312 1.00 64.06 316 THR A C 1
ATOM 2369 O O . THR A 1 316 ? 14.836 0.428 -8.710 1.00 64.06 316 THR A O 1
ATOM 2372 N N . VAL A 1 317 ? 15.516 2.535 -9.052 1.00 82.44 317 VAL A N 1
ATOM 2373 C CA . VAL A 1 317 ? 16.107 2.342 -10.361 1.00 82.44 317 VAL A CA 1
ATOM 2374 C C . VAL A 1 317 ? 17.611 2.101 -10.196 1.00 82.44 317 VAL A C 1
ATOM 2376 O O . VAL A 1 317 ? 18.228 2.659 -9.283 1.00 82.44 317 VAL A O 1
ATOM 2379 N N . PRO A 1 318 ? 18.252 1.301 -11.064 1.00 83.62 318 PRO A N 1
ATOM 2380 C CA . PRO A 1 318 ? 19.650 0.900 -10.879 1.00 83.62 318 PRO A CA 1
ATOM 2381 C C . PRO A 1 318 ? 20.637 2.076 -10.927 1.00 83.62 318 PRO A C 1
ATOM 2383 O O . PRO A 1 318 ? 21.762 1.982 -10.426 1.00 83.62 318 PRO A O 1
ATOM 2386 N N . PHE A 1 319 ? 20.241 3.194 -11.541 1.00 85.50 319 PHE A N 1
ATOM 2387 C CA . PHE A 1 319 ? 20.996 4.443 -11.543 1.00 85.50 319 PHE A CA 1
ATOM 2388 C C . PHE A 1 319 ? 20.114 5.652 -11.911 1.00 85.50 319 PHE A C 1
ATOM 2390 O O . PHE A 1 319 ? 19.080 5.482 -12.561 1.00 85.50 319 PHE A O 1
ATOM 2397 N N . PRO A 1 320 ? 20.520 6.890 -11.550 1.00 84.38 320 PRO A N 1
ATOM 2398 C CA . PRO A 1 320 ? 19.785 8.103 -11.914 1.00 84.38 320 PRO A CA 1
ATOM 2399 C C . PRO A 1 320 ? 19.526 8.205 -13.419 1.00 84.38 320 PRO A C 1
ATOM 2401 O O . PRO A 1 320 ? 20.382 7.822 -14.215 1.00 84.38 320 PRO A O 1
ATOM 2404 N N . ARG A 1 321 ? 18.388 8.790 -13.811 1.00 89.19 321 ARG A N 1
ATOM 2405 C CA . ARG A 1 321 ? 17.953 8.895 -15.220 1.00 89.19 321 ARG A CA 1
ATOM 2406 C C . ARG A 1 321 ? 17.689 7.531 -15.877 1.00 89.19 321 ARG A C 1
ATOM 2408 O O . ARG A 1 321 ? 17.907 7.356 -17.077 1.00 89.19 321 ARG A O 1
ATOM 2415 N N . SER A 1 322 ? 17.231 6.571 -15.082 1.00 93.56 322 SER A N 1
ATOM 2416 C CA . SER A 1 322 ? 16.479 5.407 -15.546 1.00 93.56 322 SER A CA 1
ATOM 2417 C C . SER A 1 322 ? 15.126 5.370 -14.834 1.00 93.56 322 SER A C 1
ATOM 2419 O O . SER A 1 322 ? 14.956 6.033 -13.812 1.00 93.56 322 SER A O 1
ATOM 2421 N N . TYR A 1 323 ? 14.150 4.691 -15.423 1.00 93.38 323 TYR A N 1
ATOM 2422 C CA . TYR A 1 323 ? 12.774 4.605 -14.948 1.00 93.38 323 TYR A CA 1
ATOM 2423 C C . TYR A 1 323 ? 12.134 3.320 -15.464 1.00 93.38 323 TYR A C 1
ATOM 2425 O O . TYR A 1 323 ? 12.387 2.892 -16.593 1.00 93.38 323 TYR A O 1
ATOM 2433 N N . TRP A 1 324 ? 11.310 2.690 -14.635 1.00 93.38 324 TRP A N 1
ATOM 2434 C CA . TRP A 1 324 ? 10.531 1.538 -15.062 1.00 93.38 324 TRP A CA 1
ATOM 2435 C C . TRP A 1 324 ? 9.392 2.001 -15.965 1.00 93.38 324 TRP A C 1
ATOM 2437 O O . TRP A 1 324 ? 8.609 2.865 -15.588 1.00 93.38 324 TRP A O 1
ATOM 2447 N N . VAL A 1 325 ? 9.312 1.422 -17.161 1.00 94.69 325 VAL A N 1
ATOM 2448 C CA . VAL A 1 325 ? 8.117 1.479 -18.015 1.00 94.69 325 VAL A CA 1
ATOM 2449 C C . VAL A 1 325 ? 7.127 0.424 -17.543 1.00 94.69 325 VAL A C 1
ATOM 2451 O O . VAL A 1 325 ? 5.936 0.686 -17.418 1.00 94.69 325 VAL A O 1
ATOM 2454 N N . ARG A 1 326 ? 7.653 -0.763 -17.228 1.00 88.06 326 ARG A N 1
ATOM 2455 C CA . ARG A 1 326 ? 6.935 -1.851 -16.574 1.00 88.06 326 ARG A CA 1
ATOM 2456 C C . ARG A 1 326 ? 7.831 -2.434 -15.476 1.00 88.06 326 ARG A C 1
ATOM 2458 O O . ARG A 1 326 ? 8.872 -3.000 -15.825 1.00 88.06 326 ARG A O 1
ATOM 2465 N N . PRO A 1 327 ? 7.488 -2.277 -14.186 1.00 81.56 327 PRO A N 1
ATOM 2466 C CA . PRO A 1 327 ? 8.333 -2.710 -13.072 1.00 81.56 327 PRO A CA 1
ATOM 2467 C C . PRO A 1 327 ? 8.828 -4.155 -13.206 1.00 81.56 327 PRO A C 1
ATOM 2469 O O . PRO A 1 327 ? 8.075 -5.047 -13.597 1.00 81.56 327 PRO A O 1
ATOM 2472 N N . GLY A 1 328 ? 10.124 -4.368 -12.957 1.00 80.62 328 GLY A N 1
ATOM 2473 C CA . GLY A 1 328 ? 10.780 -5.680 -13.035 1.00 80.62 328 GLY A CA 1
ATOM 2474 C C . GLY A 1 328 ? 10.903 -6.285 -14.441 1.00 80.62 328 GLY A C 1
ATOM 2475 O O . GLY A 1 328 ? 11.471 -7.365 -14.586 1.00 80.62 328 GLY A O 1
ATOM 2476 N N . GLN A 1 329 ? 10.387 -5.622 -15.483 1.00 88.25 329 GLN A N 1
ATOM 2477 C CA . GLN A 1 329 ? 10.315 -6.183 -16.835 1.00 88.25 329 GLN A CA 1
ATOM 2478 C C . GLN A 1 329 ? 10.893 -5.265 -17.905 1.00 88.25 329 GLN A C 1
ATOM 2480 O O . GLN A 1 329 ? 11.735 -5.703 -18.680 1.00 88.25 329 GLN A O 1
ATOM 2485 N N . LEU A 1 330 ? 10.465 -4.006 -17.954 1.00 96.94 330 LEU A N 1
ATOM 2486 C CA . LEU A 1 330 ? 10.889 -3.055 -18.973 1.00 96.94 330 LEU A CA 1
ATOM 2487 C C . LEU A 1 330 ? 11.412 -1.787 -18.313 1.00 96.94 330 LEU A C 1
ATOM 2489 O O . LEU A 1 330 ? 10.642 -0.965 -17.813 1.00 96.94 330 LEU A O 1
ATOM 2493 N N . LEU A 1 331 ? 12.731 -1.635 -18.317 1.00 97.12 331 LEU A N 1
ATOM 2494 C CA . LEU A 1 331 ? 13.423 -0.456 -17.817 1.00 97.12 331 LEU A CA 1
ATOM 2495 C C . LEU A 1 331 ? 13.821 0.432 -18.999 1.00 97.12 331 LEU A C 1
ATOM 2497 O O . LEU A 1 331 ? 14.291 -0.051 -20.024 1.00 97.12 331 LEU A O 1
ATOM 2501 N N . ALA A 1 332 ? 13.687 1.741 -18.849 1.00 98.00 332 ALA A N 1
ATOM 2502 C CA . ALA A 1 332 ? 14.165 2.720 -19.813 1.00 98.00 332 ALA A CA 1
ATOM 2503 C C . ALA A 1 332 ? 15.143 3.684 -19.141 1.00 98.00 332 ALA A C 1
ATOM 2505 O O . ALA A 1 332 ? 15.088 3.899 -17.931 1.00 98.00 332 ALA A O 1
ATOM 2506 N N . GLY A 1 333 ? 16.072 4.271 -19.891 1.00 96.38 333 GLY A N 1
ATOM 2507 C CA . GLY A 1 333 ? 16.985 5.240 -19.294 1.00 96.38 333 GLY A CA 1
ATOM 2508 C C . GLY A 1 333 ? 18.075 5.766 -20.206 1.00 96.38 333 GLY A C 1
ATOM 2509 O O . GLY A 1 333 ? 18.078 5.551 -21.415 1.00 96.38 333 GLY A O 1
ATOM 2510 N N . CYS A 1 334 ? 18.987 6.522 -19.604 1.00 95.50 334 CYS A N 1
ATOM 2511 C CA . CYS A 1 334 ? 20.168 7.046 -20.275 1.00 95.50 334 CYS A CA 1
ATOM 2512 C C . CYS A 1 334 ? 21.225 5.966 -20.531 1.00 95.50 334 CYS A C 1
ATOM 2514 O O . CYS A 1 334 ? 21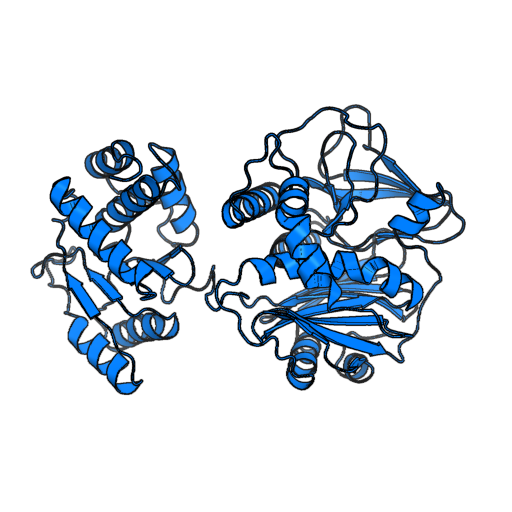.202 4.885 -19.942 1.00 95.50 334 CYS A O 1
ATOM 2516 N N . TYR A 1 335 ? 22.190 6.316 -21.377 1.00 96.81 335 TYR A N 1
ATOM 2517 C CA . TYR A 1 335 ? 23.385 5.535 -21.663 1.00 96.81 335 TYR A CA 1
ATOM 2518 C C . TYR A 1 335 ? 23.982 4.893 -20.398 1.00 96.81 335 TYR A C 1
ATOM 2520 O O . TYR A 1 335 ? 24.333 5.637 -19.478 1.00 96.81 335 TYR A O 1
ATOM 2528 N N . PRO A 1 336 ? 24.120 3.554 -20.308 1.00 95.81 336 PRO A N 1
ATOM 2529 C CA . PRO A 1 336 ? 24.500 2.880 -19.065 1.00 95.81 336 PRO A CA 1
ATOM 2530 C C . PRO A 1 336 ? 26.014 2.880 -18.801 1.00 95.81 336 PRO A C 1
ATOM 2532 O O . PRO A 1 336 ? 26.431 2.654 -17.666 1.00 95.81 336 PRO A O 1
ATOM 2535 N N . GLY A 1 337 ? 26.839 3.194 -19.804 1.00 92.75 337 GLY A N 1
ATOM 2536 C CA . GLY A 1 337 ? 28.275 3.404 -19.620 1.00 92.75 337 GLY A CA 1
ATOM 2537 C C . GLY A 1 337 ? 28.607 4.711 -18.884 1.00 92.75 337 GLY A C 1
ATOM 2538 O O . GLY A 1 337 ? 27.723 5.454 -18.436 1.00 92.75 337 GLY A O 1
ATOM 2539 N N . ALA A 1 338 ? 29.905 4.988 -18.755 1.00 89.75 338 ALA A N 1
ATOM 2540 C CA . ALA A 1 338 ? 30.446 6.231 -18.203 1.00 89.75 338 ALA A CA 1
ATOM 2541 C C . ALA A 1 338 ? 31.923 6.413 -18.612 1.00 89.75 338 ALA A C 1
ATOM 2543 O O . ALA A 1 338 ? 32.599 5.409 -18.845 1.00 89.75 338 ALA A O 1
ATOM 2544 N N . PRO A 1 339 ? 32.461 7.652 -18.629 1.00 83.50 339 PRO A N 1
ATOM 2545 C CA . PRO A 1 339 ? 33.897 7.890 -18.813 1.00 83.50 339 PRO A CA 1
ATOM 2546 C C . PRO A 1 339 ? 34.756 7.229 -17.723 1.00 83.50 339 PRO A C 1
ATOM 2548 O O . PRO A 1 339 ? 35.860 6.758 -17.984 1.00 83.50 339 PRO A O 1
ATOM 2551 N N . GLY A 1 340 ? 34.247 7.196 -16.485 1.00 86.12 340 GLY A N 1
ATOM 2552 C CA . GLY A 1 340 ? 34.917 6.571 -15.349 1.00 86.12 340 GLY A CA 1
ATOM 2553 C C . GLY A 1 340 ? 34.558 5.084 -15.215 1.00 86.12 340 GLY A C 1
ATOM 2554 O O . GLY A 1 340 ? 33.375 4.763 -15.066 1.00 86.12 340 GLY A O 1
ATOM 2555 N N . PRO A 1 341 ? 35.535 4.159 -15.145 1.00 87.69 341 PRO A N 1
ATOM 2556 C CA . PRO A 1 341 ? 35.259 2.720 -15.086 1.00 87.69 341 PRO A CA 1
ATOM 2557 C C . PRO A 1 341 ? 34.499 2.303 -13.820 1.00 87.69 341 PRO A C 1
ATOM 2559 O O . PRO A 1 341 ? 33.697 1.376 -13.863 1.00 87.69 341 PRO A O 1
ATOM 2562 N N . ARG A 1 342 ? 34.697 3.002 -12.692 1.00 85.38 342 ARG A N 1
ATOM 2563 C CA . ARG A 1 342 ? 33.954 2.737 -11.446 1.00 85.38 342 ARG A CA 1
ATOM 2564 C C . ARG A 1 342 ? 32.468 3.060 -11.578 1.00 85.38 342 ARG A C 1
ATOM 2566 O O . ARG A 1 342 ? 31.633 2.292 -11.111 1.00 85.38 342 ARG A O 1
ATOM 2573 N N . GLU A 1 343 ? 32.143 4.184 -12.209 1.00 84.06 343 GLU A N 1
ATOM 2574 C CA . GLU A 1 343 ? 30.755 4.583 -12.427 1.00 84.06 343 GLU A CA 1
ATOM 2575 C C . GLU A 1 343 ? 30.072 3.645 -13.425 1.00 84.06 343 GLU A C 1
ATOM 2577 O O . GLU A 1 343 ? 28.968 3.178 -13.148 1.00 84.06 343 GLU A O 1
ATOM 2582 N N . ALA A 1 344 ? 30.756 3.301 -14.523 1.00 89.75 344 ALA A N 1
ATOM 2583 C CA . ALA A 1 344 ? 30.267 2.324 -15.491 1.00 89.75 344 ALA A CA 1
ATOM 2584 C C . ALA A 1 344 ? 29.976 0.977 -14.808 1.00 89.75 344 ALA A C 1
ATOM 2586 O O . ALA A 1 344 ? 28.860 0.473 -14.896 1.00 89.75 344 ALA A O 1
ATOM 2587 N N . SER A 1 345 ? 30.927 0.445 -14.028 1.00 92.06 345 SER A N 1
ATOM 2588 C CA . SER A 1 345 ? 30.732 -0.786 -13.249 1.00 92.06 345 SER A CA 1
ATOM 2589 C C . SER A 1 345 ? 29.521 -0.709 -12.326 1.00 92.06 345 SER A C 1
ATOM 2591 O O . SER A 1 345 ? 28.758 -1.666 -12.242 1.00 92.06 345 SER A O 1
ATOM 2593 N N . ARG A 1 346 ? 29.331 0.416 -11.625 1.00 90.31 346 ARG A N 1
ATOM 2594 C CA . ARG A 1 346 ? 28.206 0.602 -10.701 1.00 90.31 346 ARG A CA 1
ATOM 2595 C C . ARG A 1 346 ? 26.866 0.535 -11.434 1.00 90.31 346 ARG A C 1
ATOM 2597 O O . ARG A 1 346 ? 25.973 -0.170 -10.979 1.00 90.31 346 ARG A O 1
ATOM 2604 N N . LYS A 1 347 ? 26.734 1.242 -12.559 1.00 93.44 347 LYS A N 1
ATOM 2605 C CA . LYS A 1 347 ? 25.496 1.278 -13.354 1.00 93.44 347 LYS A CA 1
ATOM 2606 C C . LYS A 1 347 ? 25.174 -0.090 -13.954 1.00 93.44 347 LYS A C 1
ATOM 2608 O O . LYS A 1 347 ? 24.055 -0.569 -13.802 1.00 93.44 347 LYS A O 1
ATOM 2613 N N . LEU A 1 348 ? 26.168 -0.739 -14.563 1.00 96.88 348 LEU A N 1
ATOM 2614 C CA . LEU A 1 348 ? 26.010 -2.053 -15.191 1.00 96.88 348 LEU A CA 1
ATOM 2615 C C . LEU A 1 348 ? 25.688 -3.151 -14.166 1.00 96.88 348 LEU A C 1
ATOM 2617 O O . LEU A 1 348 ? 24.787 -3.950 -14.401 1.00 96.88 348 LEU A O 1
ATOM 2621 N N . ARG A 1 349 ? 26.357 -3.165 -13.001 1.00 91.62 349 ARG A N 1
ATOM 2622 C CA . ARG A 1 349 ? 26.002 -4.080 -11.896 1.00 91.62 349 ARG A CA 1
ATOM 2623 C C . ARG A 1 349 ? 24.587 -3.826 -11.404 1.00 91.62 349 ARG A C 1
ATOM 2625 O O . ARG A 1 349 ? 23.828 -4.779 -11.295 1.00 91.62 349 ARG A O 1
ATOM 2632 N N . GLY A 1 350 ? 24.225 -2.556 -11.206 1.00 86.69 350 GLY A N 1
ATOM 2633 C CA . GLY A 1 350 ? 22.876 -2.171 -10.804 1.00 86.69 350 GLY A CA 1
ATOM 2634 C C . GLY A 1 350 ? 21.812 -2.728 -11.747 1.00 86.69 350 GLY A C 1
ATOM 2635 O O . GLY A 1 350 ? 20.813 -3.254 -11.280 1.00 86.69 350 GLY A O 1
ATOM 2636 N N . MET A 1 351 ? 22.032 -2.687 -13.066 1.00 94.62 351 MET A N 1
ATOM 2637 C CA . MET A 1 351 ? 21.101 -3.285 -14.034 1.00 94.62 351 MET A CA 1
ATOM 2638 C C . MET A 1 351 ? 20.955 -4.797 -13.849 1.00 94.62 351 MET A C 1
ATOM 2640 O O . MET A 1 351 ? 19.838 -5.308 -13.844 1.00 94.62 351 MET A O 1
ATOM 2644 N N . LEU A 1 352 ? 22.071 -5.514 -13.696 1.00 90.19 352 LEU A N 1
ATOM 2645 C CA . LEU A 1 352 ? 22.056 -6.964 -13.484 1.00 90.19 352 LEU A CA 1
ATOM 2646 C C . LEU A 1 352 ? 21.354 -7.334 -12.169 1.00 90.19 352 LEU A C 1
ATOM 2648 O O . LEU A 1 352 ? 20.564 -8.283 -12.153 1.00 90.19 352 LEU A O 1
ATOM 2652 N N . ASP A 1 353 ? 21.624 -6.563 -11.109 1.00 85.31 353 ASP A N 1
ATOM 2653 C CA . ASP A 1 353 ? 21.024 -6.692 -9.774 1.00 85.31 353 ASP A CA 1
ATOM 2654 C C . ASP A 1 353 ? 19.516 -6.394 -9.814 1.00 85.31 353 ASP A C 1
ATOM 2656 O O . ASP A 1 353 ? 18.733 -7.082 -9.170 1.00 85.31 353 ASP A O 1
ATOM 2660 N N . ALA A 1 354 ? 19.096 -5.444 -10.655 1.00 82.38 354 ALA A N 1
ATOM 2661 C CA . ALA A 1 354 ? 17.696 -5.134 -10.945 1.00 82.38 354 ALA A CA 1
ATOM 2662 C C . ALA A 1 354 ? 17.011 -6.156 -11.879 1.00 82.38 354 ALA A C 1
ATOM 2664 O O . ALA A 1 354 ? 15.885 -5.935 -12.319 1.00 82.38 354 ALA A O 1
ATOM 2665 N N . GLY A 1 355 ? 17.681 -7.263 -12.216 1.00 89.06 355 GLY A N 1
ATOM 2666 C CA . GLY A 1 355 ? 17.095 -8.356 -12.991 1.00 89.06 355 GLY A CA 1
ATOM 2667 C C . GLY A 1 355 ? 17.175 -8.204 -14.511 1.00 89.06 355 GLY A C 1
ATOM 2668 O O . GLY A 1 355 ? 16.677 -9.077 -15.214 1.00 89.06 355 GLY A O 1
ATOM 2669 N N . ILE A 1 356 ? 17.832 -7.169 -15.046 1.00 95.75 356 ILE A N 1
ATOM 2670 C CA . ILE A 1 356 ? 17.956 -6.966 -16.500 1.00 95.75 356 ILE A CA 1
ATOM 2671 C C . ILE A 1 356 ? 18.781 -8.087 -17.147 1.00 95.75 356 ILE A C 1
ATOM 2673 O O . ILE A 1 356 ? 19.841 -8.471 -16.643 1.00 95.75 356 ILE A O 1
ATOM 2677 N N . ARG A 1 357 ? 18.284 -8.611 -18.272 1.00 97.19 357 ARG A N 1
ATOM 2678 C CA . ARG A 1 357 ? 18.872 -9.709 -19.063 1.00 97.19 357 ARG A CA 1
ATOM 2679 C C . ARG A 1 357 ? 18.974 -9.396 -20.559 1.00 97.19 357 ARG A C 1
ATOM 2681 O O . ARG A 1 357 ? 19.726 -10.060 -21.265 1.00 97.19 357 ARG A O 1
ATOM 2688 N N . ALA A 1 358 ? 18.296 -8.359 -21.042 1.00 98.44 358 ALA A N 1
ATOM 2689 C CA . ALA A 1 358 ? 18.479 -7.844 -22.394 1.00 98.44 358 ALA A CA 1
ATOM 2690 C C . ALA A 1 358 ? 18.694 -6.328 -22.386 1.00 98.44 358 ALA A C 1
ATOM 2692 O O . ALA A 1 358 ? 18.160 -5.618 -21.533 1.00 98.44 358 ALA A O 1
ATOM 2693 N N . VAL A 1 359 ? 19.470 -5.823 -23.343 1.00 98.62 359 VAL A N 1
ATOM 2694 C CA . VAL A 1 359 ? 19.669 -4.388 -23.562 1.00 98.62 359 VAL A CA 1
ATOM 2695 C C . VAL A 1 359 ? 19.375 -4.040 -25.013 1.00 98.62 359 VAL A C 1
ATOM 2697 O O . VAL A 1 359 ? 19.993 -4.600 -25.913 1.00 98.62 359 VAL A O 1
ATOM 2700 N N . VAL A 1 360 ? 18.467 -3.092 -25.236 1.00 98.75 360 VAL A N 1
ATOM 2701 C CA . VAL A 1 360 ? 18.180 -2.493 -26.542 1.00 98.75 360 VAL A CA 1
ATOM 2702 C C . VAL A 1 360 ? 18.868 -1.129 -26.612 1.00 98.75 360 VAL A C 1
ATOM 2704 O O . VAL A 1 360 ? 18.461 -0.165 -25.956 1.00 98.75 360 VAL A O 1
ATOM 2707 N N . ASN A 1 361 ? 19.941 -1.062 -27.397 1.00 98.50 361 ASN A N 1
ATOM 2708 C CA . ASN A 1 361 ? 20.761 0.129 -27.591 1.00 98.50 361 ASN A CA 1
ATOM 2709 C C . ASN A 1 361 ? 20.321 0.882 -28.856 1.00 98.50 361 ASN A C 1
ATOM 2711 O O . ASN A 1 361 ? 20.494 0.385 -29.969 1.00 98.50 361 ASN A O 1
ATOM 2715 N N . LEU A 1 362 ? 19.782 2.090 -28.682 1.00 98.50 362 LEU A N 1
ATOM 2716 C CA . LEU A 1 362 ? 19.293 2.945 -29.771 1.00 98.50 362 LEU A CA 1
ATOM 2717 C C . LEU A 1 362 ? 20.369 3.889 -30.341 1.00 98.50 362 LEU A C 1
ATOM 2719 O O . LEU A 1 362 ? 20.054 4.722 -31.190 1.00 98.50 362 LEU A O 1
ATOM 2723 N N . MET A 1 363 ? 21.609 3.822 -29.847 1.00 97.75 363 MET A N 1
ATOM 2724 C CA . MET A 1 363 ? 22.703 4.713 -30.248 1.00 97.75 363 MET A CA 1
ATOM 2725 C C . MET A 1 363 ? 23.477 4.181 -31.453 1.00 97.75 363 MET A C 1
ATOM 2727 O O . MET A 1 363 ? 23.746 2.977 -31.574 1.00 97.75 363 MET A O 1
ATOM 2731 N N . GLU A 1 364 ? 23.908 5.102 -32.308 1.00 94.94 364 GLU A N 1
ATOM 2732 C CA . GLU A 1 364 ? 24.825 4.794 -33.406 1.00 94.94 364 GLU A CA 1
ATOM 2733 C C . GLU A 1 364 ? 26.216 4.421 -32.847 1.00 94.94 364 GLU A C 1
ATOM 2735 O O . GLU A 1 364 ? 26.612 4.927 -31.791 1.00 94.94 364 GLU A O 1
ATOM 2740 N N . PRO A 1 365 ? 26.965 3.496 -33.478 1.00 92.88 365 PRO A N 1
ATOM 2741 C CA . PRO A 1 365 ? 28.313 3.126 -33.024 1.00 92.88 365 PRO A CA 1
ATOM 2742 C C . PRO A 1 365 ? 29.285 4.305 -32.957 1.00 92.88 365 PRO A C 1
ATOM 2744 O O . PRO A 1 365 ? 30.123 4.353 -32.060 1.00 92.88 365 PRO A O 1
ATOM 2747 N N . GLU A 1 366 ? 29.128 5.269 -33.859 1.00 93.31 366 GLU A N 1
ATOM 2748 C CA . GLU A 1 366 ? 29.979 6.449 -33.994 1.00 93.31 366 GLU A CA 1
ATOM 2749 C C . GLU A 1 366 ? 29.436 7.680 -33.245 1.00 93.31 366 GLU A C 1
ATOM 2751 O O . GLU A 1 366 ? 29.972 8.777 -33.399 1.00 93.31 366 GLU A O 1
ATOM 2756 N N . GLU A 1 367 ? 28.381 7.530 -32.435 1.00 93.25 367 GLU A N 1
ATOM 2757 C CA . GLU A 1 367 ? 27.781 8.649 -31.706 1.00 93.25 367 GLU A CA 1
ATOM 2758 C C . GLU A 1 367 ? 28.779 9.268 -30.706 1.00 93.25 367 GLU A C 1
ATOM 2760 O O . GLU A 1 367 ? 29.547 8.573 -30.030 1.00 93.25 367 GLU A O 1
ATOM 2765 N N . THR A 1 368 ? 28.756 10.598 -30.587 1.00 92.19 368 THR A N 1
ATOM 2766 C CA . THR A 1 368 ? 29.647 11.359 -29.703 1.00 92.19 368 THR A CA 1
ATOM 2767 C C . THR A 1 368 ? 28.872 12.213 -28.710 1.00 92.19 368 THR A C 1
ATOM 2769 O O . THR A 1 368 ? 27.741 12.618 -28.968 1.00 92.19 368 THR A O 1
ATOM 2772 N N . ASP A 1 369 ? 29.501 12.553 -27.589 1.00 85.38 369 ASP A N 1
ATOM 2773 C CA . ASP A 1 369 ? 28.956 13.537 -26.658 1.00 85.38 369 ASP A CA 1
ATOM 2774 C C . ASP A 1 369 ? 28.995 14.975 -27.225 1.00 85.38 369 ASP A C 1
ATOM 2776 O O . ASP A 1 369 ? 29.483 15.231 -28.327 1.00 85.38 369 ASP A O 1
ATOM 2780 N N . HIS A 1 370 ? 28.517 15.954 -26.447 1.00 82.50 370 HIS A N 1
ATOM 2781 C CA . HIS A 1 370 ? 28.495 17.371 -26.850 1.00 82.50 370 HIS A CA 1
ATOM 2782 C C . HIS A 1 370 ? 29.889 17.975 -27.107 1.00 82.50 370 HIS A C 1
ATOM 2784 O O . HIS A 1 370 ? 29.982 19.085 -27.622 1.00 82.50 370 HIS A O 1
ATOM 2790 N N . GLN A 1 371 ? 30.965 17.286 -26.718 1.00 88.44 371 GLN A N 1
ATOM 2791 C CA . GLN A 1 371 ? 32.351 17.700 -26.935 1.00 88.44 371 GLN A CA 1
ATOM 2792 C C . GLN A 1 371 ? 33.001 16.936 -28.101 1.00 88.44 371 GLN A C 1
ATOM 2794 O O . GLN A 1 371 ? 34.206 17.061 -28.309 1.00 88.44 371 GLN A O 1
ATOM 2799 N N . GLY A 1 372 ? 32.228 16.141 -28.849 1.00 89.94 372 GLY A N 1
ATOM 2800 C CA . GLY A 1 372 ? 32.727 15.329 -29.957 1.00 89.94 372 GLY A CA 1
ATOM 2801 C C . GLY A 1 372 ? 33.518 14.100 -29.507 1.00 89.94 372 GLY A C 1
ATOM 2802 O O . GLY A 1 372 ? 34.250 13.520 -30.307 1.00 89.94 372 GLY A O 1
ATOM 2803 N N . ARG A 1 373 ? 33.414 13.692 -28.234 1.00 92.19 373 ARG A N 1
ATOM 2804 C CA . ARG A 1 373 ? 34.105 12.497 -27.731 1.00 92.19 373 ARG A CA 1
ATOM 2805 C C . ARG A 1 373 ? 33.234 11.260 -27.953 1.00 92.19 373 ARG A C 1
ATOM 2807 O O . ARG A 1 373 ? 32.059 11.300 -27.586 1.00 92.19 373 ARG A O 1
ATOM 2814 N N . PRO A 1 374 ? 33.780 10.160 -28.494 1.00 93.50 374 PRO A N 1
ATOM 2815 C CA . PRO A 1 374 ? 33.017 8.933 -28.691 1.00 93.50 374 PRO A CA 1
ATOM 2816 C C . PRO A 1 374 ? 32.604 8.311 -27.353 1.00 93.50 374 PRO A C 1
ATOM 2818 O O . PRO A 1 374 ? 33.339 8.384 -26.361 1.00 93.50 374 PRO A O 1
ATOM 2821 N N . PHE A 1 375 ? 31.436 7.666 -27.322 1.00 92.88 375 PHE A N 1
ATOM 2822 C CA . PHE A 1 375 ? 31.013 6.888 -26.158 1.00 92.88 375 PHE A CA 1
ATOM 2823 C C . PHE A 1 375 ? 31.842 5.607 -26.019 1.00 92.88 375 PHE A C 1
ATOM 2825 O O . PHE A 1 375 ? 32.085 4.903 -26.992 1.00 92.88 375 PHE A O 1
ATOM 2832 N N . ILE A 1 376 ? 32.267 5.290 -24.792 1.00 94.19 376 ILE A N 1
ATOM 2833 C CA . ILE A 1 376 ? 33.072 4.094 -24.490 1.00 94.19 376 ILE A CA 1
ATOM 2834 C C . ILE A 1 376 ? 32.176 2.850 -24.509 1.00 94.19 376 ILE A C 1
ATOM 2836 O O . ILE A 1 376 ? 31.409 2.725 -23.555 1.00 94.19 376 ILE A O 1
ATOM 2840 N N . PRO A 1 377 ? 32.293 1.914 -25.471 1.00 94.75 377 PRO A N 1
ATOM 2841 C CA . PRO A 1 377 ? 31.444 0.722 -25.532 1.00 94.75 377 PRO A CA 1
ATOM 2842 C C . PRO A 1 377 ? 31.380 -0.015 -24.191 1.00 94.75 377 PRO A C 1
ATOM 2844 O O . PRO A 1 377 ? 32.395 -0.191 -23.509 1.00 94.75 377 PRO A O 1
ATOM 2847 N N . TYR A 1 378 ? 30.177 -0.412 -23.783 1.00 96.31 378 TYR A N 1
ATOM 2848 C CA . TYR A 1 378 ? 29.933 -1.009 -22.468 1.00 96.31 378 TYR A CA 1
ATOM 2849 C C . TYR A 1 378 ? 29.585 -2.497 -22.553 1.00 96.31 378 TYR A C 1
ATOM 2851 O O . TYR A 1 378 ? 29.539 -3.159 -21.519 1.00 96.31 378 TYR A O 1
ATOM 2859 N N . GLU A 1 379 ? 29.349 -3.028 -23.750 1.00 97.06 379 GLU A N 1
ATOM 2860 C CA . GLU A 1 379 ? 28.847 -4.378 -23.994 1.00 97.06 379 GLU A CA 1
ATOM 2861 C C . GLU A 1 379 ? 29.800 -5.437 -23.422 1.00 97.06 379 GLU A C 1
ATOM 2863 O O . GLU A 1 379 ? 29.397 -6.222 -22.567 1.00 97.06 379 GLU A O 1
ATOM 2868 N N . ASP A 1 380 ? 31.094 -5.380 -23.757 1.00 96.94 380 ASP A N 1
ATOM 2869 C CA . ASP A 1 380 ? 32.111 -6.295 -23.209 1.00 96.94 380 ASP A CA 1
ATOM 2870 C C . ASP A 1 380 ? 32.238 -6.193 -21.685 1.00 96.94 380 ASP A C 1
ATOM 2872 O O . ASP A 1 380 ? 32.547 -7.165 -20.991 1.00 96.94 380 ASP A O 1
ATOM 2876 N N . HIS A 1 381 ? 31.999 -5.001 -21.133 1.00 97.25 381 HIS A N 1
ATOM 2877 C CA . HIS A 1 381 ? 31.984 -4.797 -19.691 1.00 97.25 381 HIS A CA 1
ATOM 2878 C C . HIS A 1 381 ? 30.768 -5.465 -19.053 1.00 97.25 381 HIS A C 1
ATOM 2880 O O . HIS A 1 381 ? 30.911 -6.175 -18.057 1.00 97.25 381 HIS A O 1
ATOM 2886 N N . LEU A 1 382 ? 29.591 -5.283 -19.641 1.00 97.75 382 LEU A N 1
ATOM 2887 C CA . LEU A 1 382 ? 28.367 -5.913 -19.179 1.00 97.75 382 LEU A CA 1
ATOM 2888 C C . LEU A 1 382 ? 28.468 -7.442 -19.257 1.00 97.75 382 LEU A C 1
ATOM 2890 O O . LEU A 1 382 ? 28.165 -8.101 -18.266 1.00 97.75 382 LEU A O 1
ATOM 2894 N N . TYR A 1 383 ? 28.969 -7.996 -20.367 1.00 98.19 383 TYR A N 1
ATOM 2895 C CA . TYR A 1 383 ? 29.167 -9.441 -20.527 1.00 98.19 383 TYR A CA 1
ATOM 2896 C C . TYR A 1 383 ? 30.117 -10.015 -19.479 1.00 98.19 383 TYR A C 1
ATOM 2898 O O . TYR A 1 383 ? 29.824 -11.053 -18.888 1.00 98.19 383 TYR A O 1
ATOM 2906 N N . ARG A 1 384 ? 31.220 -9.321 -19.182 1.00 97.81 384 ARG A N 1
ATOM 2907 C CA . ARG A 1 384 ? 32.153 -9.751 -18.134 1.00 97.81 384 ARG A CA 1
ATOM 2908 C C . ARG A 1 384 ? 31.497 -9.769 -16.754 1.00 97.81 384 ARG A C 1
ATOM 2910 O O . ARG A 1 384 ? 31.577 -10.777 -16.064 1.00 97.81 384 ARG A O 1
ATOM 2917 N N . LEU A 1 385 ? 30.812 -8.686 -16.374 1.00 95.12 385 LEU A N 1
ATOM 2918 C CA . LEU A 1 385 ? 30.116 -8.589 -15.082 1.00 95.12 385 LEU A CA 1
ATOM 2919 C C . LEU A 1 385 ? 28.985 -9.615 -14.948 1.00 95.12 385 LEU A C 1
ATOM 2921 O O . LEU A 1 385 ? 28.719 -10.095 -13.849 1.00 95.12 385 LEU A O 1
ATOM 2925 N N . ALA A 1 386 ? 28.307 -9.932 -16.051 1.00 94.75 386 ALA A N 1
ATOM 2926 C CA . ALA A 1 386 ? 27.264 -10.946 -16.083 1.00 94.75 386 ALA A CA 1
ATOM 2927 C C . ALA A 1 386 ? 27.859 -12.358 -15.947 1.00 94.75 386 ALA A C 1
ATOM 2929 O O . ALA A 1 386 ? 27.390 -13.136 -15.120 1.00 94.75 386 ALA A O 1
ATOM 2930 N N . SER A 1 387 ? 28.951 -12.654 -16.661 1.00 96.12 387 SER A N 1
ATOM 2931 C CA . SER A 1 387 ? 29.665 -13.933 -16.565 1.00 96.12 387 SER A CA 1
ATOM 2932 C C . SER A 1 387 ? 30.256 -14.180 -15.175 1.00 96.12 387 SER A C 1
ATOM 2934 O O . SER A 1 387 ? 30.193 -15.306 -14.695 1.00 96.12 387 SER A O 1
ATOM 2936 N N . GLU A 1 388 ? 30.763 -13.145 -14.495 1.00 94.06 388 GLU A N 1
ATOM 2937 C CA . GLU A 1 388 ? 31.218 -13.221 -13.093 1.00 94.06 388 GLU A CA 1
ATOM 2938 C C . GLU A 1 388 ? 30.106 -13.665 -12.120 1.00 94.06 388 GLU A C 1
ATOM 2940 O O . GLU A 1 388 ? 30.392 -14.063 -10.992 1.00 94.06 388 GLU A O 1
ATOM 2945 N N . ARG A 1 389 ? 28.840 -13.576 -12.542 1.00 89.31 389 ARG A N 1
ATOM 2946 C CA . ARG A 1 389 ? 27.641 -13.851 -11.741 1.00 89.31 389 ARG A CA 1
ATOM 2947 C C . ARG A 1 389 ? 26.797 -15.006 -12.289 1.00 89.31 389 ARG A C 1
ATOM 2949 O O . ARG A 1 389 ? 25.689 -15.199 -11.804 1.00 89.31 389 ARG A O 1
ATOM 2956 N N . ASP A 1 390 ? 27.295 -15.728 -13.294 1.00 91.62 390 ASP A N 1
ATOM 2957 C CA . ASP A 1 390 ? 26.554 -16.779 -14.009 1.00 91.62 390 ASP A CA 1
ATOM 2958 C C . ASP A 1 390 ? 25.202 -16.291 -14.577 1.00 91.62 390 ASP A C 1
ATOM 2960 O O . ASP A 1 390 ? 24.177 -16.971 -14.551 1.00 91.62 390 ASP A O 1
ATOM 2964 N N . ILE A 1 391 ? 25.184 -15.047 -15.067 1.00 92.56 391 ILE A N 1
ATOM 2965 C CA . ILE A 1 391 ? 24.012 -14.417 -15.678 1.00 92.56 391 ILE A CA 1
ATOM 2966 C C . ILE A 1 391 ? 24.197 -14.382 -17.195 1.00 92.56 391 ILE A C 1
ATOM 2968 O O . ILE A 1 391 ? 25.154 -13.799 -17.704 1.00 92.56 391 ILE A O 1
ATOM 2972 N N . ALA A 1 392 ? 23.229 -14.928 -17.930 1.00 93.06 392 ALA A N 1
ATOM 2973 C CA . ALA A 1 392 ? 23.118 -14.704 -19.366 1.00 93.06 392 ALA A CA 1
ATOM 2974 C C . ALA A 1 392 ? 22.531 -13.309 -19.638 1.00 93.06 392 ALA A C 1
ATOM 2976 O O . ALA A 1 392 ? 21.482 -12.949 -19.099 1.00 93.06 392 ALA A O 1
ATOM 2977 N N . VAL A 1 393 ? 23.201 -12.527 -20.484 1.00 95.94 393 VAL A N 1
ATOM 2978 C CA . VAL A 1 393 ? 22.736 -11.207 -20.927 1.00 95.94 393 VAL A CA 1
ATOM 2979 C C . VAL A 1 393 ? 22.943 -11.065 -22.431 1.00 95.94 393 VAL A C 1
ATOM 2981 O O . VAL A 1 393 ? 23.908 -11.600 -22.970 1.00 95.94 393 VAL A O 1
ATOM 2984 N N . THR A 1 394 ? 22.049 -10.356 -23.116 1.00 97.31 394 THR A N 1
ATOM 2985 C CA . THR A 1 394 ? 22.154 -10.065 -24.557 1.00 97.31 394 THR A CA 1
ATOM 2986 C C . THR A 1 394 ? 22.052 -8.566 -24.809 1.00 97.31 394 THR A C 1
ATOM 2988 O O . THR A 1 394 ? 21.189 -7.903 -24.240 1.00 97.31 394 THR A O 1
ATOM 2991 N N . CYS A 1 395 ? 22.902 -8.023 -25.682 1.00 97.88 395 CYS A N 1
ATOM 2992 C CA . CYS A 1 395 ? 22.779 -6.648 -26.170 1.00 97.88 395 CYS A CA 1
ATOM 2993 C C . CYS A 1 395 ? 22.382 -6.649 -27.649 1.00 97.88 395 CYS A C 1
ATOM 2995 O O . CYS A 1 395 ? 23.071 -7.242 -28.476 1.00 97.88 395 CYS A O 1
ATOM 2997 N N . LEU A 1 396 ? 21.300 -5.948 -27.979 1.00 97.81 396 LEU A N 1
ATOM 2998 C CA . LEU A 1 396 ? 20.822 -5.731 -29.337 1.00 97.81 396 LEU A CA 1
ATOM 2999 C C . LEU A 1 396 ? 20.895 -4.237 -29.662 1.00 97.81 396 LEU A C 1
ATOM 3001 O O . LEU A 1 396 ? 20.304 -3.410 -28.969 1.00 97.81 396 LEU A O 1
ATOM 3005 N N . ARG A 1 397 ? 21.618 -3.879 -30.724 1.00 97.94 397 ARG A N 1
ATOM 3006 C CA . ARG A 1 397 ? 21.734 -2.491 -31.184 1.00 97.94 397 ARG A CA 1
ATOM 3007 C C . ARG A 1 397 ? 20.801 -2.251 -32.368 1.00 97.94 397 ARG A C 1
ATOM 3009 O O . ARG A 1 397 ? 20.952 -2.894 -33.401 1.00 97.94 397 ARG A O 1
ATOM 3016 N N . LEU A 1 398 ? 19.869 -1.314 -32.211 1.00 97.56 398 LEU A N 1
ATOM 3017 C CA . LEU A 1 398 ? 18.882 -0.905 -33.216 1.00 97.56 398 LEU A CA 1
ATOM 3018 C C . LEU A 1 398 ? 18.926 0.628 -33.333 1.00 97.56 398 LEU A C 1
ATOM 3020 O O . LEU A 1 398 ? 18.159 1.320 -32.660 1.00 97.56 398 LEU A O 1
ATOM 3024 N N . PRO A 1 399 ? 19.889 1.175 -34.095 1.00 96.19 399 PRO A N 1
ATOM 3025 C CA . PRO A 1 399 ? 20.235 2.588 -34.021 1.00 96.19 399 PRO A CA 1
ATOM 3026 C C . PRO A 1 399 ? 19.124 3.489 -34.568 1.00 96.19 399 PRO A C 1
ATOM 3028 O O . PRO A 1 399 ? 18.544 3.230 -35.623 1.00 96.19 399 PRO A O 1
ATOM 3031 N N . ILE A 1 400 ? 18.875 4.588 -33.859 1.00 95.44 400 ILE A N 1
ATOM 3032 C CA . ILE A 1 400 ? 18.078 5.721 -34.329 1.00 95.44 400 ILE A CA 1
ATOM 3033 C C . ILE A 1 400 ? 19.015 6.937 -34.333 1.00 95.44 400 ILE A C 1
ATOM 3035 O O . ILE A 1 400 ? 19.562 7.246 -33.263 1.00 95.44 400 ILE A O 1
ATOM 3039 N N . PRO A 1 401 ? 19.179 7.642 -35.473 1.00 91.31 401 PRO A N 1
ATOM 3040 C CA . PRO A 1 401 ? 19.996 8.849 -35.528 1.00 91.31 401 PRO A CA 1
ATOM 3041 C C . PRO A 1 401 ? 19.565 9.868 -34.474 1.00 91.31 401 PRO A C 1
ATOM 3043 O O . PRO A 1 401 ? 18.372 9.990 -34.163 1.00 91.31 401 PRO A O 1
ATOM 3046 N N . ASP A 1 402 ? 20.528 10.574 -33.882 1.00 87.38 402 ASP A N 1
ATOM 3047 C CA . ASP A 1 402 ? 20.220 11.480 -32.777 1.00 87.38 402 ASP A CA 1
ATOM 3048 C C . ASP A 1 402 ? 19.204 12.560 -33.182 1.00 87.38 402 ASP A C 1
ATOM 3050 O O . ASP A 1 402 ? 19.203 13.062 -34.303 1.00 87.38 402 ASP A O 1
ATOM 3054 N N . GLN A 1 403 ? 18.288 12.876 -32.262 1.00 81.50 403 GLN A N 1
ATOM 3055 C CA . GLN A 1 403 ? 17.136 13.768 -32.473 1.00 81.50 403 GLN A CA 1
ATOM 3056 C C . GLN A 1 403 ? 16.151 13.364 -33.589 1.00 81.50 403 GLN A C 1
ATOM 3058 O O . GLN A 1 403 ? 15.145 14.049 -33.777 1.00 81.50 403 GLN A O 1
ATOM 3063 N N . CYS A 1 404 ? 16.358 12.245 -34.282 1.00 89.44 404 CYS A N 1
ATOM 3064 C CA . CYS A 1 404 ? 15.455 11.757 -35.319 1.00 89.44 404 CYS A CA 1
ATOM 3065 C C . CYS A 1 404 ? 14.428 10.746 -34.783 1.00 89.44 404 CYS A C 1
ATOM 3067 O O . CYS A 1 404 ? 14.365 10.433 -33.587 1.00 89.44 404 CYS A O 1
ATOM 3069 N N . VAL A 1 405 ? 13.604 10.256 -35.710 1.00 92.19 405 VAL A N 1
ATOM 3070 C CA . VAL A 1 405 ? 12.731 9.089 -35.567 1.00 92.19 405 VAL A CA 1
ATOM 3071 C C . VAL A 1 405 ? 13.109 8.050 -36.628 1.00 92.19 405 VAL A C 1
ATOM 3073 O O . VAL A 1 405 ? 13.530 8.444 -37.719 1.00 92.19 405 VAL A O 1
ATOM 3076 N N . PRO A 1 406 ? 12.980 6.743 -36.349 1.00 92.75 406 PRO A N 1
ATOM 3077 C CA . PRO A 1 406 ? 13.177 5.720 -37.367 1.00 92.75 406 PRO A CA 1
ATOM 3078 C C . PRO A 1 406 ? 11.988 5.684 -38.341 1.00 92.75 406 PRO A C 1
ATOM 3080 O O . PRO A 1 406 ? 10.957 6.326 -38.127 1.00 92.75 406 PRO A O 1
ATOM 3083 N N . THR A 1 407 ? 12.101 4.892 -39.410 1.00 95.00 407 THR A N 1
ATOM 3084 C CA . THR A 1 407 ? 10.924 4.559 -40.229 1.00 95.00 407 THR A CA 1
ATOM 3085 C C . THR A 1 407 ? 9.897 3.785 -39.391 1.00 95.00 407 THR A C 1
ATOM 3087 O O . THR A 1 407 ? 10.257 3.172 -38.383 1.00 95.00 407 THR A O 1
ATOM 3090 N N . ARG A 1 408 ? 8.618 3.773 -39.797 1.00 96.81 408 ARG A N 1
ATOM 3091 C CA . ARG A 1 408 ? 7.598 2.969 -39.097 1.00 96.81 408 ARG A CA 1
ATOM 3092 C C . ARG A 1 408 ? 7.963 1.485 -39.063 1.00 96.81 408 ARG A C 1
ATOM 3094 O O . ARG A 1 408 ? 7.848 0.879 -38.008 1.00 96.81 408 ARG A O 1
ATOM 3101 N N . ASP A 1 409 ? 8.460 0.922 -40.162 1.00 96.69 409 ASP A N 1
ATOM 3102 C CA . ASP A 1 409 ? 8.866 -0.490 -40.211 1.00 96.69 409 ASP A CA 1
ATOM 3103 C C . ASP A 1 409 ? 10.026 -0.777 -39.250 1.00 96.69 409 ASP A C 1
ATOM 3105 O O . ASP A 1 409 ? 10.002 -1.763 -38.519 1.00 96.69 409 ASP A O 1
ATOM 3109 N N . THR A 1 410 ? 11.010 0.122 -39.185 1.00 96.69 410 THR A N 1
ATOM 3110 C CA . THR A 1 410 ? 12.110 0.020 -38.218 1.00 96.69 410 THR A CA 1
ATOM 3111 C C . THR A 1 410 ? 11.614 0.167 -36.777 1.00 96.69 410 THR A C 1
ATOM 3113 O O . THR A 1 410 ? 12.088 -0.548 -35.901 1.00 96.69 410 THR A O 1
ATOM 3116 N N . MET A 1 411 ? 10.644 1.048 -36.505 1.00 98.44 411 MET A N 1
ATOM 3117 C CA . MET A 1 411 ? 10.027 1.124 -35.177 1.00 98.44 411 MET A CA 1
ATOM 3118 C C . MET A 1 411 ? 9.310 -0.180 -34.821 1.00 98.44 411 MET A C 1
ATOM 3120 O O . MET A 1 411 ? 9.518 -0.672 -33.718 1.00 98.44 411 MET A O 1
ATOM 3124 N N . ARG A 1 412 ? 8.553 -0.789 -35.747 1.00 98.31 412 ARG A N 1
ATOM 3125 C CA . ARG A 1 412 ? 7.930 -2.104 -35.510 1.00 98.31 412 ARG A CA 1
ATOM 3126 C C . ARG A 1 412 ? 8.973 -3.158 -35.162 1.00 98.31 412 ARG A C 1
ATOM 3128 O O . ARG A 1 412 ? 8.821 -3.824 -34.154 1.00 98.31 412 ARG A O 1
ATOM 3135 N N . GLN A 1 413 ? 10.088 -3.219 -35.891 1.00 98.06 413 GLN A N 1
ATOM 3136 C CA . GLN A 1 413 ? 11.188 -4.142 -35.574 1.00 98.06 413 GLN A CA 1
ATOM 3137 C C . GLN A 1 413 ? 11.779 -3.917 -34.172 1.00 98.06 413 GLN A C 1
ATOM 3139 O O . GLN A 1 413 ? 12.133 -4.877 -33.490 1.00 98.06 413 GLN A O 1
ATOM 3144 N N . ILE A 1 414 ? 11.889 -2.659 -33.729 1.00 98.56 414 ILE A N 1
ATOM 3145 C CA . ILE A 1 414 ? 12.335 -2.331 -32.368 1.00 98.56 414 ILE A CA 1
ATOM 3146 C C . ILE A 1 414 ? 11.331 -2.843 -31.334 1.00 98.56 414 ILE A C 1
ATOM 3148 O O . ILE A 1 414 ? 11.734 -3.490 -30.367 1.00 98.56 414 ILE A O 1
ATOM 3152 N N . LEU A 1 415 ? 10.041 -2.570 -31.537 1.00 98.62 415 LEU A N 1
ATOM 3153 C CA . LEU A 1 415 ? 8.981 -3.017 -30.636 1.00 98.62 415 LEU A CA 1
ATOM 3154 C C . LEU A 1 415 ? 8.866 -4.548 -30.620 1.00 98.62 415 LEU A C 1
ATOM 3156 O O . LEU A 1 415 ? 8.784 -5.122 -29.542 1.00 98.62 415 LEU A O 1
ATOM 3160 N N . ASP A 1 416 ? 8.969 -5.212 -31.772 1.00 98.31 416 ASP A N 1
ATOM 3161 C CA . ASP A 1 416 ? 8.977 -6.675 -31.904 1.00 98.31 416 ASP A CA 1
ATOM 3162 C C . ASP A 1 416 ? 10.126 -7.309 -31.123 1.00 98.31 416 ASP A C 1
ATOM 3164 O O . ASP A 1 416 ? 9.934 -8.314 -30.444 1.00 98.31 416 ASP A O 1
ATOM 3168 N N . ALA A 1 417 ? 11.321 -6.717 -31.179 1.00 98.31 417 ALA A N 1
ATOM 3169 C CA . ALA A 1 417 ? 12.454 -7.208 -30.406 1.00 98.31 417 ALA A CA 1
ATOM 3170 C C . ALA A 1 417 ? 12.216 -7.067 -28.894 1.00 98.31 417 ALA A C 1
ATOM 3172 O O . ALA A 1 417 ? 12.518 -7.990 -28.138 1.00 98.31 417 ALA A O 1
ATOM 3173 N N . ILE A 1 418 ? 11.665 -5.931 -28.450 1.00 98.50 418 ILE A N 1
ATOM 3174 C CA . ILE A 1 418 ? 11.310 -5.709 -27.041 1.00 98.50 418 ILE A CA 1
ATOM 3175 C C . ILE A 1 418 ? 10.263 -6.736 -26.602 1.00 98.50 418 ILE A C 1
ATOM 3177 O O . ILE A 1 418 ? 10.456 -7.406 -25.589 1.00 98.50 418 ILE A O 1
ATOM 3181 N N . ASP A 1 419 ? 9.193 -6.897 -27.374 1.00 97.62 419 ASP A N 1
ATOM 3182 C CA . ASP A 1 419 ? 8.094 -7.805 -27.057 1.00 97.62 419 ASP A CA 1
ATOM 3183 C C . ASP A 1 419 ? 8.574 -9.256 -27.011 1.00 97.62 419 ASP A C 1
ATOM 3185 O O . ASP A 1 419 ? 8.319 -9.946 -26.027 1.00 97.62 419 ASP A O 1
ATOM 3189 N N . ALA A 1 420 ? 9.395 -9.682 -27.973 1.00 97.44 420 ALA A N 1
ATOM 3190 C CA . ALA A 1 420 ? 9.994 -11.011 -27.972 1.00 97.44 420 ALA A CA 1
ATOM 3191 C C . ALA A 1 420 ? 10.856 -11.272 -26.723 1.00 97.44 420 ALA A C 1
ATOM 3193 O O . ALA A 1 420 ? 10.823 -12.374 -26.170 1.00 97.44 420 ALA A O 1
ATOM 3194 N N . PHE A 1 421 ? 11.624 -10.290 -26.235 1.00 96.94 421 PHE A N 1
ATOM 3195 C CA . PHE A 1 421 ? 12.350 -10.454 -24.972 1.00 96.94 421 PHE A CA 1
ATOM 3196 C C . PHE A 1 421 ? 11.389 -10.585 -23.784 1.00 96.94 421 PHE A C 1
ATOM 3198 O O . PHE A 1 421 ? 11.547 -11.487 -22.957 1.00 96.94 421 PHE A O 1
ATOM 3205 N N . LEU A 1 422 ? 10.382 -9.715 -23.703 1.00 90.62 422 LEU A N 1
ATOM 3206 C CA . LEU A 1 422 ? 9.433 -9.695 -22.591 1.00 90.62 422 LEU A CA 1
ATOM 3207 C C . LEU A 1 422 ? 8.567 -10.962 -22.533 1.00 90.62 422 LEU A C 1
ATOM 3209 O O . LEU A 1 422 ? 8.372 -11.512 -21.447 1.00 90.62 422 LEU A O 1
ATOM 3213 N N . GLU A 1 423 ? 8.094 -11.458 -23.675 1.00 88.94 423 GLU A N 1
ATOM 3214 C CA . GLU A 1 423 ? 7.320 -12.701 -23.800 1.00 88.94 423 GLU A CA 1
ATOM 3215 C C . GLU A 1 423 ? 8.130 -13.927 -23.367 1.00 88.94 423 GLU A C 1
ATOM 3217 O O . GLU A 1 423 ? 7.610 -14.809 -22.683 1.00 88.94 423 GLU A O 1
ATOM 3222 N N . ASN A 1 424 ? 9.434 -13.938 -23.656 1.00 86.00 424 ASN A N 1
ATOM 3223 C CA . ASN A 1 424 ? 10.364 -14.965 -23.179 1.00 86.00 424 ASN A CA 1
ATOM 3224 C C . ASN A 1 424 ? 10.791 -14.770 -21.712 1.00 86.00 424 ASN A C 1
ATOM 3226 O O . ASN A 1 424 ? 11.704 -15.442 -21.232 1.00 86.00 424 ASN A O 1
ATOM 3230 N N . GLY A 1 425 ? 10.172 -13.836 -20.984 1.00 84.56 425 GLY A N 1
ATOM 3231 C CA . GLY A 1 425 ? 10.489 -13.564 -19.586 1.00 84.56 425 GLY A CA 1
ATOM 3232 C C . GLY A 1 425 ? 11.895 -12.998 -19.378 1.00 84.56 425 GLY A C 1
ATOM 3233 O O . GLY A 1 425 ? 12.493 -13.252 -18.335 1.00 84.56 425 GLY A O 1
ATOM 3234 N N . THR A 1 426 ? 12.425 -12.257 -20.358 1.00 92.44 426 THR A N 1
ATOM 3235 C CA . THR A 1 426 ? 13.751 -11.622 -20.332 1.00 92.44 426 THR A CA 1
ATOM 3236 C C . THR A 1 426 ? 13.599 -10.121 -20.040 1.00 92.44 426 THR A C 1
ATOM 3238 O O . THR A 1 426 ? 13.267 -9.354 -20.949 1.00 92.44 426 THR A O 1
ATOM 3241 N N . PRO A 1 427 ? 13.833 -9.653 -18.794 1.00 92.94 427 PRO A N 1
ATOM 3242 C CA . PRO A 1 427 ? 13.704 -8.237 -18.474 1.00 92.94 427 PRO A CA 1
ATOM 3243 C C . PRO A 1 427 ? 14.680 -7.389 -19.290 1.00 92.94 427 PRO A C 1
ATOM 3245 O O . PRO A 1 427 ? 15.874 -7.692 -19.379 1.00 92.94 427 PRO A O 1
ATOM 3248 N N . THR A 1 428 ? 14.163 -6.329 -19.898 1.00 98.31 428 THR A N 1
ATOM 3249 C CA . THR A 1 428 ? 14.838 -5.573 -20.952 1.00 98.31 428 THR A CA 1
ATOM 3250 C C . THR A 1 428 ? 15.081 -4.134 -20.522 1.00 98.31 428 THR A C 1
ATOM 3252 O O . THR A 1 428 ? 14.197 -3.477 -19.976 1.00 98.31 428 THR A O 1
ATOM 3255 N N . PHE A 1 429 ? 16.284 -3.632 -20.794 1.00 98.56 429 PHE A N 1
ATOM 3256 C CA . PHE A 1 429 ? 16.635 -2.225 -20.650 1.00 98.56 429 PHE A CA 1
ATOM 3257 C C . PHE A 1 429 ? 16.746 -1.548 -22.015 1.00 98.56 429 PHE A C 1
ATOM 3259 O O . PHE A 1 429 ? 17.515 -1.998 -22.857 1.00 98.56 429 PHE A O 1
ATOM 3266 N N . ILE A 1 430 ? 16.033 -0.445 -22.229 1.00 98.56 430 ILE A N 1
ATOM 3267 C CA . ILE A 1 430 ? 16.104 0.344 -23.465 1.00 98.56 430 ILE A CA 1
ATOM 3268 C C . ILE A 1 430 ? 16.791 1.676 -23.177 1.00 98.56 430 ILE A C 1
ATOM 3270 O O . ILE A 1 430 ? 16.407 2.395 -22.251 1.00 98.56 430 ILE A O 1
ATOM 3274 N N . HIS A 1 431 ? 17.760 2.064 -24.005 1.00 98.44 431 HIS A N 1
ATOM 3275 C CA . HIS A 1 431 ? 18.407 3.363 -23.854 1.00 98.44 431 HIS A CA 1
ATOM 3276 C C . HIS A 1 431 ? 18.804 4.011 -25.180 1.00 98.44 431 HIS A C 1
ATOM 3278 O O . HIS A 1 431 ? 19.079 3.351 -26.177 1.00 98.44 431 HIS A O 1
ATOM 3284 N N . CYS A 1 432 ? 18.884 5.337 -25.156 1.00 96.19 432 CYS A N 1
ATOM 3285 C CA . CYS A 1 432 ? 19.671 6.140 -26.085 1.00 96.19 432 CYS A CA 1
ATOM 3286 C C . CYS A 1 432 ? 20.782 6.833 -25.288 1.00 96.19 432 CYS A C 1
ATOM 3288 O O . CYS A 1 432 ? 21.172 6.340 -24.225 1.00 96.19 432 CYS A O 1
ATOM 3290 N N . TRP A 1 433 ? 21.277 7.989 -25.729 1.00 93.62 433 TRP A N 1
ATOM 3291 C CA . TRP A 1 433 ? 22.181 8.755 -24.882 1.00 93.62 433 TRP A CA 1
ATOM 3292 C C . TRP A 1 433 ? 21.464 9.329 -23.652 1.00 93.62 433 TRP A C 1
ATOM 3294 O O . TRP A 1 433 ? 21.803 9.015 -22.509 1.00 93.62 433 TRP A O 1
ATOM 3304 N N . GLY A 1 434 ? 20.447 10.164 -23.880 1.00 89.94 434 GLY A N 1
ATOM 3305 C CA . GLY A 1 434 ? 19.801 10.943 -22.825 1.00 89.94 434 GLY A CA 1
ATOM 3306 C C . GLY A 1 434 ? 18.688 10.231 -22.052 1.00 89.94 434 GLY A C 1
ATOM 3307 O O . GLY A 1 434 ? 18.293 10.731 -21.000 1.00 89.94 434 GLY A O 1
ATOM 3308 N N . GLY A 1 435 ? 18.169 9.112 -22.566 1.00 93.44 435 GLY A N 1
ATOM 3309 C CA . GLY A 1 435 ? 17.031 8.388 -21.982 1.00 93.44 435 GLY A CA 1
ATOM 3310 C C . GLY A 1 435 ? 15.669 9.068 -22.136 1.00 93.44 435 GLY A C 1
ATOM 3311 O O . GLY A 1 435 ? 14.712 8.667 -21.477 1.00 93.44 435 GLY A O 1
ATOM 3312 N N . LYS A 1 436 ? 15.578 10.091 -22.998 1.00 93.81 436 LYS A N 1
ATOM 3313 C CA . LYS A 1 436 ? 14.382 10.936 -23.177 1.00 93.81 436 LYS A CA 1
ATOM 3314 C C . LYS A 1 436 ? 13.877 11.029 -24.622 1.00 93.81 436 LYS A C 1
ATOM 3316 O O . LYS A 1 436 ? 12.737 10.680 -24.868 1.00 93.81 436 LYS A O 1
ATOM 3321 N N . GLY A 1 437 ? 14.701 11.428 -25.595 1.00 93.38 437 GLY A N 1
ATOM 3322 C CA . GLY A 1 437 ? 14.249 11.666 -26.974 1.00 93.38 437 GLY A CA 1
ATOM 3323 C C . GLY A 1 437 ? 13.879 10.371 -27.696 1.00 93.38 437 GLY A C 1
ATOM 3324 O O . GLY A 1 437 ? 12.720 9.964 -27.728 1.00 93.38 437 GLY A O 1
ATOM 3325 N N . ARG A 1 438 ? 14.890 9.668 -28.217 1.00 98.00 438 ARG A N 1
ATOM 3326 C CA . ARG A 1 438 ? 14.726 8.363 -28.885 1.00 98.00 438 ARG A CA 1
ATOM 3327 C C . ARG A 1 438 ? 14.095 7.315 -27.962 1.00 98.00 438 ARG A C 1
ATOM 3329 O O . ARG A 1 438 ? 13.114 6.687 -28.339 1.00 98.00 438 ARG A O 1
ATOM 3336 N N . THR A 1 439 ? 14.586 7.197 -26.724 1.00 98.38 439 THR A N 1
ATOM 3337 C CA . THR A 1 439 ? 14.010 6.288 -25.718 1.00 98.38 439 THR A CA 1
ATOM 3338 C C . THR A 1 439 ? 12.544 6.593 -25.437 1.00 98.38 439 THR A C 1
ATOM 3340 O O . THR A 1 439 ? 11.727 5.689 -25.530 1.00 98.38 439 THR A O 1
ATOM 3343 N N . GLY A 1 440 ? 12.181 7.847 -25.151 1.00 97.75 440 GLY A N 1
ATOM 3344 C CA . GLY A 1 440 ? 10.788 8.218 -24.895 1.00 97.75 440 GLY A CA 1
ATOM 3345 C C . GLY A 1 440 ? 9.890 8.022 -26.114 1.00 97.75 440 GLY A C 1
ATOM 3346 O O . GLY A 1 440 ? 8.720 7.696 -25.953 1.00 97.75 440 GLY A O 1
ATOM 3347 N N . THR A 1 441 ? 10.438 8.147 -27.329 1.00 98.56 441 THR A N 1
ATOM 3348 C CA . THR A 1 441 ? 9.713 7.831 -28.571 1.00 98.56 441 THR A CA 1
ATOM 3349 C C . THR A 1 441 ? 9.374 6.344 -28.647 1.00 98.56 441 THR A C 1
ATOM 3351 O O . THR A 1 441 ? 8.217 5.999 -28.870 1.00 98.56 441 THR A O 1
ATOM 3354 N N . VAL A 1 442 ? 10.358 5.466 -28.419 1.00 98.75 442 VAL A N 1
ATOM 3355 C CA . VAL A 1 442 ? 10.152 4.008 -28.412 1.00 98.75 442 VAL A CA 1
ATOM 3356 C C . VAL A 1 442 ? 9.190 3.605 -27.296 1.00 98.75 442 VAL A C 1
ATOM 3358 O O . VAL A 1 442 ? 8.243 2.873 -27.554 1.00 98.75 442 VAL A O 1
ATOM 3361 N N . VAL A 1 443 ? 9.370 4.134 -26.080 1.00 98.62 443 VAL A N 1
ATOM 3362 C CA . VAL A 1 443 ? 8.473 3.866 -24.943 1.00 98.62 443 VAL A CA 1
ATOM 3363 C C . VAL A 1 443 ? 7.047 4.329 -25.243 1.00 98.62 443 VAL A C 1
ATOM 3365 O O . VAL A 1 443 ? 6.108 3.584 -24.995 1.00 98.62 443 VAL A O 1
ATOM 3368 N N . GLY A 1 444 ? 6.867 5.520 -25.817 1.00 98.19 444 GLY A N 1
ATOM 3369 C CA . GLY A 1 444 ? 5.548 6.025 -26.198 1.00 98.19 444 GLY A CA 1
ATOM 3370 C C . GLY A 1 444 ? 4.854 5.151 -27.246 1.00 98.19 444 GLY A C 1
ATOM 3371 O O . GLY A 1 444 ? 3.673 4.850 -27.095 1.00 98.19 444 GLY A O 1
ATOM 3372 N N . CYS A 1 445 ? 5.584 4.696 -28.270 1.00 98.62 445 CYS A N 1
ATOM 3373 C CA . CYS A 1 445 ? 5.036 3.779 -29.276 1.00 98.62 445 CYS A CA 1
ATOM 3374 C C . CYS A 1 445 ? 4.728 2.401 -28.673 1.00 98.62 445 CYS A C 1
ATOM 3376 O O . CYS A 1 445 ? 3.693 1.825 -28.984 1.00 98.62 445 CYS A O 1
ATOM 3378 N N . TRP A 1 446 ? 5.566 1.903 -27.758 1.00 98.56 446 TRP A N 1
ATOM 3379 C CA . TRP A 1 446 ? 5.318 0.656 -27.032 1.00 98.56 446 TRP A CA 1
ATOM 3380 C C . TRP A 1 446 ? 4.037 0.739 -26.184 1.00 98.56 446 TRP A C 1
ATOM 3382 O O . TRP A 1 446 ? 3.185 -0.141 -26.262 1.00 98.56 446 TRP A O 1
ATOM 3392 N N . LEU A 1 447 ? 3.840 1.832 -25.437 1.00 96.94 447 LEU A N 1
ATOM 3393 C CA . LEU A 1 447 ? 2.609 2.068 -24.670 1.00 96.94 447 LEU A CA 1
ATOM 3394 C C . LEU A 1 447 ? 1.365 2.091 -25.573 1.00 96.94 447 LEU A C 1
ATOM 3396 O O . LEU A 1 447 ? 0.346 1.497 -25.218 1.00 96.94 447 LEU A O 1
ATOM 3400 N N . ALA A 1 448 ? 1.460 2.733 -26.742 1.00 96.56 448 ALA A N 1
ATOM 3401 C CA . ALA A 1 448 ? 0.383 2.771 -27.728 1.00 96.56 448 ALA A CA 1
ATOM 3402 C C . ALA A 1 448 ? 0.088 1.392 -28.318 1.00 96.56 448 ALA A C 1
ATOM 3404 O O . ALA A 1 448 ? -1.070 0.974 -28.315 1.00 96.56 448 ALA A O 1
ATOM 3405 N N . ARG A 1 449 ? 1.125 0.662 -28.743 1.00 97.69 449 ARG A N 1
ATOM 3406 C CA . ARG A 1 449 ? 1.029 -0.700 -29.282 1.00 97.69 449 ARG A CA 1
ATOM 3407 C C . ARG A 1 449 ? 0.288 -1.638 -28.335 1.00 97.69 449 ARG A C 1
ATOM 3409 O O . ARG A 1 449 ? -0.602 -2.363 -28.770 1.00 97.69 449 ARG A O 1
ATOM 3416 N N . HIS A 1 450 ? 0.619 -1.583 -27.046 1.00 92.06 450 HIS A N 1
ATOM 3417 C CA . HIS A 1 450 ? 0.038 -2.440 -26.006 1.00 92.06 450 HIS A CA 1
ATOM 3418 C C . HIS A 1 450 ? -1.288 -1.919 -25.431 1.00 92.06 450 HIS A C 1
ATOM 3420 O O . HIS A 1 450 ? -1.798 -2.478 -24.464 1.00 92.06 450 HIS A O 1
ATOM 3426 N N . GLY A 1 451 ? -1.861 -0.854 -26.005 1.00 89.31 451 GLY A N 1
ATOM 3427 C CA . GLY A 1 451 ? -3.152 -0.303 -25.580 1.00 89.31 451 GLY A CA 1
ATOM 3428 C C . GLY A 1 451 ? -3.138 0.356 -24.197 1.00 89.31 451 GLY A C 1
ATOM 3429 O O . GLY A 1 451 ? -4.198 0.564 -23.616 1.00 89.31 451 GLY A O 1
ATOM 3430 N N . LEU A 1 452 ? -1.956 0.689 -23.668 1.00 81.50 452 LEU A N 1
ATOM 3431 C CA . LEU A 1 452 ? -1.782 1.264 -22.330 1.00 81.50 452 LEU A CA 1
ATOM 3432 C C . LEU A 1 452 ? -2.018 2.778 -22.310 1.00 81.50 452 LEU A C 1
ATOM 3434 O O . LEU A 1 452 ? -2.476 3.322 -21.311 1.00 81.50 452 LEU A O 1
ATOM 3438 N N . ALA A 1 453 ? -1.682 3.467 -23.401 1.00 84.81 453 ALA A N 1
ATOM 3439 C CA . ALA A 1 453 ? -1.963 4.884 -23.613 1.00 84.81 453 ALA A CA 1
ATOM 3440 C C . ALA A 1 453 ? -1.767 5.219 -25.097 1.00 84.81 453 ALA A C 1
ATOM 3442 O O . ALA A 1 453 ? -0.848 4.694 -25.710 1.00 84.81 453 ALA A O 1
ATOM 3443 N N . ASN A 1 454 ? -2.567 6.110 -25.683 1.00 89.50 454 ASN A N 1
ATOM 3444 C CA . ASN A 1 454 ? -2.455 6.494 -27.098 1.00 89.50 454 ASN A CA 1
ATOM 3445 C C . ASN A 1 454 ? -2.390 8.021 -27.264 1.00 89.50 454 ASN A C 1
ATOM 3447 O O . ASN A 1 454 ? -2.593 8.761 -26.304 1.00 89.50 454 ASN A O 1
ATOM 3451 N N . GLY A 1 455 ? -2.060 8.515 -28.461 1.00 91.31 455 GLY A N 1
ATOM 3452 C CA . GLY A 1 455 ? -2.118 9.952 -28.744 1.00 91.31 455 GLY A CA 1
ATOM 3453 C C . GLY A 1 455 ? -1.304 10.804 -27.757 1.00 91.31 455 GLY A C 1
ATOM 3454 O O . GLY A 1 455 ? -0.132 10.535 -27.489 1.00 91.31 455 GLY A O 1
ATOM 3455 N N . ASP A 1 456 ? -1.938 11.840 -27.203 1.00 90.50 456 ASP A N 1
ATOM 3456 C CA . ASP A 1 456 ? -1.342 12.681 -26.157 1.00 90.50 456 ASP A CA 1
ATOM 3457 C C . ASP A 1 456 ? -1.325 12.010 -24.769 1.00 90.50 456 ASP A C 1
ATOM 3459 O O . ASP A 1 456 ? -0.507 12.396 -23.929 1.00 90.50 456 ASP A O 1
ATOM 3463 N N . ASP A 1 457 ? -2.171 11.004 -24.506 1.00 85.12 457 ASP A N 1
ATOM 3464 C CA . ASP A 1 457 ? -2.100 10.207 -23.271 1.00 85.12 457 ASP A CA 1
ATOM 3465 C C . ASP A 1 457 ? -0.776 9.445 -23.195 1.00 85.12 457 ASP A C 1
ATOM 3467 O O . ASP A 1 457 ? -0.147 9.420 -22.139 1.00 85.12 457 ASP A O 1
ATOM 3471 N N . ALA A 1 458 ? -0.292 8.900 -24.317 1.00 92.62 458 ALA A N 1
ATOM 3472 C CA . ALA A 1 458 ? 1.006 8.224 -24.374 1.00 92.62 458 ALA A CA 1
ATOM 3473 C C . ALA A 1 458 ? 2.157 9.171 -24.002 1.00 92.62 458 ALA A C 1
ATOM 3475 O O . ALA A 1 458 ? 3.050 8.805 -23.238 1.00 92.62 458 ALA A O 1
ATOM 3476 N N . LEU A 1 459 ? 2.110 10.419 -24.477 1.00 94.25 459 LEU A N 1
ATOM 3477 C CA . LEU A 1 459 ? 3.095 11.446 -24.124 1.00 94.25 459 LEU A CA 1
ATOM 3478 C C . LEU A 1 459 ? 3.035 11.795 -22.630 1.00 94.25 459 LEU A C 1
ATOM 3480 O O . LEU A 1 459 ? 4.071 11.881 -21.967 1.00 94.25 459 LEU A O 1
ATOM 3484 N N . ARG A 1 460 ? 1.824 11.957 -22.081 1.00 89.81 460 ARG A N 1
ATOM 3485 C CA . ARG A 1 460 ? 1.620 12.208 -20.646 1.00 89.81 460 ARG A CA 1
ATOM 3486 C C . ARG A 1 460 ? 2.093 11.037 -19.789 1.00 89.81 460 ARG A C 1
ATOM 3488 O O . ARG A 1 460 ? 2.714 11.268 -18.754 1.00 89.81 460 ARG A O 1
ATOM 3495 N N . MET A 1 461 ? 1.874 9.805 -20.237 1.00 86.56 461 MET A N 1
ATOM 3496 C CA . MET A 1 461 ? 2.333 8.602 -19.551 1.00 86.56 461 MET A CA 1
ATOM 3497 C C . MET A 1 461 ? 3.863 8.522 -19.534 1.00 86.56 461 MET A C 1
ATOM 3499 O O . MET A 1 461 ? 4.448 8.356 -18.469 1.00 86.56 461 MET A O 1
ATOM 3503 N N . VAL A 1 462 ? 4.540 8.745 -20.667 1.00 95.25 462 VAL A N 1
ATOM 3504 C CA . VAL A 1 462 ? 6.016 8.820 -20.715 1.00 95.25 462 VAL A CA 1
ATOM 3505 C C . VAL A 1 462 ? 6.546 9.865 -19.728 1.00 95.25 462 VAL A C 1
ATOM 3507 O O . VAL A 1 462 ? 7.500 9.610 -18.990 1.00 95.25 462 VAL A O 1
ATOM 3510 N N . GLN A 1 463 ? 5.905 11.032 -19.672 1.00 90.31 463 GLN A N 1
ATOM 3511 C CA . GLN A 1 463 ? 6.263 12.092 -18.738 1.00 90.31 463 GLN A CA 1
ATOM 3512 C C . GLN A 1 463 ? 6.047 11.680 -17.270 1.00 90.31 463 GLN A C 1
ATOM 3514 O O . GLN A 1 463 ? 6.896 11.954 -16.420 1.00 90.31 463 GLN A O 1
ATOM 3519 N N . HIS A 1 464 ? 4.945 10.991 -16.970 1.00 86.75 464 HIS A N 1
ATOM 3520 C CA . HIS A 1 464 ? 4.630 10.480 -15.637 1.00 86.75 464 HIS A CA 1
ATOM 3521 C C . HIS A 1 464 ? 5.602 9.381 -15.177 1.00 86.75 464 HIS A C 1
ATOM 3523 O O . HIS A 1 464 ? 6.043 9.389 -14.026 1.00 86.75 464 HIS A O 1
ATOM 3529 N N . LEU A 1 465 ? 5.985 8.461 -16.065 1.00 88.69 465 LEU A N 1
ATOM 3530 C CA . LEU A 1 465 ? 6.973 7.413 -15.778 1.00 88.69 465 LEU A CA 1
ATOM 3531 C C . LEU A 1 465 ? 8.339 8.017 -15.421 1.00 88.69 465 LEU A C 1
ATOM 3533 O O . LEU A 1 465 ? 9.046 7.523 -14.546 1.00 88.69 465 LEU A O 1
ATOM 3537 N N . ARG A 1 466 ? 8.683 9.152 -16.037 1.00 91.94 466 ARG A N 1
ATOM 3538 C CA . ARG A 1 466 ? 9.913 9.902 -15.764 1.00 91.94 466 ARG A CA 1
ATOM 3539 C C . ARG A 1 466 ? 9.840 10.821 -14.542 1.00 91.94 466 ARG A C 1
ATOM 3541 O O . ARG A 1 466 ? 10.820 11.510 -14.291 1.00 91.94 466 ARG A O 1
ATOM 3548 N N . ARG A 1 467 ? 8.752 10.859 -13.760 1.00 87.88 467 ARG A N 1
ATOM 3549 C CA . ARG A 1 467 ? 8.542 11.861 -12.683 1.00 87.88 467 ARG A CA 1
ATOM 3550 C C . ARG A 1 467 ? 9.665 11.965 -11.641 1.00 87.88 467 ARG A C 1
ATOM 3552 O O . ARG A 1 467 ? 9.862 13.036 -11.078 1.00 87.88 467 ARG A O 1
ATOM 3559 N N . ASN A 1 468 ? 10.412 10.882 -11.423 1.00 79.62 468 ASN A N 1
ATOM 3560 C CA . ASN A 1 468 ? 11.526 10.820 -10.469 1.00 79.62 468 ASN A CA 1
ATOM 3561 C C . ASN A 1 468 ? 12.911 11.036 -11.121 1.00 79.62 468 ASN A C 1
ATOM 3563 O O . ASN A 1 468 ? 13.932 11.021 -10.435 1.00 79.62 468 ASN A O 1
ATOM 3567 N N . ASP A 1 469 ? 12.975 11.234 -12.441 1.00 81.12 469 ASP A N 1
ATOM 3568 C CA . ASP A 1 469 ? 14.195 11.628 -13.150 1.00 81.12 469 ASP A CA 1
ATOM 3569 C C . ASP A 1 469 ? 14.543 13.087 -12.777 1.00 81.12 469 ASP A C 1
ATOM 3571 O O . ASP A 1 469 ? 13.700 13.972 -12.933 1.00 81.12 469 ASP A O 1
ATOM 3575 N N . PRO A 1 470 ? 15.782 13.407 -12.352 1.00 78.25 470 PRO A N 1
ATOM 3576 C CA . PRO A 1 470 ? 16.198 14.794 -12.094 1.00 78.25 470 PRO A CA 1
ATOM 3577 C C . PRO A 1 470 ? 15.978 15.750 -13.283 1.00 78.25 470 PRO A C 1
ATOM 3579 O O . PRO A 1 470 ? 15.880 16.967 -13.125 1.00 78.25 470 PRO A O 1
ATOM 3582 N N . THR A 1 471 ? 15.894 15.199 -14.494 1.00 82.81 471 THR A N 1
ATOM 3583 C CA . THR A 1 471 ? 15.640 15.908 -15.751 1.00 82.81 471 THR A CA 1
ATOM 3584 C C . THR A 1 471 ? 14.196 15.763 -16.245 1.00 82.81 471 THR A C 1
ATOM 3586 O O . THR A 1 471 ? 13.922 16.027 -17.416 1.00 82.81 471 THR A O 1
ATOM 3589 N N . ALA A 1 472 ? 13.254 15.369 -15.378 1.00 86.44 472 ALA A N 1
ATOM 3590 C CA . ALA A 1 472 ? 11.840 15.213 -15.724 1.00 86.44 472 ALA A CA 1
ATOM 3591 C C . ALA A 1 472 ? 11.220 16.503 -16.273 1.00 86.44 472 ALA A C 1
ATOM 3593 O O . ALA A 1 472 ? 10.362 16.443 -17.138 1.00 86.44 472 ALA A O 1
ATOM 3594 N N . HIS A 1 473 ? 11.685 17.678 -15.845 1.00 84.50 473 HIS A N 1
ATOM 3595 C CA . HIS A 1 473 ? 11.228 18.967 -16.380 1.00 84.50 473 HIS A CA 1
ATOM 3596 C C . HIS A 1 473 ? 11.489 19.140 -17.892 1.00 84.50 473 HIS A C 1
ATOM 3598 O O . HIS A 1 473 ? 10.906 20.025 -18.513 1.00 84.50 473 HIS A O 1
ATOM 3604 N N . GLN A 1 474 ? 12.370 18.328 -18.486 1.00 87.06 474 GLN A N 1
ATOM 3605 C CA . GLN A 1 474 ? 12.633 18.324 -19.924 1.00 87.06 474 GLN A CA 1
ATOM 3606 C C . GLN A 1 474 ? 11.654 17.390 -20.647 1.00 87.06 474 GLN A C 1
ATOM 3608 O O . GLN A 1 474 ? 11.421 16.275 -20.162 1.00 87.06 474 GLN A O 1
ATOM 3613 N N . PRO A 1 475 ? 11.147 17.788 -21.828 1.00 88.56 475 PRO A N 1
ATOM 3614 C CA . PRO A 1 475 ? 10.172 16.998 -22.569 1.00 88.56 475 PRO A CA 1
ATOM 3615 C C . PRO A 1 475 ? 10.735 15.634 -22.991 1.00 88.56 475 PRO A C 1
ATOM 3617 O O . PRO A 1 475 ? 11.924 15.487 -23.296 1.00 88.56 475 PRO A O 1
ATOM 3620 N N . SER A 1 476 ? 9.857 14.632 -22.995 1.00 94.94 476 SER A N 1
ATOM 3621 C CA . SER A 1 476 ? 10.112 13.286 -23.504 1.00 94.94 476 SER A CA 1
ATOM 3622 C C . SER A 1 476 ? 8.843 12.766 -24.186 1.00 94.94 476 SER A C 1
ATOM 3624 O O . SER A 1 476 ? 7.843 12.576 -23.495 1.00 94.94 476 SER A O 1
ATOM 3626 N N . PRO A 1 477 ? 8.857 12.518 -25.505 1.00 95.81 477 PRO A N 1
ATOM 3627 C CA . PRO A 1 477 ? 9.980 12.704 -26.423 1.00 95.81 477 PRO A CA 1
ATOM 3628 C C . PRO A 1 477 ? 10.439 14.167 -26.559 1.00 95.81 477 PRO A C 1
ATOM 3630 O O . PRO A 1 477 ? 9.769 15.091 -26.108 1.00 95.81 477 PRO A O 1
ATOM 3633 N N . GLU A 1 478 ? 11.625 14.383 -27.125 1.00 88.44 478 GLU A N 1
ATOM 3634 C CA . GLU A 1 478 ? 12.359 15.651 -27.002 1.00 88.44 478 GLU A CA 1
ATOM 3635 C C . GLU A 1 478 ? 11.900 16.727 -27.995 1.00 88.44 478 GLU A C 1
ATOM 3637 O O . GLU A 1 478 ? 11.995 17.917 -27.697 1.00 88.44 478 GLU A O 1
ATOM 3642 N N . ASN A 1 479 ? 11.393 16.335 -29.167 1.00 88.62 479 ASN A N 1
ATOM 3643 C CA . ASN A 1 479 ? 11.010 17.267 -30.226 1.00 88.62 479 ASN A CA 1
ATOM 3644 C C . ASN A 1 479 ? 9.706 16.870 -30.944 1.00 88.62 479 ASN A C 1
ATOM 3646 O O . ASN A 1 479 ? 9.151 15.788 -30.751 1.00 88.62 479 ASN A O 1
ATOM 3650 N N . GLY A 1 480 ? 9.205 17.770 -31.796 1.00 89.44 480 GLY A N 1
ATOM 3651 C CA . GLY A 1 480 ? 7.904 17.613 -32.452 1.00 89.44 480 GLY A CA 1
ATOM 3652 C C . GLY A 1 480 ? 7.786 16.376 -33.348 1.00 89.44 480 GLY A C 1
ATOM 3653 O O . GLY A 1 480 ? 6.737 15.737 -33.342 1.00 89.44 480 GLY A O 1
ATOM 3654 N N . ILE A 1 481 ? 8.842 16.000 -34.082 1.00 91.25 481 ILE A N 1
ATOM 3655 C CA . ILE A 1 481 ? 8.798 14.823 -34.970 1.00 91.25 481 ILE A CA 1
ATOM 3656 C C . ILE A 1 481 ? 8.681 13.520 -34.170 1.00 91.25 481 ILE A C 1
ATOM 3658 O O . ILE A 1 481 ? 7.919 12.632 -34.548 1.00 91.25 481 ILE A O 1
ATOM 3662 N N . GLN A 1 482 ? 9.348 13.449 -33.019 1.00 96.31 482 GLN A N 1
ATOM 3663 C CA . GLN A 1 482 ? 9.254 12.328 -32.091 1.00 96.31 482 GLN A CA 1
ATOM 3664 C C . GLN A 1 482 ? 7.872 12.238 -31.436 1.00 96.31 482 GLN A C 1
ATOM 3666 O O . GLN A 1 482 ? 7.256 11.172 -31.434 1.00 96.31 482 GLN A O 1
ATOM 3671 N N . CYS A 1 483 ? 7.335 13.363 -30.953 1.00 97.12 483 CYS A N 1
ATOM 3672 C CA . CYS A 1 483 ? 5.980 13.407 -30.401 1.00 97.12 483 CYS A CA 1
ATOM 3673 C C . CYS A 1 483 ? 4.923 13.004 -31.439 1.00 97.12 483 CYS A C 1
ATOM 3675 O O . CYS A 1 483 ? 3.983 12.284 -31.114 1.00 97.12 483 CYS A O 1
ATOM 3677 N N . ASN A 1 484 ? 5.078 13.433 -32.695 1.00 96.38 484 ASN A N 1
ATOM 3678 C CA . ASN A 1 484 ? 4.148 13.085 -33.767 1.00 96.38 484 ASN A CA 1
ATOM 3679 C C . ASN A 1 484 ? 4.185 11.593 -34.110 1.00 96.38 484 ASN A C 1
ATOM 3681 O O . ASN A 1 484 ? 3.131 11.020 -34.380 1.00 96.38 484 ASN A O 1
ATOM 3685 N N . MET A 1 485 ? 5.357 10.950 -34.051 1.00 97.62 485 MET A N 1
ATOM 3686 C CA . MET A 1 485 ? 5.448 9.501 -34.228 1.00 97.62 485 MET A CA 1
ATOM 3687 C C . MET A 1 485 ? 4.622 8.767 -33.168 1.00 97.62 485 MET A C 1
ATOM 3689 O O . MET A 1 485 ? 3.747 7.991 -33.545 1.00 97.62 485 MET A O 1
ATOM 3693 N N . VAL A 1 486 ? 4.824 9.094 -31.884 1.00 97.94 486 VAL A N 1
ATOM 3694 C CA . VAL A 1 486 ? 4.072 8.505 -30.759 1.00 97.94 486 VAL A CA 1
ATOM 3695 C C . VAL A 1 486 ? 2.570 8.740 -30.907 1.00 97.94 486 VAL A C 1
ATOM 3697 O O . VAL A 1 486 ? 1.794 7.795 -30.819 1.00 97.94 486 VAL A O 1
ATOM 3700 N N . ARG A 1 487 ? 2.147 9.976 -31.204 1.00 97.44 487 ARG A N 1
ATOM 3701 C CA . ARG A 1 487 ? 0.722 10.305 -31.390 1.00 97.44 487 ARG A CA 1
ATOM 3702 C C . ARG A 1 487 ? 0.058 9.495 -32.493 1.00 97.44 487 ARG A C 1
ATOM 3704 O O . ARG A 1 487 ? -1.127 9.196 -32.409 1.00 97.44 487 ARG A O 1
ATOM 3711 N N . SER A 1 488 ? 0.807 9.221 -33.557 1.00 96.69 488 SER A N 1
ATOM 3712 C CA . SER A 1 488 ? 0.295 8.540 -34.743 1.00 96.69 488 SER A CA 1
ATOM 3713 C C . SER A 1 488 ? 0.305 7.013 -34.629 1.00 96.69 488 SER A C 1
ATOM 3715 O O . SER A 1 488 ? -0.249 6.355 -35.515 1.00 96.69 488 SER A O 1
ATOM 3717 N N . TRP A 1 489 ? 0.950 6.461 -33.595 1.00 97.12 489 TRP A N 1
ATOM 3718 C CA . TRP A 1 489 ? 1.102 5.022 -33.397 1.00 97.12 489 TRP A CA 1
ATOM 3719 C C . TRP A 1 489 ? -0.216 4.396 -32.938 1.00 97.12 489 TRP A C 1
ATOM 3721 O O . TRP A 1 489 ? -0.862 4.917 -32.026 1.00 97.12 489 TRP A O 1
ATOM 3731 N N . GLN A 1 490 ? -0.633 3.310 -33.589 1.00 92.31 490 GLN A N 1
ATOM 3732 C CA . GLN A 1 490 ? -1.912 2.657 -33.302 1.00 92.31 490 GLN A CA 1
ATOM 3733 C C . GLN A 1 490 ? -1.738 1.423 -32.404 1.00 92.31 490 GLN A C 1
ATOM 3735 O O . GLN A 1 490 ? -0.687 0.782 -32.441 1.00 92.31 490 GLN A O 1
ATOM 3740 N N . PRO A 1 491 ? -2.761 1.046 -31.616 1.00 90.69 491 PRO A N 1
ATOM 3741 C CA . PRO A 1 491 ? -2.761 -0.226 -30.902 1.00 90.69 491 PRO A CA 1
ATOM 3742 C C . PRO A 1 491 ? -2.542 -1.413 -31.844 1.00 90.69 491 PRO A C 1
ATOM 3744 O O . PRO A 1 491 ? -3.156 -1.489 -32.909 1.00 90.69 491 PRO A O 1
ATOM 3747 N N . GLY A 1 492 ? -1.668 -2.335 -31.444 1.00 81.00 492 GLY A N 1
ATOM 3748 C CA . GLY A 1 492 ? -1.293 -3.521 -32.217 1.00 81.00 492 GLY A CA 1
ATOM 3749 C C . GLY A 1 492 ? -0.352 -3.282 -33.405 1.00 81.00 492 GLY A C 1
ATOM 3750 O O . GLY A 1 492 ? 0.129 -4.264 -33.968 1.00 81.00 492 GLY A O 1
ATOM 3751 N N . GLU A 1 493 ? -0.070 -2.025 -33.777 1.00 85.31 493 GLU A N 1
ATOM 3752 C CA . GLU A 1 493 ? 0.983 -1.678 -34.749 1.00 85.31 493 GLU A CA 1
ATOM 3753 C C . GLU A 1 493 ? 2.369 -1.931 -34.150 1.00 85.31 493 GLU A C 1
ATOM 3755 O O . GLU A 1 493 ? 3.205 -2.538 -34.856 1.00 85.31 493 GLU A O 1
#